Protein AF-A0A812N9J9-F1 (afdb_monomer)

Sequence (731 aa):
MQEKAAAIRKSFQRPKFWVMGFGWCLAACAGAANVIAFKCWSLYASHVTGSTSAIAFRLEGYHQGDYGSETLKEACSLVFSFLVGAYTCGILIDKNQVHFLGKAFYGLALVLNSALLVSAAFVPGRLLAASLVAAACGLQNAMCTSHFGTIIRTTHVTGTMTDIGSTMGRISMIYLRRACRCRQLTDVERAEIGVDARKLGVLSGLWSFYLIGGLVGIYMENIVAGPKALLIPASVTGSMGLTYMACRQLLKDYIKKLEKERFSADLKEAQSALAHMGSRLHDLESGGQSDLVVDLDEEMGNMIEALHEVEADFDNLYQQSSHAAWLEQWNCRPLPRVKIDCAPGPALSGLIKDLASTSQTGIVVESLQEIAKAIFLPNMTQTLPQATVEKVPLSPSRLSRKAAAIRKSFQRPKFWVMGFGWCLAACAGAANVIAFKCWSLYASHVTGSTSAIAFRLEGYHQGDYGSETLKEACSLVFSFLVGAYTCGILIDKNQVHFLGKAFYGLALVLNSALLVSAAFVPGRLLAASLVAAACGLQNAMCTSHFGTIIRTTHVTGTMTDIGSTMGRISMIYLRRACRCRQLTDVERAEIGVDARKLGVLSGLWSFYLIGGLVGIYMENIVAGPKALLIPASVTGSMGLTYMACRQLLKDYIKKLEKERFSADLKEAQSALAHMGSRLHDLESGGQSDLVVDLDEEMGNMIEALHEVEADFDNLYQQSSHASKPAPPNRQ

Foldseek 3Di:
DVVLLVVLLVVDDQPDPVLLVVLLLLLLLLLLLQLQLCVFQVDRLLQLLVLLLQLLVQVVCVVVVNDDPVSNVLSVLSLVLLLQLLLVLLQQAFAPQLDLLGSHQLLVLLLQLLVLLVCLLPDPDSRSSSSSSNSSLSNSQNSSCRHVNVLRGRLLLLVLLLLLQLLLLQLVLQVVCCVVVVDDDDSNNVSSNVRSVSSNVSSVSSLVSSLVSLLQSVVLCVVVVHSCSSNVSSVSSNVVSVVSVVVSVVVLVVVLVVLVVVLVVLLVVLLVLLVVLLVVLVVVVVPDDPVVVVVSLVSLVVSLVSLVVNLVSVVVSVVSVVVVVVVVVVDPDDDDDPDPDDDDNVVSVVLSVVSVVVSVPPDDDPSSVVVNVVSPDPPPPDDDDDDDDDPPDDPPVVLVVLLVVLLVVDDQDDPVLLVVLLLLLLLLLLLQSQLCVFQVDRQSRLSVLSSQLSVQVVCVVVVNDDVVSNLLSVLSSVLLSNLSNVLSNQAHAPQQDQLDPGLLLVLLLQLLVLLVCLLPDDDSRSSSSSSNSSLSNSQSSSCRHVNPLRGRSSLSVLSSLLSSLSSNLVSQVVVCVVVVHDDRSNNVSSNVRSVSSNVSSVSSSVSNSVSSNVSVVLCVVVPHSCSSNVSSVVSNVVSVCSVVVSVVCVVVVVVVLVVVLVVLVVVLVVLVVVLVVVVVVVVVPDDPVSVVVSVVSVVVSVVSVVVNVVSVVVVVVVVVVVPDDDDPDDD

Solvent-accessible surface area (backbone atoms only — not comparable to full-atom values): 36719 Å² total; per-residue (Å²): 103,70,64,58,16,50,49,47,44,64,73,51,72,80,72,57,68,68,59,47,52,51,42,24,52,49,1,15,32,45,20,13,50,27,26,36,33,26,75,66,57,76,39,59,28,60,33,34,37,54,28,48,32,41,33,29,54,34,49,52,30,38,77,73,65,78,36,63,69,63,63,31,48,46,25,50,41,31,47,50,26,17,26,51,17,0,18,54,28,8,52,47,40,59,86,91,43,62,52,86,84,40,90,42,40,62,28,57,54,25,36,50,32,13,50,29,25,45,47,28,34,71,50,85,52,62,64,61,21,38,21,30,40,2,15,24,42,17,22,52,34,26,42,31,37,59,60,59,38,91,78,40,53,38,63,40,42,43,56,44,38,23,53,42,16,22,43,52,16,37,47,51,40,54,53,48,52,32,66,77,63,77,48,84,79,49,64,43,60,51,22,50,44,54,38,46,52,55,50,40,56,54,43,53,44,30,53,51,28,15,40,51,16,7,39,50,20,45,55,41,23,70,73,61,67,41,50,58,38,31,45,55,47,16,48,54,35,26,51,52,8,53,49,47,45,50,53,42,49,53,50,51,54,48,49,54,48,50,54,52,51,46,45,53,47,46,50,49,51,47,52,50,53,50,50,53,50,54,53,54,52,57,50,44,79,74,74,60,66,80,76,57,57,64,58,48,54,56,54,50,52,53,49,53,53,43,51,52,50,43,52,54,48,48,53,52,54,51,59,53,54,65,54,54,59,61,68,55,72,75,53,98,63,91,68,87,77,85,76,84,86,79,87,57,66,74,61,52,56,48,48,54,52,51,51,63,58,42,76,77,64,83,77,86,56,71,71,59,53,55,50,49,54,70,70,67,51,93,58,90,81,68,91,86,81,96,72,89,80,76,81,84,70,80,57,71,69,61,51,50,51,52,18,50,52,48,44,64,73,52,73,80,74,57,70,69,58,49,54,52,45,26,52,49,2,14,33,44,20,14,50,28,29,39,32,26,74,65,53,76,37,67,26,52,36,37,40,48,31,46,33,44,32,29,52,36,49,54,31,38,77,72,65,78,38,65,71,65,63,32,48,48,24,48,42,32,47,49,27,18,26,48,17,0,19,54,29,10,52,52,41,65,88,89,52,60,52,90,80,44,94,50,42,60,28,57,53,27,36,49,32,13,50,28,25,45,47,28,33,70,47,81,60,57,64,62,19,36,22,29,40,2,16,24,42,17,22,50,32,27,43,32,35,59,58,62,37,92,79,42,53,39,58,44,38,46,57,40,41,21,52,43,16,23,42,53,14,33,47,49,39,56,52,49,58,27,63,80,60,80,49,86,83,49,68,44,56,52,24,52,42,55,37,42,51,52,51,39,54,56,43,53,46,32,53,50,28,16,40,50,16,9,39,51,24,49,56,40,27,75,75,36,69,55,49,53,36,33,44,54,44,16,48,54,36,26,51,53,8,51,49,46,46,51,51,42,63,73,40,42,67,58,49,53,49,50,54,52,54,46,39,53,48,36,47,49,50,29,51,50,44,52,52,54,49,55,53,50,52,55,47,46,77,74,72,56,65,76,75,57,57,62,55,47,55,54,51,51,51,53,33,53,53,32,46,50,53,31,52,56,45,46,57,57,51,53,62,53,53,67,68,71,68,67,78,77,79,80,82,83,125

Nearest PDB structures (foldseek):
  7ckr-assembly1_A  TM=4.795E-01  e=2.353E-03  Homo sapiens
  8jtv-assembly1_A  TM=4.325E-01  e=2.498E+00  Homo sapiens
  8ju0-assembly1_A  TM=4.200E-01  e=4.973E+00  Homo sapiens

Organism: NCBI:txid878477

pLDDT: mean 75.24, std 20.48, range [21.98, 98.06]

Mean predicted aligned error: 14.25 Å

Structure (mmCIF, N/CA/C/O backbone):
data_AF-A0A812N9J9-F1
#
_entry.id   AF-A0A812N9J9-F1
#
loop_
_atom_site.group_PDB
_atom_site.id
_atom_site.type_symbol
_atom_site.label_atom_id
_atom_site.label_alt_id
_atom_site.label_comp_id
_atom_site.label_asym_id
_atom_site.label_entity_id
_atom_site.label_seq_id
_atom_site.pdbx_PDB_ins_code
_atom_site.Cartn_x
_atom_site.Cartn_y
_atom_site.Cartn_z
_atom_site.occupancy
_atom_site.B_iso_or_equiv
_atom_site.auth_seq_id
_atom_site.auth_comp_id
_atom_site.auth_asym_id
_atom_site.auth_atom_id
_atom_site.pdbx_PDB_model_num
ATOM 1 N N . MET A 1 1 ? -5.535 22.843 26.533 1.00 63.09 1 MET A N 1
ATOM 2 C CA . MET A 1 1 ? -4.146 22.350 26.218 1.00 63.09 1 MET A CA 1
ATOM 3 C C . MET A 1 1 ? -3.709 20.989 26.803 1.00 63.09 1 MET A C 1
ATOM 5 O O . MET A 1 1 ? -3.341 20.116 26.018 1.00 63.09 1 MET A O 1
ATOM 9 N N . GLN A 1 2 ? -3.659 20.771 28.128 1.00 73.44 2 GLN A N 1
ATOM 10 C CA . GLN A 1 2 ? -3.181 19.487 28.695 1.00 73.44 2 GLN A CA 1
ATOM 11 C C . GLN A 1 2 ? -4.082 18.303 28.326 1.00 73.44 2 GLN A C 1
ATOM 13 O O . GLN A 1 2 ? -3.590 17.233 27.971 1.00 73.44 2 GLN A O 1
ATOM 18 N N . GLU A 1 3 ? -5.393 18.522 28.325 1.00 72.56 3 GLU A N 1
ATOM 19 C CA . GLU A 1 3 ? -6.380 17.540 27.887 1.00 72.56 3 GLU A CA 1
ATOM 20 C C . GLU A 1 3 ? -6.193 17.164 26.409 1.00 72.56 3 GLU A C 1
ATOM 22 O O . GLU A 1 3 ? -6.098 15.988 26.077 1.00 72.56 3 GLU A O 1
ATOM 27 N N . LYS A 1 4 ? -5.973 18.151 25.531 1.00 71.69 4 LYS A N 1
ATOM 28 C CA . LYS A 1 4 ? -5.609 17.935 24.119 1.00 71.69 4 LYS A CA 1
ATOM 29 C C . LYS A 1 4 ? -4.319 17.127 23.973 1.00 71.69 4 LYS A C 1
ATOM 31 O O . LYS A 1 4 ? -4.252 16.196 23.174 1.00 71.69 4 LYS A O 1
ATOM 36 N N . ALA A 1 5 ? -3.296 17.423 24.776 1.00 75.56 5 ALA A N 1
ATOM 37 C CA . ALA A 1 5 ? -2.069 16.631 24.805 1.00 75.56 5 ALA A CA 1
ATOM 38 C C . ALA A 1 5 ? -2.329 15.187 25.281 1.00 75.56 5 ALA A C 1
ATOM 40 O O . ALA A 1 5 ? -1.752 14.244 24.732 1.00 75.56 5 ALA A O 1
ATOM 41 N N . ALA A 1 6 ? -3.219 14.986 26.255 1.00 78.38 6 ALA A N 1
ATOM 42 C CA . ALA A 1 6 ? -3.639 13.665 26.714 1.00 78.38 6 ALA A CA 1
ATOM 43 C C . ALA A 1 6 ? -4.443 12.911 25.640 1.00 78.38 6 ALA A C 1
ATOM 45 O O . ALA A 1 6 ? -4.146 11.746 25.371 1.00 78.38 6 ALA A O 1
ATOM 46 N N . ALA A 1 7 ? -5.380 13.573 24.960 1.00 79.50 7 ALA A N 1
ATOM 47 C CA . ALA A 1 7 ? -6.149 13.029 23.844 1.00 79.50 7 ALA A CA 1
ATOM 48 C C . ALA A 1 7 ? -5.233 12.624 22.678 1.00 79.50 7 ALA A C 1
ATOM 50 O O . ALA A 1 7 ? -5.340 11.516 22.155 1.00 79.50 7 ALA A O 1
ATOM 51 N N . ILE A 1 8 ? -4.240 13.451 22.336 1.00 79.94 8 ILE A N 1
ATOM 52 C CA . ILE A 1 8 ? -3.224 13.119 21.327 1.00 79.94 8 ILE A CA 1
ATOM 53 C C . ILE A 1 8 ? -2.412 11.899 21.762 1.00 79.94 8 ILE A C 1
ATOM 55 O O . ILE A 1 8 ? -2.228 10.980 20.964 1.00 79.94 8 ILE A O 1
ATOM 59 N N . ARG A 1 9 ? -1.968 11.821 23.023 1.00 82.00 9 ARG A N 1
ATOM 60 C CA . ARG A 1 9 ? -1.270 10.625 23.534 1.00 82.00 9 ARG A CA 1
ATOM 61 C C . ARG A 1 9 ? -2.149 9.375 23.446 1.00 82.00 9 ARG A C 1
ATOM 63 O O . ARG A 1 9 ? -1.630 8.321 23.087 1.00 82.00 9 ARG A O 1
ATOM 70 N N . LYS A 1 10 ? -3.455 9.497 23.712 1.00 81.06 10 LYS A N 1
ATOM 71 C CA . LYS A 1 10 ? -4.443 8.414 23.578 1.00 81.06 10 LYS A CA 1
ATOM 72 C C . LYS A 1 10 ? -4.733 8.051 22.113 1.00 81.06 10 LYS A C 1
ATOM 74 O O . LYS A 1 10 ? -4.995 6.885 21.838 1.00 81.06 10 LYS A O 1
ATOM 79 N N . SER A 1 11 ? -4.595 8.991 21.169 1.00 77.25 11 SER A N 1
ATOM 80 C CA . SER A 1 11 ? -4.859 8.777 19.731 1.00 77.25 11 SER A CA 1
ATOM 81 C C . SER A 1 11 ? -3.983 7.699 19.086 1.00 77.25 11 SER A C 1
ATOM 83 O O . SER A 1 11 ? -4.326 7.143 18.041 1.00 77.25 11 SER A O 1
ATOM 85 N N . PHE A 1 12 ? -2.828 7.404 19.687 1.00 79.25 12 PHE A N 1
ATOM 86 C CA . PHE A 1 12 ? -1.961 6.328 19.243 1.00 79.25 12 PHE A CA 1
ATOM 87 C C . PHE A 1 12 ? -1.307 5.629 20.426 1.00 79.25 12 PHE A C 1
ATOM 89 O O . PHE A 1 12 ? -0.337 6.115 21.019 1.00 79.25 12 PHE A O 1
ATOM 96 N N . GLN A 1 13 ? -1.793 4.423 20.687 1.00 76.25 13 GLN A N 1
ATOM 97 C CA . GLN A 1 13 ? -1.128 3.478 21.563 1.00 76.25 13 GLN A CA 1
ATOM 98 C C . GLN A 1 13 ? -0.229 2.576 20.724 1.00 76.25 13 GLN A C 1
ATOM 100 O O . GLN A 1 13 ? -0.658 1.977 19.736 1.00 76.25 13 GLN A O 1
ATOM 105 N N . ARG A 1 14 ? 1.049 2.507 21.106 1.00 77.06 14 ARG A N 1
ATOM 106 C CA . ARG A 1 14 ? 2.000 1.603 20.459 1.00 77.06 14 ARG A CA 1
ATOM 107 C C . ARG A 1 14 ? 1.487 0.166 20.639 1.00 77.06 14 ARG A C 1
ATOM 109 O O . ARG A 1 14 ? 1.158 -0.196 21.770 1.00 77.06 14 ARG A O 1
ATOM 116 N N . PRO A 1 15 ? 1.442 -0.654 19.572 1.00 77.56 15 PRO A N 1
ATOM 117 C CA . PRO A 1 15 ? 1.094 -2.058 19.717 1.00 77.56 15 PRO A CA 1
ATOM 118 C C . PRO A 1 15 ? 2.036 -2.749 20.702 1.00 77.56 15 PRO A C 1
ATOM 120 O O . PRO A 1 15 ? 3.215 -2.398 20.806 1.00 77.56 15 PRO A O 1
ATOM 123 N N . LYS A 1 16 ? 1.517 -3.748 21.416 1.00 79.88 16 LYS A N 1
ATOM 124 C CA . LYS A 1 16 ? 2.315 -4.539 22.356 1.00 79.88 16 LYS A CA 1
ATOM 125 C C . LYS A 1 16 ? 3.495 -5.198 21.619 1.00 79.88 16 LYS A C 1
ATOM 127 O O . LYS A 1 16 ? 3.395 -5.502 20.430 1.00 79.88 16 LYS A O 1
ATOM 132 N N . PHE A 1 17 ? 4.618 -5.416 22.300 1.00 78.62 17 PHE A N 1
ATOM 133 C CA . PHE A 1 17 ? 5.868 -5.825 21.641 1.00 78.62 17 PHE A CA 1
ATOM 134 C C . PHE A 1 17 ? 5.733 -7.112 20.809 1.00 78.62 17 PHE A C 1
ATOM 136 O O . PHE A 1 17 ? 6.206 -7.162 19.679 1.00 78.62 17 PHE A O 1
ATOM 143 N N . TRP A 1 18 ? 5.013 -8.117 21.307 1.00 75.00 18 TRP A N 1
ATOM 144 C CA . TRP A 1 18 ? 4.768 -9.369 20.579 1.00 75.00 18 TRP A CA 1
ATOM 145 C C . TRP A 1 18 ? 3.959 -9.173 19.293 1.00 75.00 18 TRP A C 1
ATOM 147 O O . TRP A 1 18 ? 4.229 -9.834 18.295 1.00 75.00 18 TRP A O 1
ATOM 157 N N . VAL A 1 19 ? 3.013 -8.227 19.278 1.00 78.44 19 VAL A N 1
ATOM 158 C CA . VAL A 1 19 ? 2.267 -7.842 18.069 1.00 78.44 19 VAL A CA 1
ATOM 159 C C . VAL A 1 19 ? 3.213 -7.237 17.030 1.00 78.44 19 VAL A C 1
ATOM 161 O O . VAL A 1 19 ? 3.129 -7.558 15.845 1.00 78.44 19 VAL A O 1
ATOM 164 N N . MET A 1 20 ? 4.147 -6.393 17.474 1.00 82.56 20 MET A N 1
ATOM 165 C CA . MET A 1 20 ? 5.173 -5.834 16.594 1.00 82.56 20 MET A CA 1
ATOM 166 C C . MET A 1 20 ? 6.103 -6.922 16.054 1.00 82.56 20 MET A C 1
ATOM 168 O O . MET A 1 20 ? 6.303 -6.981 14.847 1.00 82.56 20 MET A O 1
ATOM 172 N N . GLY A 1 21 ? 6.612 -7.807 16.919 1.00 82.88 21 GLY A N 1
ATOM 173 C CA . GLY A 1 21 ? 7.477 -8.921 16.525 1.00 82.88 21 GLY A CA 1
ATOM 174 C C . GLY A 1 21 ? 6.809 -9.852 15.512 1.00 82.88 21 GLY A C 1
ATOM 175 O O . GLY A 1 21 ? 7.415 -10.216 14.509 1.00 82.88 21 GLY A O 1
ATOM 176 N N . PHE A 1 22 ? 5.524 -10.152 15.705 1.00 83.81 22 PHE A N 1
ATOM 177 C CA . PHE A 1 22 ? 4.733 -10.911 14.741 1.00 83.81 22 PHE A CA 1
ATOM 178 C C . PHE A 1 22 ? 4.604 -10.174 13.398 1.00 83.81 22 PHE A C 1
ATOM 180 O O . PHE A 1 22 ? 4.813 -10.765 12.338 1.00 83.81 22 PHE A O 1
ATOM 187 N N . GLY A 1 23 ? 4.292 -8.874 13.426 1.00 87.06 23 GLY A N 1
ATOM 188 C CA . GLY A 1 23 ? 4.215 -8.039 12.227 1.00 87.06 23 GLY A CA 1
ATOM 189 C C . GLY A 1 23 ? 5.535 -7.966 11.456 1.00 87.06 23 GLY A C 1
ATOM 190 O O . GLY A 1 23 ? 5.536 -8.060 10.231 1.00 87.06 23 GLY A O 1
ATOM 191 N N . TRP A 1 24 ? 6.655 -7.846 12.168 1.00 90.00 24 TRP A N 1
ATOM 192 C CA . TRP A 1 24 ? 8.008 -7.858 11.611 1.00 90.00 24 TRP A CA 1
ATOM 193 C C . TRP A 1 24 ? 8.369 -9.207 10.989 1.00 90.00 24 TRP A C 1
ATOM 195 O O . TRP A 1 24 ? 8.852 -9.242 9.861 1.00 90.00 24 TRP A O 1
ATOM 205 N N . CYS A 1 25 ? 8.056 -10.314 11.663 1.00 91.31 25 CYS A N 1
ATOM 206 C CA . CYS A 1 25 ? 8.266 -11.659 11.128 1.00 91.31 25 CYS A CA 1
ATOM 207 C C . CYS A 1 25 ? 7.498 -11.873 9.813 1.00 91.31 25 CYS A C 1
ATOM 209 O O . CYS A 1 25 ? 8.063 -12.314 8.810 1.00 91.31 25 CYS A O 1
ATOM 211 N N . LEU A 1 26 ? 6.223 -11.474 9.770 1.00 92.06 26 LEU A N 1
ATOM 212 C CA . LEU A 1 26 ? 5.437 -11.552 8.542 1.00 92.06 26 LEU A CA 1
ATOM 213 C C . LEU A 1 26 ? 5.947 -10.598 7.453 1.00 92.06 26 LEU A C 1
ATOM 215 O O . LEU A 1 26 ? 5.931 -10.962 6.278 1.00 92.06 26 LEU A O 1
ATOM 219 N N . ALA A 1 27 ? 6.422 -9.401 7.809 1.00 93.56 27 ALA A N 1
ATOM 220 C CA . ALA A 1 27 ? 7.055 -8.490 6.855 1.00 93.56 27 ALA A CA 1
ATOM 221 C C . ALA A 1 27 ? 8.305 -9.127 6.231 1.00 93.56 27 ALA A C 1
ATOM 223 O O . ALA A 1 27 ? 8.460 -9.070 5.013 1.00 93.56 27 ALA A O 1
ATOM 224 N N . ALA A 1 28 ? 9.124 -9.819 7.028 1.00 95.31 28 ALA A N 1
ATOM 225 C CA . ALA A 1 28 ? 10.266 -10.575 6.527 1.00 95.31 28 ALA A CA 1
ATOM 226 C C . ALA A 1 28 ? 9.846 -11.732 5.604 1.00 95.31 28 ALA A C 1
ATOM 228 O O . ALA A 1 28 ? 10.390 -11.866 4.510 1.00 95.31 28 ALA A O 1
ATOM 229 N N . CYS A 1 29 ? 8.823 -12.512 5.969 1.00 95.75 29 CYS A N 1
ATOM 230 C CA . CYS A 1 29 ? 8.296 -13.575 5.101 1.00 95.75 29 CYS A CA 1
ATOM 231 C C . CYS A 1 29 ? 7.788 -13.027 3.759 1.00 95.75 29 CYS A C 1
ATOM 233 O O . CYS A 1 29 ? 8.046 -13.608 2.707 1.00 95.75 29 CYS A O 1
ATOM 235 N N . ALA A 1 30 ? 7.099 -11.884 3.791 1.00 94.44 30 ALA A N 1
ATOM 236 C CA . ALA A 1 30 ? 6.626 -11.183 2.604 1.00 94.44 30 ALA A CA 1
ATOM 237 C C . ALA A 1 30 ? 7.781 -10.687 1.717 1.00 94.44 30 ALA A C 1
ATOM 239 O O . ALA A 1 30 ? 7.725 -10.841 0.497 1.00 94.44 30 ALA A O 1
ATOM 240 N N . GLY A 1 31 ? 8.825 -10.112 2.322 1.00 94.94 31 GLY A N 1
ATOM 241 C CA . GLY A 1 31 ? 10.038 -9.698 1.620 1.00 94.94 31 GLY A CA 1
ATOM 242 C C . GLY A 1 31 ? 10.742 -10.874 0.945 1.00 94.94 31 GLY A C 1
ATOM 243 O O . GLY A 1 31 ? 11.044 -10.800 -0.246 1.00 94.94 31 GLY A O 1
ATOM 244 N N . ALA A 1 32 ? 10.915 -11.979 1.679 1.00 95.88 32 ALA A N 1
ATOM 245 C CA . ALA A 1 32 ? 11.524 -13.208 1.180 1.00 95.88 32 ALA A CA 1
ATOM 246 C C . ALA A 1 32 ? 10.741 -13.780 -0.005 1.00 95.88 32 ALA A C 1
ATOM 248 O O . ALA A 1 32 ? 11.301 -13.963 -1.082 1.00 95.88 32 ALA A O 1
ATOM 249 N N . ALA A 1 33 ? 9.432 -13.991 0.163 1.00 95.69 33 ALA A N 1
ATOM 250 C CA . ALA A 1 33 ? 8.573 -14.540 -0.881 1.00 95.69 33 ALA A CA 1
ATOM 251 C C . ALA A 1 33 ? 8.591 -13.683 -2.157 1.00 95.69 33 ALA A C 1
ATOM 253 O O . ALA A 1 33 ? 8.628 -14.223 -3.260 1.00 95.69 33 ALA A O 1
ATOM 254 N N . ASN A 1 34 ? 8.616 -12.351 -2.022 1.00 94.25 34 ASN A N 1
ATOM 255 C CA . ASN A 1 34 ? 8.629 -11.451 -3.172 1.00 94.25 34 ASN A CA 1
ATOM 256 C C . ASN A 1 34 ? 9.964 -11.476 -3.938 1.00 94.25 34 ASN A C 1
ATOM 258 O O . ASN A 1 34 ? 9.953 -11.433 -5.167 1.00 94.25 34 ASN A O 1
ATOM 262 N N . VAL A 1 35 ? 11.102 -11.557 -3.237 1.00 94.62 35 VAL A N 1
ATOM 263 C CA . VAL A 1 35 ? 12.426 -11.669 -3.878 1.00 94.62 35 VAL A CA 1
ATOM 264 C C . VAL A 1 35 ? 12.620 -13.047 -4.510 1.00 94.62 35 VAL A C 1
ATOM 266 O O . VAL A 1 35 ? 13.061 -13.118 -5.655 1.00 94.62 35 VAL A O 1
ATOM 269 N N . ILE A 1 36 ? 12.217 -14.125 -3.826 1.00 95.00 36 ILE A N 1
ATOM 270 C CA . ILE A 1 36 ? 12.262 -15.493 -4.370 1.00 95.00 36 ILE A CA 1
ATOM 271 C C . ILE A 1 36 ? 11.411 -15.584 -5.641 1.00 95.00 36 ILE A C 1
ATOM 273 O O . ILE A 1 36 ? 11.886 -16.079 -6.661 1.00 95.00 36 ILE A O 1
ATOM 277 N N . ALA A 1 37 ? 10.184 -15.048 -5.618 1.00 93.81 37 ALA A N 1
ATOM 278 C CA . ALA A 1 37 ? 9.319 -15.028 -6.795 1.00 93.81 37 ALA A CA 1
ATOM 279 C C . ALA A 1 37 ? 9.953 -14.264 -7.968 1.00 93.81 37 ALA A C 1
ATOM 281 O O . ALA A 1 37 ? 9.908 -14.727 -9.108 1.00 93.81 37 ALA A O 1
ATOM 282 N N . PHE A 1 38 ? 10.604 -13.129 -7.697 1.00 92.44 38 PHE A N 1
ATOM 283 C CA . PHE A 1 38 ? 11.294 -12.381 -8.740 1.00 92.44 38 PHE A CA 1
ATOM 284 C C . PHE A 1 38 ? 12.503 -13.135 -9.306 1.00 92.44 38 PHE A C 1
ATOM 286 O O . PHE A 1 38 ? 12.670 -13.180 -10.519 1.00 92.44 38 PHE A O 1
ATOM 293 N N . LYS A 1 39 ? 13.327 -13.765 -8.468 1.00 91.56 39 LYS A N 1
ATOM 294 C CA . LYS A 1 39 ? 14.498 -14.527 -8.927 1.00 91.56 39 LYS A CA 1
ATOM 295 C C . LYS A 1 39 ? 14.103 -15.783 -9.712 1.00 91.56 39 LYS A C 1
ATOM 297 O O . LYS A 1 39 ? 14.701 -16.047 -10.748 1.00 91.56 39 LYS A O 1
ATOM 302 N N . CYS A 1 40 ? 13.057 -16.496 -9.287 1.00 91.62 40 CYS A N 1
ATOM 303 C CA . CYS A 1 40 ? 12.589 -17.713 -9.961 1.00 91.62 40 CYS A CA 1
ATOM 304 C C . CYS A 1 40 ? 11.808 -17.431 -11.256 1.00 91.62 40 CYS A C 1
ATOM 306 O O . CYS A 1 40 ? 11.862 -18.222 -12.196 1.00 91.62 40 CYS A O 1
ATOM 308 N N . TRP A 1 41 ? 11.041 -16.336 -11.301 1.00 92.12 41 TRP A N 1
ATOM 309 C CA . TRP A 1 41 ? 10.030 -16.117 -12.346 1.00 92.12 41 TRP A CA 1
ATOM 310 C C . TRP A 1 41 ? 10.066 -14.739 -13.007 1.00 92.12 41 TRP A C 1
ATOM 312 O O . TRP A 1 41 ? 9.260 -14.481 -13.898 1.00 92.12 41 TRP A O 1
ATOM 322 N N . SER A 1 42 ? 10.966 -13.848 -12.590 1.00 90.38 42 SER A N 1
ATOM 323 C CA . SER A 1 42 ? 11.039 -12.445 -13.036 1.00 90.38 42 SER A CA 1
ATOM 324 C C . SER A 1 42 ? 9.759 -11.641 -12.770 1.00 90.38 42 SER A C 1
ATOM 326 O O . SER A 1 42 ? 9.497 -10.633 -13.427 1.00 90.38 42 SER A O 1
ATOM 328 N N . LEU A 1 43 ? 8.958 -12.068 -11.788 1.00 88.12 43 LEU A N 1
ATOM 329 C CA . LEU A 1 43 ? 7.691 -11.449 -11.408 1.00 88.12 43 LEU A CA 1
ATOM 330 C C . LEU A 1 43 ? 7.680 -11.142 -9.907 1.00 88.12 43 LEU A C 1
ATOM 332 O O . LEU A 1 43 ? 7.783 -12.038 -9.073 1.00 88.12 43 LEU A O 1
ATOM 336 N N . TYR A 1 44 ? 7.512 -9.867 -9.556 1.00 86.25 44 TYR A N 1
ATOM 337 C CA . TYR A 1 44 ? 7.275 -9.463 -8.170 1.00 86.25 44 TYR A CA 1
ATOM 338 C C . TYR A 1 44 ? 5.806 -9.712 -7.798 1.00 86.25 44 TYR A C 1
ATOM 340 O O . TYR A 1 44 ? 4.908 -9.042 -8.307 1.00 86.25 44 TYR A O 1
ATOM 348 N N . ALA A 1 45 ? 5.563 -10.643 -6.880 1.00 86.81 45 ALA A N 1
ATOM 349 C CA . ALA A 1 45 ? 4.232 -11.096 -6.486 1.00 86.81 45 ALA A CA 1
ATOM 350 C C . ALA A 1 45 ? 3.420 -10.081 -5.650 1.00 86.81 45 ALA A C 1
ATOM 352 O O . ALA A 1 45 ? 2.202 -9.993 -5.790 1.00 86.81 45 ALA A O 1
ATOM 353 N N . SER A 1 46 ? 4.061 -9.288 -4.785 1.00 84.69 46 SER A N 1
ATOM 354 C CA . SER A 1 46 ? 3.378 -8.315 -3.905 1.00 84.69 46 SER A CA 1
ATOM 355 C C . SER A 1 46 ? 3.259 -6.906 -4.512 1.00 84.69 46 SER A C 1
ATOM 357 O O . SER A 1 46 ? 2.728 -5.967 -3.907 1.00 84.69 46 SER A O 1
ATOM 359 N N . HIS A 1 47 ? 3.755 -6.744 -5.738 1.00 83.75 47 HIS A N 1
ATOM 360 C CA . HIS A 1 47 ? 3.953 -5.470 -6.409 1.00 83.75 47 HIS A CA 1
ATOM 361 C C . HIS A 1 47 ? 2.749 -5.073 -7.287 1.00 83.75 47 HIS A C 1
ATOM 363 O O . HIS A 1 47 ? 2.804 -5.015 -8.517 1.00 83.75 47 HIS A O 1
ATOM 369 N N . VAL A 1 48 ? 1.625 -4.768 -6.643 1.00 89.94 48 VAL A N 1
ATOM 370 C CA . VAL A 1 48 ? 0.359 -4.507 -7.348 1.00 89.94 48 VAL A CA 1
ATOM 371 C C . VAL A 1 48 ? 0.343 -3.148 -8.063 1.00 89.94 48 VAL A C 1
ATOM 373 O O . VAL A 1 48 ? -0.221 -3.050 -9.151 1.00 89.94 48 VAL A O 1
ATOM 376 N N . THR A 1 49 ? 0.986 -2.107 -7.513 1.00 90.00 49 THR A N 1
ATOM 377 C CA . THR A 1 49 ? 1.056 -0.770 -8.149 1.00 90.00 49 THR A CA 1
ATOM 378 C C . THR A 1 49 ? 1.685 -0.813 -9.539 1.00 90.00 49 THR A C 1
ATOM 380 O O . THR A 1 49 ? 1.069 -0.358 -10.506 1.00 90.00 49 THR A O 1
ATOM 383 N N . GLY A 1 50 ? 2.876 -1.392 -9.689 1.00 89.50 50 GLY A N 1
ATOM 384 C CA . GLY A 1 50 ? 3.473 -1.490 -11.016 1.00 89.50 50 GLY A CA 1
ATOM 385 C C . GLY A 1 50 ? 2.936 -2.657 -11.839 1.00 89.50 50 GLY A C 1
ATOM 386 O O . GLY A 1 50 ? 2.930 -2.513 -13.049 1.00 89.50 50 GLY A O 1
ATOM 387 N N . SER A 1 51 ? 2.365 -3.723 -11.255 1.00 92.38 51 SER A N 1
ATOM 388 C CA . SER A 1 51 ? 1.577 -4.690 -12.051 1.00 92.38 51 SER A CA 1
ATOM 389 C C . SER A 1 51 ? 0.370 -4.010 -12.708 1.00 92.38 51 SER A C 1
ATOM 391 O O . SER A 1 51 ? 0.118 -4.211 -13.888 1.00 92.38 51 SER A O 1
ATOM 393 N N . THR A 1 52 ? -0.315 -3.110 -11.995 1.00 94.19 52 THR A N 1
ATOM 394 C CA . THR A 1 52 ? -1.413 -2.300 -12.555 1.00 94.19 52 THR A CA 1
ATOM 395 C C . THR A 1 52 ? -0.915 -1.353 -13.649 1.00 94.19 52 THR A C 1
ATOM 397 O O . THR A 1 52 ? -1.551 -1.226 -14.688 1.00 94.19 52 THR A O 1
ATOM 400 N N . SER A 1 53 ? 0.248 -0.723 -13.461 1.00 92.81 53 SER A N 1
ATOM 401 C CA . SER A 1 53 ? 0.865 0.110 -14.508 1.00 92.81 53 SER A CA 1
ATOM 402 C C . SER A 1 53 ? 1.300 -0.719 -15.723 1.00 92.81 53 SER A C 1
ATOM 404 O O . SER A 1 53 ? 1.180 -0.272 -16.860 1.00 92.81 53 SER A O 1
ATOM 406 N N . ALA A 1 54 ? 1.772 -1.946 -15.491 1.00 91.75 54 ALA A N 1
ATOM 407 C CA . ALA A 1 54 ? 2.147 -2.886 -16.535 1.00 91.75 54 ALA A CA 1
ATOM 408 C C . ALA A 1 54 ? 0.937 -3.346 -17.354 1.00 91.75 54 ALA A C 1
ATOM 410 O O . ALA A 1 54 ? 1.106 -3.568 -18.543 1.00 91.75 54 ALA A O 1
ATOM 411 N N . ILE A 1 55 ? -0.269 -3.439 -16.774 1.00 94.12 55 ILE A N 1
ATOM 412 C CA . ILE A 1 55 ? -1.497 -3.698 -17.548 1.00 94.12 55 ILE A CA 1
ATOM 413 C C . ILE A 1 55 ? -1.679 -2.612 -18.611 1.00 94.12 55 ILE A C 1
ATOM 415 O O . ILE A 1 55 ? -1.855 -2.945 -19.776 1.00 94.12 55 ILE A O 1
ATOM 419 N N . ALA A 1 56 ? -1.579 -1.331 -18.236 1.00 91.12 56 ALA A N 1
ATOM 420 C CA . ALA A 1 56 ? -1.739 -0.232 -19.188 1.00 91.12 56 ALA A CA 1
ATOM 421 C C . ALA A 1 56 ? -0.688 -0.273 -20.309 1.00 91.12 56 ALA A C 1
ATOM 423 O O . ALA A 1 56 ? -1.024 -0.202 -21.486 1.00 91.12 56 ALA A O 1
ATOM 424 N N . PHE A 1 57 ? 0.579 -0.454 -19.935 1.00 88.06 57 PHE A N 1
ATOM 425 C CA . PHE A 1 57 ? 1.690 -0.534 -20.881 1.00 88.06 57 PHE A CA 1
ATOM 426 C C . PHE A 1 57 ? 1.601 -1.751 -21.821 1.00 88.06 57 PHE A C 1
ATOM 428 O O . PHE A 1 57 ? 1.792 -1.625 -23.028 1.00 88.06 57 PHE A O 1
ATOM 435 N N . ARG A 1 58 ? 1.299 -2.938 -21.278 1.00 91.00 58 ARG A N 1
ATOM 436 C CA . ARG A 1 58 ? 1.239 -4.196 -22.042 1.00 91.00 58 ARG A CA 1
ATOM 437 C C . ARG A 1 58 ? -0.017 -4.290 -22.907 1.00 91.00 58 ARG A C 1
ATOM 439 O O . ARG A 1 58 ? 0.036 -4.944 -23.939 1.00 91.00 58 ARG A O 1
ATOM 446 N N . LEU A 1 59 ? -1.121 -3.651 -22.511 1.00 89.94 59 LEU A N 1
ATOM 447 C CA . LEU A 1 59 ? -2.333 -3.584 -23.330 1.00 89.94 59 LEU A CA 1
ATOM 448 C C . LEU A 1 59 ? -2.088 -2.785 -24.614 1.00 89.94 59 LEU A C 1
ATOM 450 O O . LEU A 1 59 ? -2.446 -3.246 -25.691 1.00 89.94 59 LEU A O 1
ATOM 454 N N . GLU A 1 60 ? -1.429 -1.632 -24.505 1.00 85.56 60 GLU A N 1
ATOM 455 C CA . GLU A 1 60 ? -1.095 -0.818 -25.676 1.00 85.56 60 GLU A CA 1
ATOM 456 C C . GLU A 1 60 ? -0.123 -1.548 -26.609 1.00 85.56 60 GLU A C 1
ATOM 458 O O . GLU A 1 60 ? -0.388 -1.671 -27.802 1.00 85.56 60 GLU A O 1
ATOM 463 N N . GLY A 1 61 ? 0.959 -2.125 -26.077 1.00 83.88 61 GLY A N 1
ATOM 464 C CA . GLY A 1 61 ? 1.882 -2.886 -26.923 1.00 83.88 61 GLY A CA 1
ATOM 465 C C . GLY A 1 61 ? 1.275 -4.180 -27.488 1.00 83.88 61 GLY A C 1
ATOM 466 O O . GLY A 1 61 ? 1.717 -4.643 -28.531 1.00 83.88 61 GLY A O 1
ATOM 467 N N . TYR A 1 62 ? 0.225 -4.744 -26.875 1.00 85.56 62 TYR A N 1
ATOM 468 C CA . TYR A 1 62 ? -0.562 -5.816 -27.497 1.00 85.56 62 TYR A CA 1
ATOM 469 C C . TYR A 1 62 ? -1.352 -5.310 -28.714 1.00 85.56 62 TYR A C 1
ATOM 471 O O . TYR A 1 62 ? -1.354 -5.975 -29.747 1.00 85.56 62 TYR A O 1
ATOM 479 N N . HIS A 1 63 ? -1.974 -4.128 -28.634 1.00 84.88 63 HIS A N 1
ATOM 480 C CA . HIS A 1 63 ? -2.659 -3.519 -29.782 1.00 84.88 63 HIS A CA 1
ATOM 481 C C . HIS A 1 63 ? -1.700 -3.149 -30.920 1.00 84.88 63 HIS A C 1
ATOM 483 O O . HIS A 1 63 ? -2.071 -3.258 -32.086 1.00 84.88 63 HIS A O 1
ATOM 489 N N . GLN A 1 64 ? -0.474 -2.736 -30.589 1.00 83.31 64 GLN A N 1
ATOM 490 C CA . GLN A 1 64 ? 0.561 -2.391 -31.570 1.00 83.31 64 GLN A CA 1
ATOM 491 C C . GLN A 1 64 ? 1.271 -3.623 -32.163 1.00 83.31 64 GLN A C 1
ATOM 493 O O . GLN A 1 64 ? 1.954 -3.507 -33.175 1.00 83.31 64 GLN A O 1
ATOM 498 N N . GLY A 1 65 ? 1.088 -4.810 -31.573 1.00 81.50 65 GLY A N 1
ATOM 499 C CA . GLY A 1 65 ? 1.748 -6.052 -31.993 1.00 81.50 65 GLY A CA 1
ATOM 500 C C . GLY A 1 65 ? 3.147 -6.273 -31.400 1.00 81.50 65 GLY A C 1
ATOM 501 O O . GLY A 1 65 ? 3.767 -7.295 -31.687 1.00 81.50 65 GLY A O 1
ATOM 502 N N . ASP A 1 66 ? 3.622 -5.372 -30.537 1.00 78.69 66 ASP A N 1
ATOM 503 C CA . ASP A 1 66 ? 4.936 -5.427 -29.878 1.00 78.69 66 ASP A CA 1
ATOM 504 C C . ASP A 1 66 ? 5.018 -6.499 -28.779 1.00 78.69 66 ASP A C 1
ATOM 506 O O . ASP A 1 66 ? 6.087 -7.055 -28.511 1.00 78.69 66 ASP A O 1
ATOM 510 N N . TYR A 1 67 ? 3.895 -6.792 -28.113 1.00 79.25 67 TYR A N 1
ATOM 511 C CA . TYR A 1 67 ? 3.832 -7.768 -27.024 1.00 79.25 67 TYR A CA 1
ATOM 512 C C . TYR A 1 67 ? 2.794 -8.857 -27.275 1.00 79.25 67 TYR A C 1
ATOM 514 O O . TYR A 1 67 ? 1.648 -8.604 -27.636 1.00 79.25 67 TYR A O 1
ATOM 522 N N . GLY A 1 68 ? 3.172 -10.100 -26.973 1.00 79.94 68 GLY A N 1
ATOM 523 C CA . GLY A 1 68 ? 2.232 -11.215 -26.940 1.00 79.94 68 GLY A CA 1
ATOM 524 C C . GLY A 1 68 ? 1.216 -11.085 -25.799 1.00 79.94 68 GLY A C 1
ATOM 525 O O . GLY A 1 68 ? 1.523 -10.549 -24.726 1.00 79.94 68 GLY A O 1
ATOM 526 N N . SER A 1 69 ? 0.026 -11.665 -26.005 1.00 86.25 69 SER A N 1
ATOM 527 C CA . SER A 1 69 ? -1.071 -11.682 -25.018 1.00 86.25 69 SER A CA 1
ATOM 528 C C . SER A 1 69 ? -0.663 -12.254 -23.651 1.00 86.25 69 SER A C 1
ATOM 530 O O . SER A 1 69 ? -1.231 -11.879 -22.627 1.00 86.25 69 SER A O 1
ATOM 532 N N . GLU A 1 70 ? 0.362 -13.110 -23.610 1.00 86.00 70 GLU A N 1
ATOM 533 C CA . GLU A 1 70 ? 0.883 -13.730 -22.388 1.00 86.00 70 GLU A CA 1
ATOM 534 C C . GLU A 1 70 ? 1.398 -12.709 -21.371 1.00 86.00 70 GLU A C 1
ATOM 536 O O . GLU A 1 70 ? 1.090 -12.804 -20.186 1.00 86.00 70 GLU A O 1
ATOM 541 N N . THR A 1 71 ? 2.109 -11.670 -21.810 1.00 86.62 71 THR A N 1
ATOM 542 C CA . THR A 1 71 ? 2.615 -10.653 -20.876 1.00 86.62 71 THR A CA 1
ATOM 543 C C . THR A 1 71 ? 1.462 -9.864 -20.246 1.00 86.62 71 THR A C 1
ATOM 545 O O . THR A 1 71 ? 1.483 -9.573 -19.048 1.00 86.62 71 THR A O 1
ATOM 548 N N . LEU A 1 72 ? 0.417 -9.538 -21.006 1.00 90.31 72 LEU A N 1
ATOM 549 C CA . LEU A 1 72 ? -0.767 -8.877 -20.463 1.00 90.31 72 LEU A CA 1
ATOM 550 C C . LEU A 1 72 ? -1.474 -9.780 -19.440 1.00 90.31 72 LEU A C 1
ATOM 552 O O . LEU A 1 72 ? -1.779 -9.326 -18.333 1.00 90.31 72 LEU A O 1
ATOM 556 N N . LYS A 1 73 ? -1.645 -11.071 -19.766 1.00 91.56 73 LYS A N 1
ATOM 557 C CA . LYS A 1 73 ? -2.212 -12.075 -18.850 1.00 91.56 73 LYS A CA 1
ATOM 558 C C . LYS A 1 73 ? -1.443 -12.144 -17.534 1.00 91.56 73 LYS A C 1
ATOM 560 O O . LYS A 1 73 ? -2.074 -12.198 -16.484 1.00 91.56 73 LYS A O 1
ATOM 565 N N . GLU A 1 74 ? -0.113 -12.080 -17.557 1.00 91.94 74 GLU A N 1
ATOM 566 C CA . GLU A 1 74 ? 0.700 -12.067 -16.334 1.00 91.94 74 GLU A CA 1
ATOM 567 C C . GLU A 1 74 ? 0.367 -10.896 -15.410 1.00 91.94 74 GLU A C 1
ATOM 569 O O . GLU A 1 74 ? 0.118 -11.096 -14.221 1.00 91.94 74 GLU A O 1
ATOM 574 N N . ALA A 1 75 ? 0.329 -9.675 -15.951 1.00 92.25 75 ALA A N 1
ATOM 575 C CA . ALA A 1 75 ? 0.061 -8.481 -15.156 1.00 92.25 75 ALA A CA 1
ATOM 576 C C . ALA A 1 75 ? -1.361 -8.509 -14.568 1.00 92.25 75 ALA A C 1
ATOM 578 O O . ALA A 1 75 ? -1.548 -8.229 -13.381 1.00 92.25 75 ALA A O 1
ATOM 579 N N . CYS A 1 76 ? -2.350 -8.923 -15.367 1.00 94.69 76 CYS A N 1
ATOM 580 C CA . CYS A 1 76 ? -3.727 -9.114 -14.912 1.00 94.69 76 CYS A CA 1
ATOM 581 C C . CYS A 1 76 ? -3.833 -10.210 -13.842 1.00 94.69 76 CYS A C 1
ATOM 583 O O . CYS A 1 76 ? -4.480 -9.998 -12.815 1.00 94.69 76 CYS A O 1
ATOM 585 N N . SER A 1 77 ? -3.171 -11.353 -14.043 1.00 95.19 77 SER A N 1
ATOM 586 C CA . SER A 1 77 ? -3.216 -12.490 -13.120 1.00 95.19 77 SER A CA 1
ATOM 587 C C . SER A 1 77 ? -2.606 -12.154 -11.765 1.00 95.19 77 SER A C 1
ATOM 589 O O . SER A 1 77 ? -3.168 -12.536 -10.744 1.00 95.19 77 SER A O 1
ATOM 591 N N . LEU A 1 78 ? -1.501 -11.401 -11.717 1.00 95.06 78 LEU A N 1
ATOM 592 C CA . LEU A 1 78 ? -0.889 -10.984 -10.450 1.00 95.06 78 LEU A CA 1
ATOM 593 C C . LEU A 1 78 ? -1.818 -10.069 -9.643 1.00 95.06 78 LEU A C 1
ATOM 595 O O . LEU A 1 78 ? -2.020 -10.295 -8.449 1.00 95.06 78 LEU A O 1
ATOM 599 N N . VAL A 1 79 ? -2.423 -9.065 -10.292 1.00 95.88 79 VAL A N 1
ATOM 600 C CA . VAL A 1 79 ? -3.379 -8.153 -9.638 1.00 95.88 79 VAL A CA 1
ATOM 601 C C . VAL A 1 79 ? -4.613 -8.919 -9.156 1.00 95.88 79 VAL A C 1
ATOM 603 O O . VAL A 1 79 ? -5.025 -8.762 -8.006 1.00 95.88 79 VAL A O 1
ATOM 606 N N . PHE A 1 80 ? -5.175 -9.780 -10.008 1.00 96.38 80 PHE A N 1
ATOM 607 C CA . PHE A 1 80 ? -6.354 -10.575 -9.680 1.00 96.38 80 PHE A CA 1
ATOM 608 C C . PHE A 1 80 ? -6.079 -11.590 -8.567 1.00 96.38 80 PHE A C 1
ATOM 610 O O . PHE A 1 80 ? -6.848 -11.684 -7.616 1.00 96.38 80 PHE A O 1
ATOM 617 N N . SER A 1 81 ? -4.958 -12.306 -8.619 1.00 96.88 81 SER A N 1
ATOM 618 C CA . SER A 1 81 ? -4.616 -13.314 -7.610 1.00 96.88 81 SER A CA 1
ATOM 619 C C . SER A 1 81 ? -4.357 -12.681 -6.249 1.00 96.88 81 SER A C 1
ATOM 621 O O . SER A 1 81 ? -4.846 -13.177 -5.234 1.00 96.88 81 SER A O 1
ATOM 623 N N . PHE A 1 82 ? -3.681 -11.530 -6.214 1.00 96.38 82 PHE A N 1
ATOM 624 C CA . PHE A 1 82 ? -3.539 -10.745 -4.989 1.00 96.38 82 PHE A CA 1
ATOM 625 C C . PHE A 1 82 ? -4.905 -10.327 -4.421 1.00 96.38 82 PHE A C 1
ATOM 627 O O . PHE A 1 82 ? -5.146 -10.458 -3.217 1.00 96.38 82 PHE A O 1
ATOM 634 N N . LEU A 1 83 ? -5.822 -9.865 -5.280 1.00 96.69 83 LEU A N 1
ATOM 635 C CA . LEU A 1 83 ? -7.192 -9.524 -4.892 1.00 96.69 83 LEU A CA 1
ATOM 636 C C . LEU A 1 83 ? -7.943 -10.742 -4.327 1.00 96.69 83 LEU A C 1
ATOM 638 O O . LEU A 1 83 ? -8.586 -10.613 -3.286 1.00 96.69 83 LEU A O 1
ATOM 642 N N . VAL A 1 84 ? -7.826 -11.918 -4.952 1.00 97.06 84 VAL A N 1
ATOM 643 C CA . VAL A 1 84 ? -8.424 -13.183 -4.481 1.00 97.06 84 VAL A CA 1
ATOM 644 C C . VAL A 1 84 ? -7.876 -13.585 -3.111 1.00 97.06 84 VAL A C 1
ATOM 646 O O . VAL A 1 84 ? -8.640 -13.991 -2.232 1.00 97.06 84 VAL A O 1
ATOM 649 N N . GLY A 1 85 ? -6.573 -13.417 -2.880 1.00 96.38 85 GLY A N 1
ATOM 650 C CA . GLY A 1 85 ? -5.965 -13.612 -1.565 1.00 96.38 85 GLY A CA 1
ATOM 651 C C . GLY A 1 85 ? -6.586 -12.707 -0.499 1.00 96.38 85 GLY A C 1
ATOM 652 O O . GLY A 1 85 ? -7.056 -13.175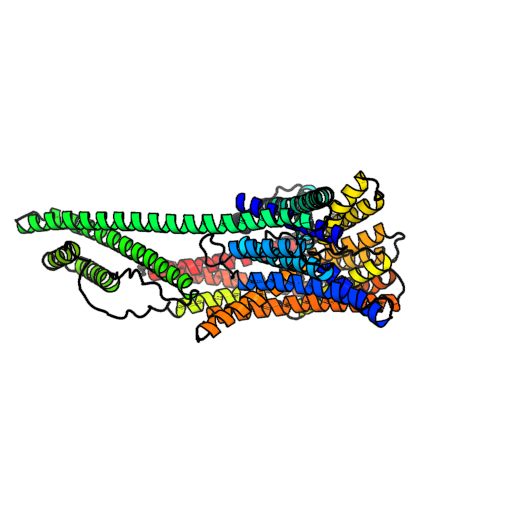 0.540 1.00 96.38 85 GLY A O 1
ATOM 653 N N . ALA A 1 86 ? -6.667 -11.405 -0.780 1.00 95.06 86 ALA A N 1
ATOM 654 C CA . ALA A 1 86 ? -7.280 -10.436 0.128 1.00 95.06 86 ALA A CA 1
ATOM 655 C C . ALA A 1 86 ? -8.784 -10.698 0.351 1.00 95.06 86 ALA A C 1
ATOM 657 O O . ALA A 1 86 ? -9.280 -10.560 1.471 1.00 95.06 86 ALA A O 1
ATOM 658 N N . TYR A 1 87 ? -9.501 -11.126 -0.691 1.00 95.69 87 TYR A N 1
ATOM 659 C CA . TYR A 1 87 ? -10.897 -11.562 -0.635 1.00 95.69 87 TYR A CA 1
ATOM 660 C C . TYR A 1 87 ? -11.093 -12.772 0.276 1.00 95.69 87 TYR A C 1
ATOM 662 O O . TYR A 1 87 ? -11.945 -12.744 1.164 1.00 95.69 87 TYR A O 1
ATOM 670 N N . THR A 1 88 ? -10.238 -13.784 0.136 1.00 94.75 88 THR A N 1
ATOM 671 C CA . THR A 1 88 ? -10.238 -14.973 0.995 1.00 94.75 88 THR A CA 1
ATOM 672 C C . THR A 1 88 ? -10.032 -14.583 2.459 1.00 94.75 88 THR A C 1
ATOM 674 O O . THR A 1 88 ? -10.761 -15.047 3.332 1.00 94.75 88 THR A O 1
ATOM 677 N N . CYS A 1 89 ? -9.123 -13.643 2.744 1.00 92.06 89 CYS A N 1
ATOM 678 C CA . CYS A 1 89 ? -8.959 -13.116 4.100 1.00 92.06 89 CYS A CA 1
ATOM 679 C C . CYS A 1 89 ? -10.242 -12.452 4.618 1.00 92.06 89 CYS A C 1
ATOM 681 O O . CYS A 1 89 ? -10.595 -12.644 5.779 1.00 92.06 89 CYS A O 1
ATOM 683 N N . GLY A 1 90 ? -10.931 -11.668 3.783 1.00 89.94 90 GLY A N 1
ATOM 684 C CA . GLY A 1 90 ? -12.188 -11.015 4.153 1.00 89.94 90 GLY A CA 1
ATOM 685 C C . GLY A 1 90 ? -13.308 -12.002 4.489 1.00 89.94 90 GLY A C 1
ATOM 686 O O . GLY A 1 90 ? -14.128 -11.717 5.356 1.00 89.94 90 GLY A O 1
ATOM 687 N N . ILE A 1 91 ? -13.325 -13.178 3.853 1.00 89.69 91 ILE A N 1
ATOM 688 C CA . ILE A 1 91 ? -14.257 -14.258 4.209 1.00 89.69 91 ILE A CA 1
ATOM 689 C C . ILE A 1 91 ? -13.917 -14.842 5.588 1.00 89.69 91 ILE A C 1
ATOM 691 O O . ILE A 1 91 ? -14.806 -15.095 6.405 1.00 89.69 91 ILE A O 1
ATOM 695 N N . LEU A 1 92 ? -12.627 -15.063 5.851 1.00 86.56 92 LEU A N 1
ATOM 696 C CA . LEU A 1 92 ? -12.140 -15.726 7.065 1.00 86.56 92 LEU A CA 1
ATOM 697 C C . LEU A 1 92 ? -12.158 -14.825 8.308 1.00 86.56 92 LEU A C 1
ATOM 699 O O . LEU A 1 92 ? -12.300 -15.315 9.432 1.00 86.56 92 LEU A O 1
ATOM 703 N N . ILE A 1 93 ? -11.956 -13.520 8.130 1.00 81.25 93 ILE A N 1
ATOM 704 C CA . ILE A 1 93 ? -11.722 -12.571 9.218 1.00 81.25 93 ILE A CA 1
ATOM 705 C C . ILE A 1 93 ? -12.695 -11.397 9.093 1.00 81.25 93 ILE A C 1
ATOM 707 O O . ILE A 1 93 ? -12.604 -10.568 8.188 1.00 81.25 93 ILE A O 1
ATOM 711 N N . ASP A 1 94 ? -13.612 -11.327 10.056 1.00 68.69 94 ASP A N 1
ATOM 712 C CA . ASP A 1 94 ? -14.615 -10.270 10.169 1.00 68.69 94 ASP A CA 1
ATOM 713 C C . ASP A 1 94 ? -14.047 -8.992 10.820 1.00 68.69 94 ASP A C 1
ATOM 715 O O . ASP A 1 94 ? -13.044 -9.040 11.542 1.00 68.69 94 ASP A O 1
ATOM 719 N N . LYS A 1 95 ? -14.699 -7.842 10.605 1.00 60.59 95 LYS A N 1
ATOM 720 C CA . LYS A 1 95 ? -14.287 -6.571 11.231 1.00 60.59 95 LYS A CA 1
ATOM 721 C C . LYS A 1 95 ? -14.488 -6.648 12.754 1.00 60.59 95 LYS A C 1
ATOM 723 O O . LYS A 1 95 ? -15.428 -7.268 13.241 1.00 60.59 95 LYS A O 1
ATOM 728 N N . ASN A 1 96 ? -13.620 -5.975 13.512 1.00 49.94 96 ASN A N 1
ATOM 729 C CA . ASN A 1 96 ? -13.721 -5.778 14.972 1.00 49.94 96 ASN A CA 1
ATOM 730 C C . ASN A 1 96 ? -13.510 -7.017 15.865 1.00 49.94 96 ASN A C 1
ATOM 732 O O . ASN A 1 96 ? -13.812 -6.983 17.055 1.00 49.94 96 ASN A O 1
ATOM 736 N N . GLN A 1 97 ? -12.924 -8.094 15.343 1.00 51.00 97 GLN A N 1
ATOM 737 C CA . GLN A 1 97 ? -12.572 -9.290 16.119 1.00 51.00 97 GLN A CA 1
ATOM 738 C C . GLN A 1 97 ? -11.065 -9.283 16.444 1.00 51.00 97 GLN A C 1
ATOM 740 O O . GLN A 1 97 ? -10.321 -10.160 16.006 1.00 51.00 97 GLN A O 1
ATOM 745 N N . VAL A 1 98 ? -10.586 -8.252 17.154 1.00 40.47 98 VAL A N 1
ATOM 746 C CA . VAL A 1 98 ? -9.155 -8.115 17.529 1.00 40.47 98 VAL A CA 1
ATOM 747 C C . VAL A 1 98 ? -8.821 -8.879 18.822 1.00 40.47 98 VAL A C 1
ATOM 749 O O . VAL A 1 98 ? -7.660 -9.012 19.201 1.00 40.47 98 VAL A O 1
ATOM 752 N N . HIS A 1 99 ? -9.818 -9.461 19.492 1.00 48.31 99 HIS A N 1
ATOM 753 C CA . HIS A 1 99 ? -9.564 -10.330 20.635 1.00 48.31 99 HIS A CA 1
ATOM 754 C C . HIS A 1 99 ? -8.948 -11.656 20.186 1.00 48.31 99 HIS A C 1
ATOM 756 O O . HIS A 1 99 ? -9.465 -12.326 19.295 1.00 48.31 99 HIS A O 1
ATOM 762 N N . PHE A 1 100 ? -7.880 -12.067 20.872 1.00 45.25 100 PHE A N 1
ATOM 763 C CA . PHE A 1 100 ? -7.208 -13.359 20.690 1.00 45.25 100 PHE A CA 1
ATOM 764 C C . PHE A 1 100 ? -8.179 -14.561 20.786 1.00 45.25 100 PHE A C 1
ATOM 766 O O . PHE A 1 100 ? -7.967 -15.597 20.162 1.00 45.25 100 PHE A O 1
ATOM 773 N N . LEU A 1 101 ? -9.298 -14.391 21.501 1.00 44.00 101 LEU A N 1
ATOM 774 C CA . LEU A 1 101 ? -10.378 -15.372 21.668 1.00 44.00 101 LEU A CA 1
ATOM 775 C C . LEU A 1 101 ? -11.569 -15.194 20.702 1.00 44.00 101 LEU A C 1
ATOM 777 O O . LEU A 1 101 ? -12.459 -16.045 20.674 1.00 44.00 101 LEU A O 1
ATOM 781 N N . GLY A 1 102 ? -11.585 -14.134 19.886 1.00 51.84 102 GLY A N 1
ATOM 782 C CA . GLY A 1 102 ? -12.677 -13.805 18.962 1.00 51.84 102 GLY A CA 1
ATOM 783 C C . GLY A 1 102 ? -12.919 -14.869 17.885 1.00 51.84 102 GLY A C 1
ATOM 784 O O . GLY A 1 102 ? -12.133 -15.791 17.712 1.00 51.84 102 GLY A O 1
ATOM 785 N N . LYS A 1 103 ? -14.016 -14.758 17.132 1.00 54.81 103 LYS A N 1
ATOM 786 C CA . LYS A 1 103 ? -14.477 -15.673 16.065 1.00 54.81 103 LYS A CA 1
ATOM 787 C C . LYS A 1 103 ? -13.626 -15.645 14.786 1.00 54.81 103 LYS A C 1
ATOM 789 O O . LYS A 1 103 ? -13.899 -16.416 13.874 1.00 54.81 103 LYS A O 1
ATOM 794 N N . ALA A 1 104 ? -12.614 -14.785 14.702 1.00 62.06 104 ALA A N 1
ATOM 795 C CA . ALA A 1 104 ? -11.757 -14.670 13.526 1.00 62.06 104 ALA A CA 1
ATOM 796 C C . ALA A 1 104 ? -10.807 -15.872 13.368 1.00 62.06 104 ALA A C 1
ATOM 798 O O . ALA A 1 104 ? -10.233 -16.379 14.336 1.00 62.06 104 ALA A O 1
ATOM 799 N N . PHE A 1 105 ? -10.618 -16.318 12.125 1.00 76.25 105 PHE A N 1
ATOM 800 C CA . PHE A 1 105 ? -9.813 -17.490 11.782 1.00 76.25 105 PHE A CA 1
ATOM 801 C C . PHE A 1 105 ? -8.374 -17.130 11.371 1.00 76.25 105 PHE A C 1
ATOM 803 O O . PHE A 1 105 ? -7.890 -17.569 10.330 1.00 76.25 105 PHE A O 1
ATOM 810 N N . TYR A 1 106 ? -7.664 -16.346 12.192 1.00 80.25 106 TYR A N 1
ATOM 811 C CA . TYR A 1 106 ? -6.281 -15.922 11.899 1.00 80.25 106 TYR A CA 1
ATOM 812 C C . TYR A 1 106 ? -5.316 -17.099 11.693 1.00 80.25 106 TYR A C 1
ATOM 814 O O . TYR A 1 106 ? -4.533 -17.098 10.748 1.00 80.25 106 TYR A O 1
ATOM 822 N N . GLY A 1 107 ? -5.418 -18.139 12.527 1.00 84.69 107 GLY A N 1
ATOM 823 C CA . GLY A 1 107 ? -4.608 -19.351 12.379 1.00 84.69 107 GLY A CA 1
ATOM 824 C C . GLY A 1 107 ? -4.845 -20.084 11.055 1.00 84.69 107 GLY A C 1
ATOM 825 O O . GLY A 1 107 ? -3.887 -20.485 10.401 1.00 84.69 107 GLY A O 1
ATOM 826 N N . LEU A 1 108 ? -6.102 -20.173 10.604 1.00 88.81 108 LEU A N 1
ATOM 827 C CA . LEU A 1 108 ? -6.440 -20.763 9.305 1.00 88.81 108 LEU A CA 1
ATOM 828 C C . LEU A 1 108 ? -5.922 -19.904 8.146 1.00 88.81 108 LEU A C 1
ATOM 830 O O . LEU A 1 108 ? -5.396 -20.447 7.184 1.00 88.81 108 LEU A O 1
ATOM 834 N N . ALA A 1 109 ? -6.019 -18.574 8.243 1.00 91.88 109 ALA A N 1
ATOM 835 C CA . ALA A 1 109 ? -5.467 -17.674 7.231 1.00 91.88 109 ALA A CA 1
ATOM 836 C C . ALA A 1 109 ? -3.941 -17.842 7.083 1.00 91.88 109 ALA A C 1
ATOM 838 O O . ALA A 1 109 ? -3.434 -17.861 5.966 1.00 91.88 109 ALA A O 1
ATOM 839 N N . LEU A 1 110 ? -3.208 -18.040 8.183 1.00 91.50 110 LEU A N 1
ATOM 840 C CA . LEU A 1 110 ? -1.769 -18.339 8.163 1.00 91.50 110 LEU A CA 1
ATOM 841 C C . LEU A 1 110 ? -1.446 -19.709 7.553 1.00 91.50 110 LEU A C 1
ATOM 843 O O . LEU A 1 110 ? -0.510 -19.820 6.763 1.00 91.50 110 LEU A O 1
ATOM 847 N N . VAL A 1 111 ? -2.225 -20.742 7.883 1.00 95.00 111 VAL A N 1
ATOM 848 C CA . VAL A 1 111 ? -2.057 -22.078 7.289 1.00 95.00 111 VAL A CA 1
ATOM 849 C C . VAL A 1 111 ? -2.370 -22.055 5.792 1.00 95.00 111 VAL A C 1
ATOM 851 O O . VAL A 1 111 ? -1.627 -22.639 5.011 1.00 95.00 111 VAL A O 1
ATOM 854 N N . LEU A 1 112 ? -3.404 -21.330 5.362 1.00 96.06 112 LEU A N 1
ATOM 855 C CA . LEU A 1 112 ? -3.706 -21.138 3.942 1.00 96.06 112 LEU A CA 1
ATOM 856 C C . LEU A 1 112 ? -2.608 -20.347 3.225 1.00 96.06 112 LEU A C 1
ATOM 858 O O . LEU A 1 112 ? -2.235 -20.705 2.113 1.00 96.06 112 LEU A O 1
ATOM 862 N N . ASN A 1 113 ? -2.044 -19.318 3.866 1.00 96.62 113 ASN A N 1
ATOM 863 C CA . ASN A 1 113 ? -0.884 -18.596 3.342 1.00 96.62 113 ASN A CA 1
ATOM 864 C C . ASN A 1 113 ? 0.295 -19.550 3.098 1.00 96.62 113 ASN A C 1
ATOM 866 O O . ASN A 1 113 ? 0.870 -19.568 2.013 1.00 96.62 113 ASN A O 1
ATOM 870 N N . SER A 1 114 ? 0.602 -20.391 4.089 1.00 97.19 114 SER A N 1
ATOM 871 C CA . SER A 1 114 ? 1.624 -21.434 3.987 1.00 97.19 114 SER A CA 1
ATOM 872 C C . SER A 1 114 ? 1.323 -22.412 2.848 1.00 97.19 114 SER A C 1
ATOM 874 O O . SER A 1 114 ? 2.181 -22.644 2.002 1.00 97.19 114 SER A O 1
ATOM 876 N N . ALA A 1 115 ? 0.087 -22.910 2.749 1.00 97.88 115 ALA A N 1
ATOM 877 C CA . ALA A 1 115 ? -0.329 -23.833 1.697 1.00 97.88 115 ALA A CA 1
ATOM 878 C C . ALA A 1 115 ? -0.184 -23.235 0.287 1.00 97.88 115 ALA A C 1
ATOM 880 O O . ALA A 1 115 ? 0.260 -23.933 -0.625 1.00 97.88 115 ALA A O 1
ATOM 881 N N . LEU A 1 116 ? -0.500 -21.948 0.101 1.00 98.00 116 LEU A N 1
ATOM 882 C CA . LEU A 1 116 ? -0.297 -21.243 -1.170 1.00 98.00 116 LEU A CA 1
ATOM 883 C C . LEU A 1 116 ? 1.192 -21.149 -1.537 1.00 98.00 116 LEU A C 1
ATOM 885 O O . LEU A 1 116 ? 1.548 -21.401 -2.687 1.00 98.00 116 LEU A O 1
ATOM 889 N N . LEU A 1 117 ? 2.064 -20.841 -0.571 1.00 97.69 117 LEU A N 1
ATOM 890 C CA . LEU A 1 117 ? 3.515 -20.775 -0.787 1.00 97.69 117 LEU A CA 1
ATOM 891 C C . LEU A 1 117 ? 4.135 -22.155 -1.056 1.00 97.69 117 LEU A C 1
ATOM 893 O O . LEU A 1 117 ? 4.965 -22.279 -1.953 1.00 97.69 117 LEU A O 1
ATOM 897 N N . VAL A 1 118 ? 3.703 -23.197 -0.335 1.00 97.69 118 VAL A N 1
ATOM 898 C CA . VAL A 1 118 ? 4.091 -24.592 -0.613 1.00 97.69 118 VAL A CA 1
ATOM 899 C C . VAL A 1 118 ? 3.644 -24.985 -2.018 1.00 97.69 118 VAL A C 1
ATOM 901 O O . VAL A 1 118 ? 4.441 -25.503 -2.790 1.00 97.69 118 VAL A O 1
ATOM 904 N N . SER A 1 119 ? 2.398 -24.687 -2.388 1.00 97.25 119 SER A N 1
ATOM 905 C CA . SER A 1 119 ? 1.882 -24.997 -3.726 1.00 97.25 119 SER A CA 1
ATOM 906 C C . SER A 1 119 ? 2.692 -24.285 -4.811 1.00 97.25 119 SER A C 1
ATOM 908 O O . SER A 1 119 ? 3.096 -24.913 -5.785 1.00 97.25 119 SER A O 1
ATOM 910 N N . ALA A 1 120 ? 3.017 -23.003 -4.618 1.00 96.88 120 ALA A N 1
ATOM 911 C CA . ALA A 1 120 ? 3.866 -22.246 -5.537 1.00 96.88 120 ALA A CA 1
ATOM 912 C C . ALA A 1 120 ? 5.276 -22.846 -5.696 1.00 96.88 120 ALA A C 1
ATOM 914 O O . ALA A 1 120 ? 5.872 -22.720 -6.762 1.00 96.88 120 ALA A O 1
ATOM 915 N N . ALA A 1 121 ? 5.801 -23.513 -4.664 1.00 95.94 121 ALA A N 1
ATOM 916 C CA . ALA A 1 121 ? 7.111 -24.156 -4.705 1.00 95.94 121 ALA A CA 1
ATOM 917 C C . ALA A 1 121 ? 7.158 -25.406 -5.605 1.00 95.94 121 ALA A C 1
ATOM 919 O O . ALA A 1 121 ? 8.232 -25.757 -6.096 1.00 95.94 121 ALA A O 1
ATOM 920 N N . PHE A 1 122 ? 6.020 -26.083 -5.802 1.00 96.19 122 PHE A N 1
ATOM 921 C CA . PHE A 1 122 ? 5.941 -27.373 -6.502 1.00 96.19 122 PHE A CA 1
ATOM 922 C C . PHE A 1 122 ? 5.147 -27.338 -7.811 1.00 96.19 122 PHE A C 1
ATOM 924 O O . PHE A 1 122 ? 5.296 -28.237 -8.636 1.00 96.19 122 PHE A O 1
ATOM 931 N N . VAL A 1 123 ? 4.296 -26.333 -8.014 1.00 95.56 123 VAL A N 1
ATOM 932 C CA . VAL A 1 123 ? 3.462 -26.236 -9.213 1.00 95.56 123 VAL A CA 1
ATOM 933 C C . VAL A 1 123 ? 4.313 -25.963 -10.462 1.00 95.56 123 VAL A C 1
ATOM 935 O O . VAL A 1 123 ? 5.128 -25.036 -10.460 1.00 95.56 123 VAL A O 1
ATOM 938 N N . PRO A 1 124 ? 4.096 -26.709 -11.563 1.00 86.81 124 PRO A N 1
ATOM 939 C CA . PRO A 1 124 ? 4.705 -26.387 -12.842 1.00 86.81 124 PRO A CA 1
ATOM 940 C C . PRO A 1 124 ? 4.045 -25.137 -13.440 1.00 86.81 124 PRO A C 1
ATOM 942 O O . PRO A 1 124 ? 2.821 -25.016 -13.484 1.00 86.81 124 PRO A O 1
ATOM 945 N N . GLY A 1 125 ? 4.861 -24.213 -13.944 1.00 88.56 125 GLY A N 1
ATOM 946 C CA . GLY A 1 125 ? 4.393 -23.039 -14.682 1.00 88.56 125 GLY A CA 1
ATOM 947 C C . GLY A 1 125 ? 4.605 -21.714 -13.951 1.00 88.56 125 GLY A C 1
ATOM 948 O O . GLY A 1 125 ? 4.061 -21.459 -12.877 1.00 88.56 125 GLY A O 1
ATOM 949 N N . ARG A 1 126 ? 5.358 -20.828 -14.613 1.00 91.69 126 ARG A N 1
ATOM 950 C CA . ARG A 1 126 ? 5.752 -19.495 -14.130 1.00 91.69 126 ARG A CA 1
ATOM 951 C C . ARG A 1 126 ? 4.574 -18.657 -13.633 1.00 91.69 126 ARG A C 1
ATOM 953 O O . ARG A 1 126 ? 4.613 -18.118 -12.530 1.00 91.69 126 ARG A O 1
ATOM 960 N N . LEU A 1 127 ? 3.527 -18.551 -14.453 1.00 92.31 127 LEU A N 1
ATOM 961 C CA . LEU A 1 127 ? 2.376 -17.691 -14.181 1.00 92.31 127 LEU A CA 1
ATOM 962 C C . LEU A 1 127 ? 1.573 -18.174 -12.972 1.00 92.31 127 LEU A C 1
ATOM 964 O O . LEU A 1 127 ? 1.243 -17.373 -12.097 1.00 92.31 127 LEU A O 1
ATOM 968 N N . LEU A 1 128 ? 1.271 -19.473 -12.908 1.00 94.88 128 LEU A N 1
ATOM 969 C CA . LEU A 1 128 ? 0.478 -20.037 -11.820 1.00 94.88 128 LEU A CA 1
ATOM 970 C C . LEU A 1 128 ? 1.234 -19.951 -10.491 1.00 94.88 128 LEU A C 1
ATOM 972 O O . LEU A 1 128 ? 0.662 -19.507 -9.499 1.00 94.88 128 LEU A O 1
ATOM 976 N N . ALA A 1 129 ? 2.529 -20.273 -10.480 1.00 95.69 129 ALA A N 1
ATOM 977 C CA . ALA A 1 129 ? 3.345 -20.179 -9.275 1.00 95.69 129 ALA A CA 1
ATOM 978 C C . ALA A 1 129 ? 3.451 -18.732 -8.755 1.00 95.69 129 ALA A C 1
ATOM 980 O O . ALA A 1 129 ? 3.165 -18.473 -7.585 1.00 95.69 129 ALA A O 1
ATOM 981 N N . ALA A 1 130 ? 3.740 -17.759 -9.629 1.00 94.75 130 ALA A N 1
ATOM 982 C CA . ALA A 1 130 ? 3.768 -16.344 -9.247 1.00 94.75 130 ALA A CA 1
ATOM 983 C C . ALA A 1 130 ? 2.392 -15.833 -8.770 1.00 94.75 130 ALA A C 1
ATOM 985 O O . ALA A 1 130 ? 2.312 -15.045 -7.826 1.00 94.75 130 ALA A O 1
ATOM 986 N N . SER A 1 131 ? 1.305 -16.322 -9.373 1.00 96.44 131 SER A N 1
ATOM 987 C CA . SER A 1 131 ? -0.075 -16.008 -8.977 1.00 96.44 131 SER A CA 1
ATOM 988 C C . SER A 1 131 ? -0.413 -16.544 -7.582 1.00 96.44 131 SER A C 1
ATOM 990 O O . SER A 1 131 ? -1.020 -15.834 -6.782 1.00 96.44 131 SER A O 1
ATOM 992 N N . LEU A 1 132 ? 0.042 -17.752 -7.240 1.00 97.75 132 LEU A N 1
ATOM 993 C CA . LEU A 1 132 ? -0.113 -18.324 -5.899 1.00 97.75 132 LEU A CA 1
ATOM 994 C C . LEU A 1 132 ? 0.649 -17.514 -4.841 1.00 97.75 132 LEU A C 1
ATOM 996 O O . LEU A 1 132 ? 0.091 -17.225 -3.781 1.00 97.75 132 LEU A O 1
ATOM 1000 N N . VAL A 1 133 ? 1.876 -17.066 -5.136 1.00 97.19 133 VAL A N 1
ATOM 1001 C CA . VAL A 1 133 ? 2.613 -16.159 -4.234 1.00 97.19 133 VAL A CA 1
ATOM 1002 C C . VAL A 1 133 ? 1.902 -14.808 -4.106 1.00 97.19 133 VAL A C 1
ATOM 1004 O O . VAL A 1 133 ? 1.818 -14.258 -3.006 1.00 97.19 133 VAL A O 1
ATOM 1007 N N . ALA A 1 134 ? 1.337 -14.274 -5.193 1.00 96.69 134 ALA A N 1
ATOM 1008 C CA . ALA A 1 134 ? 0.577 -13.025 -5.154 1.00 96.69 134 ALA A CA 1
ATOM 1009 C C . ALA A 1 134 ? -0.677 -13.160 -4.275 1.00 96.69 134 ALA A C 1
ATOM 1011 O O . ALA A 1 134 ? -0.940 -12.286 -3.445 1.00 96.69 134 ALA A O 1
ATOM 1012 N N . ALA A 1 135 ? -1.400 -14.279 -4.385 1.00 97.81 135 ALA A N 1
ATOM 1013 C CA . ALA A 1 135 ? -2.528 -14.606 -3.518 1.00 97.81 135 ALA A CA 1
ATOM 1014 C C . ALA A 1 135 ? -2.109 -14.754 -2.047 1.00 97.81 135 ALA A C 1
ATOM 1016 O O . ALA A 1 135 ? -2.770 -14.199 -1.169 1.00 97.81 135 ALA A O 1
ATOM 1017 N N . ALA A 1 136 ? -0.982 -15.416 -1.771 1.00 97.12 136 ALA A N 1
ATOM 1018 C CA . ALA A 1 136 ? -0.413 -15.529 -0.428 1.00 97.12 136 ALA A CA 1
ATOM 1019 C C . ALA A 1 136 ? -0.122 -14.137 0.171 1.00 97.12 136 ALA A C 1
ATOM 1021 O O . ALA A 1 136 ? -0.622 -13.776 1.239 1.00 97.12 136 ALA A O 1
ATOM 1022 N N . CYS A 1 137 ? 0.578 -13.278 -0.576 1.00 95.19 137 CYS A N 1
ATOM 1023 C CA . CYS A 1 137 ? 0.826 -11.892 -0.178 1.00 95.19 137 CYS A CA 1
ATOM 1024 C C . CYS A 1 137 ? -0.476 -11.106 0.056 1.00 95.19 137 CYS A C 1
ATOM 1026 O O . CYS A 1 137 ? -0.596 -10.418 1.071 1.00 95.19 137 CYS A O 1
ATOM 1028 N N . GLY A 1 138 ? -1.462 -11.213 -0.837 1.00 94.69 138 GLY A N 1
ATOM 1029 C CA . GLY A 1 138 ? -2.766 -10.559 -0.695 1.00 94.69 138 GLY A CA 1
ATOM 1030 C C . GLY A 1 138 ? -3.509 -10.975 0.578 1.00 94.69 138 GLY A C 1
ATOM 1031 O O . GLY A 1 138 ? -3.963 -10.118 1.342 1.00 94.69 138 GLY A O 1
ATOM 1032 N N . LEU A 1 139 ? -3.559 -12.283 0.848 1.00 94.62 139 LEU A N 1
ATOM 1033 C CA . LEU A 1 139 ? -4.139 -12.874 2.056 1.00 94.62 139 LEU A CA 1
ATOM 1034 C C . LEU A 1 139 ? -3.430 -12.358 3.315 1.00 94.62 139 LEU A C 1
ATOM 1036 O O . LEU A 1 139 ? -4.081 -11.877 4.245 1.00 94.62 139 LEU A O 1
ATOM 1040 N N . GLN A 1 140 ? -2.094 -12.393 3.324 1.00 93.06 140 GLN A N 1
ATOM 1041 C CA . GLN A 1 140 ? -1.281 -11.958 4.456 1.00 93.06 140 GLN A CA 1
ATOM 1042 C C . GLN A 1 140 ? -1.454 -10.463 4.758 1.00 93.06 140 GLN A C 1
ATOM 1044 O O . GLN A 1 140 ? -1.586 -10.074 5.919 1.00 93.06 140 GLN A O 1
ATOM 1049 N N . ASN A 1 141 ? -1.485 -9.608 3.732 1.00 89.94 141 ASN A N 1
ATOM 1050 C CA . ASN A 1 141 ? -1.686 -8.171 3.924 1.00 89.94 141 ASN A CA 1
ATOM 1051 C C . ASN A 1 141 ? -3.052 -7.857 4.527 1.00 89.94 141 ASN A C 1
ATOM 1053 O O . ASN A 1 141 ? -3.126 -7.081 5.482 1.00 89.94 141 ASN A O 1
ATOM 1057 N N . ALA A 1 142 ? -4.109 -8.466 3.984 1.00 90.06 142 ALA A N 1
ATOM 1058 C CA . ALA A 1 142 ? -5.468 -8.289 4.478 1.00 90.06 142 ALA A CA 1
ATOM 1059 C C . ALA A 1 142 ? -5.595 -8.782 5.928 1.00 90.06 142 ALA A C 1
ATOM 1061 O O . ALA A 1 142 ? -6.209 -8.125 6.774 1.00 90.06 142 ALA A O 1
ATOM 1062 N N . MET A 1 143 ? -4.934 -9.893 6.250 1.00 88.00 143 MET A N 1
ATOM 1063 C CA . MET A 1 143 ? -4.906 -10.436 7.601 1.00 88.00 143 MET A CA 1
ATOM 1064 C C . MET A 1 143 ? -4.228 -9.469 8.573 1.00 88.00 143 MET A C 1
ATOM 1066 O O . MET A 1 143 ? -4.795 -9.176 9.624 1.00 88.00 143 MET A O 1
ATOM 1070 N N . CYS A 1 144 ? -3.058 -8.924 8.223 1.00 81.94 144 CYS A N 1
ATOM 1071 C CA . CYS A 1 144 ? -2.363 -7.954 9.070 1.00 81.94 144 CYS A CA 1
ATOM 1072 C C . CYS A 1 144 ? -3.198 -6.687 9.299 1.00 81.94 144 CYS A C 1
ATOM 1074 O O . CYS A 1 144 ? -3.255 -6.208 10.432 1.00 81.94 144 CYS A O 1
ATOM 1076 N N . THR A 1 145 ? -3.905 -6.195 8.270 1.00 78.62 145 THR A N 1
ATOM 1077 C CA . THR A 1 145 ? -4.796 -5.033 8.422 1.00 78.62 145 THR A CA 1
ATOM 1078 C C . THR A 1 145 ? -5.968 -5.279 9.362 1.00 78.62 145 THR A C 1
ATOM 1080 O O . THR A 1 145 ? -6.384 -4.354 10.059 1.00 78.62 145 THR A O 1
ATOM 1083 N N . SER A 1 146 ? -6.498 -6.502 9.391 1.00 72.56 146 SER A N 1
ATOM 1084 C CA . SER A 1 146 ? -7.617 -6.860 10.265 1.00 72.56 146 SER A CA 1
ATOM 1085 C C . SER A 1 146 ? -7.154 -7.195 11.685 1.00 72.56 146 SER A C 1
ATOM 1087 O O . SER A 1 146 ? -7.822 -6.813 12.643 1.00 72.56 146 SER A O 1
ATOM 1089 N N . HIS A 1 147 ? -6.003 -7.866 11.834 1.00 63.81 147 HIS A N 1
ATOM 1090 C CA . HIS A 1 147 ? -5.512 -8.352 13.128 1.00 63.81 147 HIS A CA 1
ATOM 1091 C C . HIS A 1 147 ? -4.874 -7.264 13.989 1.00 63.81 147 HIS A C 1
ATOM 1093 O O . HIS A 1 147 ? -5.067 -7.241 15.198 1.00 63.81 147 HIS A O 1
ATOM 1099 N N . PHE A 1 148 ? -4.105 -6.361 13.383 1.00 59.22 148 PHE A N 1
ATOM 1100 C CA . PHE A 1 148 ? -3.281 -5.390 14.113 1.00 59.22 148 PHE A CA 1
ATOM 1101 C C . PHE A 1 148 ? -3.718 -3.944 13.879 1.00 59.22 148 PHE A C 1
ATOM 1103 O O . PHE A 1 148 ? -2.980 -2.993 14.156 1.00 59.22 148 PHE A O 1
ATOM 1110 N N . GLY A 1 149 ? -4.927 -3.783 13.341 1.00 61.03 149 GLY A N 1
ATOM 1111 C CA . GLY A 1 149 ? -5.438 -2.514 12.856 1.00 61.03 149 GLY A CA 1
ATOM 1112 C C . GLY A 1 149 ? -4.656 -1.996 11.649 1.00 61.03 149 GLY A C 1
ATOM 1113 O O . GLY A 1 149 ? -3.777 -2.644 11.084 1.00 61.03 149 GLY A O 1
ATOM 1114 N N . THR A 1 150 ? -4.947 -0.763 11.249 1.00 59.25 150 THR A N 1
ATOM 1115 C CA . THR A 1 150 ? -4.361 -0.147 10.049 1.00 59.25 150 THR A CA 1
ATOM 1116 C C . THR A 1 150 ? -2.862 0.163 10.159 1.00 59.25 150 THR A C 1
ATOM 1118 O O . THR A 1 150 ? -2.307 0.718 9.212 1.00 59.25 150 THR A O 1
ATOM 1121 N N . ILE A 1 151 ? -2.223 -0.119 11.299 1.00 63.78 151 ILE A N 1
ATOM 1122 C CA . ILE A 1 151 ? -0.842 0.286 11.602 1.00 63.78 151 ILE A CA 1
ATOM 1123 C C . ILE A 1 151 ? 0.169 -0.719 11.036 1.00 63.78 151 ILE A C 1
ATOM 1125 O O . ILE A 1 151 ? 1.170 -0.305 10.458 1.00 63.78 151 ILE A O 1
ATOM 1129 N N . ILE A 1 152 ? -0.078 -2.025 11.176 1.00 72.94 152 ILE A N 1
ATOM 1130 C CA . ILE A 1 152 ? 0.859 -3.065 10.730 1.00 72.94 152 ILE A CA 1
ATOM 1131 C C . ILE A 1 152 ? 0.396 -3.630 9.389 1.00 72.94 152 ILE A C 1
ATOM 1133 O O . ILE A 1 152 ? -0.641 -4.284 9.295 1.00 72.94 152 ILE A O 1
ATOM 1137 N N . ARG A 1 153 ? 1.190 -3.398 8.342 1.00 81.12 153 ARG A N 1
ATOM 1138 C CA . ARG A 1 153 ? 0.975 -3.943 6.996 1.00 81.12 153 ARG A CA 1
ATOM 1139 C C . ARG A 1 153 ? 2.307 -4.395 6.404 1.00 81.12 153 ARG A C 1
ATOM 1141 O O . ARG A 1 153 ? 3.272 -3.643 6.444 1.00 81.12 153 ARG A O 1
ATOM 1148 N N . THR A 1 154 ? 2.360 -5.612 5.869 1.00 83.62 154 THR A N 1
ATOM 1149 C CA . THR A 1 154 ? 3.626 -6.331 5.640 1.00 83.62 154 THR A CA 1
ATOM 1150 C C . THR A 1 154 ? 4.271 -6.053 4.282 1.00 83.62 154 THR A C 1
ATOM 1152 O O . THR A 1 154 ? 5.461 -5.783 4.242 1.00 83.62 154 THR A O 1
ATOM 1155 N N . THR A 1 155 ? 3.514 -6.031 3.179 1.00 74.94 155 THR A N 1
ATOM 1156 C CA . THR A 1 155 ? 4.046 -5.682 1.830 1.00 74.94 155 THR A CA 1
ATOM 1157 C C . THR A 1 155 ? 3.734 -4.237 1.401 1.00 74.94 155 THR A C 1
ATOM 1159 O O . THR A 1 155 ? 3.960 -3.825 0.261 1.00 74.94 155 THR A O 1
ATOM 1162 N N . HIS A 1 156 ? 3.179 -3.436 2.309 1.00 80.75 156 HIS A N 1
ATOM 1163 C CA . HIS A 1 156 ? 2.643 -2.095 2.048 1.00 80.75 156 HIS A CA 1
ATOM 1164 C C . HIS A 1 156 ? 3.729 -1.008 2.035 1.00 80.75 156 HIS A C 1
ATOM 1166 O O . HIS A 1 156 ? 3.519 0.108 2.492 1.00 80.75 156 HIS A O 1
ATOM 1172 N N . VAL A 1 157 ? 4.905 -1.308 1.492 1.00 87.50 157 VAL A N 1
ATOM 1173 C CA . VAL A 1 157 ? 6.086 -0.450 1.642 1.00 87.50 157 VAL A CA 1
ATOM 1174 C C . VAL A 1 157 ? 5.878 0.958 1.070 1.00 87.50 157 VAL A C 1
ATOM 1176 O O . VAL A 1 157 ? 6.331 1.924 1.678 1.00 87.50 157 VAL A O 1
ATOM 1179 N N . THR A 1 158 ? 5.131 1.117 -0.031 1.00 90.00 158 THR A N 1
ATOM 1180 C CA . THR A 1 158 ? 4.774 2.450 -0.562 1.00 90.00 158 THR A CA 1
ATOM 1181 C C . THR A 1 158 ? 4.046 3.310 0.471 1.00 90.00 158 THR A C 1
ATOM 1183 O O . THR A 1 158 ? 4.384 4.478 0.638 1.00 90.00 158 THR A O 1
ATOM 1186 N N . GLY A 1 159 ? 3.070 2.747 1.192 1.00 88.56 159 GLY A N 1
ATOM 1187 C CA . GLY A 1 159 ? 2.358 3.488 2.235 1.00 88.56 159 GLY A CA 1
ATOM 1188 C C . GLY A 1 159 ? 3.221 3.696 3.478 1.00 88.56 159 GLY A C 1
ATOM 1189 O O . GLY A 1 159 ? 3.240 4.798 4.015 1.00 88.56 159 GLY A O 1
ATOM 1190 N N . THR A 1 160 ? 4.007 2.688 3.871 1.00 90.31 160 THR A N 1
ATOM 1191 C CA . THR A 1 160 ? 4.990 2.800 4.957 1.00 90.31 160 THR A CA 1
ATOM 1192 C C . THR A 1 160 ? 5.969 3.951 4.714 1.00 90.31 160 THR A C 1
ATOM 1194 O O . THR A 1 160 ? 6.168 4.760 5.613 1.00 90.31 160 THR A O 1
ATOM 1197 N N . MET A 1 161 ? 6.526 4.097 3.506 1.00 92.62 161 MET A N 1
ATOM 1198 C CA . MET A 1 161 ? 7.449 5.195 3.186 1.00 92.62 161 MET A CA 1
ATOM 1199 C C . MET A 1 161 ? 6.772 6.561 3.109 1.00 92.62 161 MET A C 1
ATOM 1201 O O . MET A 1 161 ? 7.356 7.551 3.547 1.00 92.62 161 MET A O 1
ATOM 1205 N N . THR A 1 162 ? 5.530 6.630 2.619 1.00 91.69 162 THR A N 1
ATOM 1206 C CA . THR A 1 162 ? 4.730 7.862 2.694 1.00 91.69 162 THR A CA 1
ATOM 1207 C C . THR A 1 162 ? 4.524 8.299 4.149 1.00 91.69 162 THR A C 1
ATOM 1209 O O . THR A 1 162 ? 4.725 9.469 4.485 1.00 91.69 162 THR A O 1
ATOM 1212 N N . ASP A 1 163 ? 4.159 7.364 5.026 1.00 91.00 163 ASP A N 1
ATOM 1213 C CA . ASP A 1 163 ? 3.888 7.644 6.435 1.00 91.00 163 ASP A CA 1
ATOM 1214 C C . ASP A 1 163 ? 5.182 7.977 7.203 1.00 91.00 163 ASP A C 1
ATOM 1216 O O . ASP A 1 163 ? 5.176 8.902 8.018 1.00 91.00 163 ASP A O 1
ATOM 1220 N N . ILE A 1 164 ? 6.303 7.299 6.915 1.00 93.69 164 ILE A N 1
ATOM 1221 C CA . ILE A 1 164 ? 7.624 7.625 7.479 1.00 93.69 164 ILE A CA 1
ATOM 1222 C C . ILE A 1 164 ? 8.034 9.039 7.066 1.00 93.69 164 ILE A C 1
ATOM 1224 O O . ILE A 1 164 ? 8.281 9.873 7.937 1.00 93.69 164 ILE A O 1
ATOM 1228 N N . GLY A 1 165 ? 8.049 9.336 5.763 1.00 94.38 165 GLY A N 1
ATOM 1229 C CA . GLY A 1 165 ? 8.477 10.637 5.248 1.00 94.38 165 GLY A CA 1
ATOM 1230 C C . GLY A 1 165 ? 7.635 11.772 5.816 1.00 94.38 165 GLY A C 1
ATOM 1231 O O . GLY A 1 165 ? 8.166 12.675 6.460 1.00 94.38 165 GLY A O 1
ATOM 1232 N N . SER A 1 166 ? 6.310 11.691 5.679 1.00 91.81 166 SER A N 1
ATOM 1233 C CA . SER A 1 166 ? 5.405 12.736 6.178 1.00 91.81 166 SER A CA 1
ATOM 1234 C C . SER A 1 166 ? 5.496 12.933 7.694 1.00 91.81 166 SER A C 1
ATOM 1236 O O . SER A 1 166 ? 5.382 14.055 8.185 1.00 91.81 166 SER A O 1
ATOM 1238 N N . THR A 1 167 ? 5.734 11.868 8.461 1.00 91.75 167 THR A N 1
ATOM 1239 C CA . THR A 1 167 ? 5.894 11.954 9.916 1.00 91.75 167 THR A CA 1
ATOM 1240 C C . THR A 1 167 ? 7.237 12.564 10.310 1.00 91.75 167 THR A C 1
ATOM 1242 O O . THR A 1 167 ? 7.266 13.442 11.171 1.00 91.75 167 THR A O 1
ATOM 1245 N N . MET A 1 168 ? 8.328 12.178 9.642 1.00 93.81 168 MET A N 1
ATOM 1246 C CA . MET A 1 168 ? 9.635 12.819 9.811 1.00 93.81 168 MET A CA 1
ATOM 1247 C C . MET A 1 168 ? 9.567 14.312 9.475 1.00 93.81 168 MET A C 1
ATOM 1249 O O . MET A 1 168 ? 10.049 15.127 10.255 1.00 93.81 168 MET A O 1
ATOM 1253 N N . GLY A 1 169 ? 8.912 14.678 8.368 1.00 92.62 169 GLY A N 1
ATOM 1254 C CA . GLY A 1 169 ? 8.760 16.071 7.940 1.00 92.62 169 GLY A CA 1
ATOM 1255 C C . GLY A 1 169 ? 8.027 16.927 8.969 1.00 92.62 169 GLY A C 1
ATOM 1256 O O . GLY A 1 169 ? 8.483 18.022 9.296 1.00 92.62 169 GLY A O 1
ATOM 1257 N N . ARG A 1 170 ? 6.944 16.398 9.555 1.00 88.75 170 ARG A N 1
ATOM 1258 C CA . ARG A 1 170 ? 6.178 17.094 10.601 1.00 88.75 170 ARG A CA 1
ATOM 1259 C C . ARG A 1 170 ? 7.004 17.301 11.870 1.00 88.75 170 ARG A C 1
ATOM 1261 O O . ARG A 1 170 ? 7.056 18.417 12.381 1.00 88.75 170 ARG A O 1
ATOM 1268 N N . ILE A 1 171 ? 7.716 16.270 12.335 1.00 90.88 171 ILE A N 1
ATOM 1269 C CA . ILE A 1 171 ? 8.631 16.394 13.483 1.00 90.88 171 ILE A CA 1
ATOM 1270 C C . ILE A 1 171 ? 9.711 17.446 13.195 1.00 90.88 171 ILE A C 1
ATOM 1272 O O . ILE A 1 171 ? 9.923 18.344 14.012 1.00 90.88 171 ILE A O 1
ATOM 1276 N N . SER A 1 172 ? 10.363 17.379 12.028 1.00 91.50 172 SER A N 1
ATOM 1277 C CA . SER A 1 172 ? 11.371 18.362 11.617 1.00 91.50 172 SER A CA 1
ATOM 1278 C C . SER A 1 172 ? 10.810 19.781 11.601 1.00 91.50 172 SER A C 1
ATOM 1280 O O . SER A 1 172 ? 11.472 20.691 12.092 1.00 91.50 172 SER A O 1
ATOM 1282 N N . MET A 1 173 ? 9.585 19.976 11.108 1.00 88.31 173 MET A N 1
ATOM 1283 C CA . MET A 1 173 ? 8.958 21.295 11.069 1.00 88.31 173 MET A CA 1
ATOM 1284 C C . MET A 1 173 ? 8.679 21.849 12.471 1.00 88.31 173 MET A C 1
ATOM 1286 O O . MET A 1 173 ? 8.891 23.039 12.703 1.00 88.31 173 MET A O 1
ATOM 1290 N N . ILE A 1 174 ? 8.265 21.014 13.430 1.00 85.50 174 ILE A N 1
ATOM 1291 C CA . ILE A 1 174 ? 8.081 21.441 14.827 1.00 85.50 174 ILE A CA 1
ATOM 1292 C C . ILE A 1 174 ? 9.420 21.901 15.429 1.00 85.50 174 ILE A C 1
ATOM 1294 O O . ILE A 1 174 ? 9.498 22.985 16.012 1.00 85.50 174 ILE A O 1
ATOM 1298 N N . TYR A 1 175 ? 10.496 21.129 15.242 1.00 87.00 175 TYR A N 1
ATOM 1299 C CA . TYR A 1 175 ? 11.830 21.523 15.713 1.00 87.00 175 TYR A CA 1
ATOM 1300 C C . TYR A 1 175 ? 12.364 22.775 15.008 1.00 87.00 175 TYR A C 1
ATOM 1302 O O . TYR A 1 175 ? 12.956 23.631 15.664 1.00 87.00 175 TYR A O 1
ATOM 1310 N N . LEU A 1 176 ? 12.109 22.931 13.707 1.00 86.19 176 LEU A N 1
ATOM 1311 C CA . LEU A 1 176 ? 12.494 24.122 12.952 1.00 86.19 176 LEU A CA 1
ATOM 1312 C C . LEU A 1 176 ? 11.762 25.366 13.473 1.00 86.19 176 LEU A C 1
ATOM 1314 O O . LEU A 1 176 ? 12.392 26.387 13.737 1.00 86.19 176 LEU A O 1
ATOM 1318 N N . ARG A 1 177 ? 10.445 25.277 13.715 1.00 82.81 177 ARG A N 1
ATOM 1319 C CA . ARG A 1 177 ? 9.660 26.369 14.321 1.00 82.81 177 ARG A CA 1
ATOM 1320 C C . ARG A 1 177 ? 10.184 26.734 15.708 1.00 82.81 177 ARG A C 1
ATOM 1322 O O . ARG A 1 177 ? 10.276 27.921 16.019 1.00 82.81 177 ARG A O 1
ATOM 1329 N N . ARG A 1 178 ? 10.548 25.734 16.519 1.00 82.44 178 ARG A N 1
ATOM 1330 C CA . ARG A 1 178 ? 11.164 25.932 17.839 1.00 82.44 178 ARG A CA 1
ATOM 1331 C C . ARG A 1 178 ? 12.471 26.717 17.726 1.00 82.44 178 ARG A C 1
ATOM 1333 O O . ARG A 1 178 ? 12.636 27.700 18.443 1.00 82.44 178 ARG A O 1
ATOM 1340 N N . ALA A 1 179 ? 13.361 26.299 16.825 1.00 83.19 179 ALA A N 1
ATOM 1341 C CA . ALA A 1 179 ? 14.654 26.939 16.601 1.00 83.19 179 ALA A CA 1
ATOM 1342 C C . ALA A 1 179 ? 14.497 28.385 16.101 1.00 83.19 179 ALA A C 1
ATOM 1344 O O . ALA A 1 179 ? 15.113 29.289 16.650 1.00 83.19 179 ALA A O 1
ATOM 1345 N N . CYS A 1 180 ? 13.615 28.628 15.125 1.00 80.50 180 CYS A N 1
ATOM 1346 C CA . CYS A 1 180 ? 13.403 29.965 14.564 1.00 80.50 180 CYS A CA 1
ATOM 1347 C C . CYS A 1 180 ? 12.695 30.939 15.518 1.00 80.50 180 CYS A C 1
ATOM 1349 O O . CYS A 1 180 ? 12.875 32.146 15.389 1.00 80.50 180 CYS A O 1
ATOM 1351 N N . ARG A 1 181 ? 11.843 30.451 16.431 1.00 78.69 181 ARG A N 1
ATOM 1352 C CA . ARG A 1 181 ? 11.062 31.305 17.349 1.00 78.69 181 ARG A CA 1
ATOM 1353 C C . ARG A 1 181 ? 11.629 31.379 18.767 1.00 78.69 181 ARG A C 1
ATOM 1355 O O . ARG A 1 181 ? 11.003 32.019 19.605 1.00 78.69 181 ARG A O 1
ATOM 1362 N N . CYS A 1 182 ? 12.742 30.699 19.057 1.00 73.00 182 CYS A N 1
ATOM 1363 C CA . CYS A 1 182 ? 13.334 30.587 20.398 1.00 73.00 182 CYS A CA 1
ATOM 1364 C C . CYS A 1 182 ? 12.306 30.264 21.506 1.00 73.00 182 CYS A C 1
ATOM 1366 O O . CYS A 1 182 ? 12.428 30.733 22.635 1.00 73.00 182 CYS A O 1
ATOM 1368 N N . ARG A 1 183 ? 11.267 29.476 21.189 1.00 80.94 183 ARG A N 1
ATOM 1369 C CA . ARG A 1 183 ? 10.176 29.143 22.122 1.00 80.94 183 ARG A CA 1
ATOM 1370 C C . ARG A 1 183 ? 10.371 27.752 22.711 1.00 80.94 183 ARG A C 1
ATOM 1372 O O . ARG A 1 183 ? 10.927 26.863 22.069 1.00 80.94 183 ARG A O 1
ATOM 1379 N N . GLN A 1 184 ? 9.855 27.534 23.916 1.00 78.88 184 GLN A N 1
ATOM 1380 C CA . GLN A 1 184 ? 9.664 26.184 24.435 1.00 78.88 184 GLN A CA 1
ATOM 1381 C C . GLN A 1 184 ? 8.561 25.434 23.665 1.00 78.88 184 GLN A C 1
ATOM 1383 O O . GLN A 1 184 ? 7.632 26.034 23.116 1.00 78.88 184 GLN A O 1
ATOM 1388 N N . LEU A 1 185 ? 8.695 24.107 23.618 1.00 81.19 185 LEU A N 1
ATOM 1389 C CA . LEU A 1 185 ? 7.685 23.199 23.072 1.00 81.19 185 LEU A CA 1
ATOM 1390 C C . LEU A 1 185 ? 6.474 23.159 24.000 1.00 81.19 185 LEU A C 1
ATOM 1392 O O . LEU A 1 185 ? 6.627 22.909 25.196 1.00 81.19 185 LEU A O 1
ATOM 1396 N N . THR A 1 186 ? 5.286 23.330 23.433 1.00 83.62 186 THR A N 1
ATOM 1397 C CA . THR A 1 186 ? 4.024 23.101 24.147 1.00 83.62 186 THR A CA 1
ATOM 1398 C C . THR A 1 186 ? 3.827 21.623 24.466 1.00 83.62 186 THR A C 1
ATOM 1400 O O . THR A 1 186 ? 4.387 20.740 23.809 1.00 83.62 186 THR A O 1
ATOM 1403 N N . ASP A 1 187 ? 2.977 21.332 25.450 1.00 80.88 187 ASP A N 1
ATOM 1404 C CA . ASP A 1 187 ? 2.618 19.953 25.798 1.00 80.88 187 ASP A CA 1
ATOM 1405 C C . ASP A 1 187 ? 1.957 19.200 24.639 1.00 80.88 187 ASP A C 1
ATOM 1407 O O . ASP A 1 187 ? 2.152 17.990 24.502 1.00 80.88 187 ASP A O 1
ATOM 1411 N N . VAL A 1 188 ? 1.222 19.923 23.788 1.00 82.31 188 VAL A N 1
ATOM 1412 C CA . VAL A 1 188 ? 0.617 19.407 22.554 1.00 82.31 188 VAL A CA 1
ATOM 1413 C C . VAL A 1 188 ? 1.703 19.009 21.558 1.00 82.31 188 VAL A C 1
ATOM 1415 O O . VAL A 1 188 ? 1.750 17.846 21.169 1.00 82.31 188 VAL A O 1
ATOM 1418 N N . GLU A 1 189 ? 2.639 19.906 21.232 1.00 84.00 189 GLU A N 1
ATOM 1419 C CA . GLU A 1 189 ? 3.760 19.599 20.326 1.00 84.00 189 GLU A CA 1
ATOM 1420 C C . GLU A 1 189 ? 4.611 18.433 20.862 1.00 84.00 189 GLU A C 1
ATOM 1422 O O . GLU A 1 189 ? 5.016 17.544 20.114 1.00 84.00 189 GLU A O 1
ATOM 1427 N N . ARG A 1 190 ? 4.844 18.373 22.180 1.00 87.19 190 ARG A N 1
ATOM 1428 C CA . ARG A 1 190 ? 5.562 17.258 22.817 1.00 87.19 190 ARG A CA 1
ATOM 1429 C C . ARG A 1 190 ? 4.788 15.942 22.706 1.00 87.19 190 ARG A C 1
ATOM 1431 O O . ARG A 1 190 ? 5.389 14.894 22.461 1.00 87.19 190 ARG A O 1
ATOM 1438 N N . ALA A 1 191 ? 3.469 15.975 22.889 1.00 85.81 191 ALA A N 1
ATOM 1439 C CA . ALA A 1 191 ? 2.606 14.812 22.712 1.00 85.81 191 ALA A CA 1
ATOM 1440 C C . ALA A 1 191 ? 2.593 14.328 21.254 1.00 85.81 191 ALA A C 1
ATOM 1442 O O . ALA A 1 191 ? 2.706 13.123 21.020 1.00 85.81 191 ALA A O 1
ATOM 1443 N N . GLU A 1 192 ? 2.515 15.247 20.290 1.00 86.25 192 GLU A N 1
ATOM 1444 C CA . GLU A 1 192 ? 2.562 14.953 18.856 1.00 86.25 192 GLU A CA 1
ATOM 1445 C C . GLU A 1 192 ? 3.887 14.312 18.458 1.00 86.25 192 GLU A C 1
ATOM 1447 O O . GLU A 1 192 ? 3.870 13.220 17.890 1.00 86.25 192 GLU A O 1
ATOM 1452 N N . ILE A 1 193 ? 5.020 14.918 18.841 1.00 89.06 193 ILE A N 1
ATOM 1453 C CA . ILE A 1 193 ? 6.358 14.350 18.616 1.00 89.06 193 ILE A CA 1
ATOM 1454 C C . ILE A 1 193 ? 6.443 12.952 19.228 1.00 89.06 193 ILE A C 1
ATOM 1456 O O . ILE A 1 193 ? 6.903 12.023 18.570 1.00 89.06 193 ILE A O 1
ATOM 1460 N N . GLY A 1 194 ? 5.969 12.767 20.464 1.00 90.06 194 GLY A N 1
ATOM 1461 C CA . GLY A 1 194 ? 6.002 11.467 21.131 1.00 90.06 194 GLY A CA 1
ATOM 1462 C C . GLY A 1 194 ? 5.187 10.394 20.401 1.00 90.06 194 GLY A C 1
ATOM 1463 O O . GLY A 1 194 ? 5.636 9.256 20.266 1.00 90.06 194 GLY A O 1
ATOM 1464 N N . VAL A 1 195 ? 3.995 10.736 19.907 1.00 88.31 195 VAL A N 1
ATOM 1465 C CA . VAL A 1 195 ? 3.156 9.827 19.108 1.00 88.31 195 VAL A CA 1
ATOM 1466 C C . VAL A 1 195 ? 3.811 9.502 17.771 1.00 88.31 195 VAL A C 1
ATOM 1468 O O . VAL A 1 195 ? 3.878 8.336 17.382 1.00 88.31 195 VAL A O 1
ATOM 1471 N N . ASP A 1 196 ? 4.293 10.521 17.074 1.00 89.19 196 ASP A N 1
ATOM 1472 C CA . ASP A 1 196 ? 4.881 10.390 15.749 1.00 89.19 196 ASP A CA 1
ATOM 1473 C C . ASP A 1 196 ? 6.216 9.632 15.787 1.00 89.19 196 ASP A C 1
ATOM 1475 O O . ASP A 1 196 ? 6.431 8.746 14.963 1.00 89.19 196 ASP A O 1
ATOM 1479 N N . ALA A 1 197 ? 7.048 9.845 16.808 1.00 90.00 197 ALA A N 1
ATOM 1480 C CA . ALA A 1 197 ? 8.257 9.058 17.045 1.00 90.00 197 ALA A CA 1
ATOM 1481 C C . ALA A 1 197 ? 7.941 7.574 17.303 1.00 90.00 197 ALA A C 1
ATOM 1483 O O . ALA A 1 197 ? 8.601 6.687 16.757 1.00 90.00 197 ALA A O 1
ATOM 1484 N N . ARG A 1 198 ? 6.888 7.272 18.080 1.00 89.88 198 ARG A N 1
ATOM 1485 C CA . ARG A 1 198 ? 6.443 5.881 18.286 1.00 89.88 198 ARG A CA 1
ATOM 1486 C C . ARG A 1 198 ? 5.930 5.244 16.993 1.00 89.88 198 ARG A C 1
ATOM 1488 O O . ARG A 1 198 ? 6.222 4.074 16.753 1.00 89.88 198 ARG A O 1
ATOM 1495 N N . LYS A 1 199 ? 5.194 5.990 16.159 1.00 88.69 199 LYS A N 1
ATOM 1496 C CA . LYS A 1 199 ? 4.756 5.530 14.828 1.00 88.69 199 LYS A CA 1
ATOM 1497 C C . LYS A 1 199 ? 5.949 5.225 13.927 1.00 88.69 199 LYS A C 1
ATOM 1499 O O . LYS A 1 199 ? 5.988 4.144 13.345 1.00 88.69 199 LYS A O 1
ATOM 1504 N N . LEU A 1 200 ? 6.935 6.124 13.874 1.00 91.31 200 LEU A N 1
ATOM 1505 C CA . LEU A 1 200 ? 8.171 5.924 13.116 1.00 91.31 200 LEU A CA 1
ATOM 1506 C C . LEU A 1 200 ? 8.895 4.647 13.539 1.00 91.31 200 LEU A C 1
ATOM 1508 O O . LEU A 1 200 ? 9.248 3.852 12.679 1.00 91.31 200 LEU A O 1
ATOM 1512 N N . GLY A 1 201 ? 9.030 4.384 14.842 1.00 90.00 201 GLY A N 1
ATOM 1513 C CA . GLY A 1 201 ? 9.661 3.150 15.321 1.00 90.00 201 GLY A CA 1
ATOM 1514 C C . GLY A 1 201 ? 8.979 1.872 14.810 1.00 90.00 201 GLY A C 1
ATOM 1515 O O . GLY A 1 201 ? 9.654 0.921 14.421 1.00 90.00 201 GLY A O 1
ATOM 1516 N N . VAL A 1 202 ? 7.641 1.845 14.760 1.00 89.19 202 VAL A N 1
ATOM 1517 C CA . VAL A 1 202 ? 6.890 0.691 14.228 1.00 89.19 202 VAL 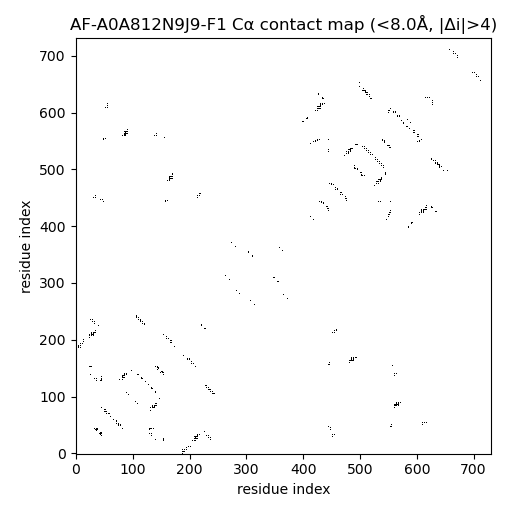A CA 1
ATOM 1518 C C . VAL A 1 202 ? 7.079 0.559 12.713 1.00 89.19 202 VAL A C 1
ATOM 1520 O O . VAL A 1 202 ? 7.374 -0.534 12.227 1.00 89.19 202 VAL A O 1
ATOM 1523 N N . LEU A 1 203 ? 6.928 1.663 11.977 1.00 90.94 203 LEU A N 1
ATOM 1524 C CA . LEU A 1 203 ? 6.983 1.690 10.512 1.00 90.94 203 LEU A CA 1
ATOM 1525 C C . LEU A 1 203 ? 8.388 1.388 9.974 1.00 90.94 203 LEU A C 1
ATOM 1527 O O . LEU A 1 203 ? 8.530 0.564 9.071 1.00 90.94 203 LEU A O 1
ATOM 1531 N N . SER A 1 204 ? 9.426 1.989 10.561 1.00 91.88 204 SER A N 1
ATOM 1532 C CA . SER A 1 204 ? 10.822 1.725 10.197 1.00 91.88 204 SER A CA 1
ATOM 1533 C C . SER A 1 204 ? 11.211 0.278 10.486 1.00 91.88 204 SER A C 1
ATOM 1535 O O . SER A 1 204 ? 11.913 -0.336 9.684 1.00 91.88 204 SER A O 1
ATOM 1537 N N . GLY A 1 205 ? 10.705 -0.304 11.581 1.00 92.69 205 GLY A N 1
ATOM 1538 C CA . GLY A 1 205 ? 10.873 -1.729 11.861 1.00 92.69 205 GLY A CA 1
ATOM 1539 C C . GLY A 1 205 ? 10.241 -2.608 10.778 1.00 92.69 205 GLY A C 1
ATOM 1540 O O . GLY A 1 205 ? 10.900 -3.502 10.260 1.00 92.69 205 GLY A O 1
ATOM 1541 N N . LEU A 1 206 ? 9.002 -2.320 10.359 1.00 92.00 206 LEU A N 1
ATOM 1542 C CA . LEU A 1 206 ? 8.336 -3.084 9.293 1.00 92.00 206 LEU A CA 1
ATOM 1543 C C . LEU A 1 206 ? 9.110 -3.051 7.975 1.00 92.00 206 LEU A C 1
ATOM 1545 O O . LEU A 1 206 ? 9.288 -4.096 7.352 1.00 92.00 206 LEU A O 1
ATOM 1549 N N . TRP A 1 207 ? 9.599 -1.878 7.569 1.00 94.06 207 TRP A N 1
ATOM 1550 C CA . TRP A 1 207 ? 10.413 -1.762 6.361 1.00 94.06 207 TRP A CA 1
ATOM 1551 C C . TRP A 1 207 ? 11.746 -2.508 6.479 1.00 94.06 207 TRP A C 1
ATOM 1553 O O . TRP A 1 207 ? 12.110 -3.250 5.569 1.00 94.06 207 TRP A O 1
ATOM 1563 N N . SER A 1 208 ? 12.438 -2.364 7.613 1.00 94.50 208 SER A N 1
ATOM 1564 C CA . SER A 1 208 ? 13.731 -3.020 7.844 1.00 94.50 208 SER A CA 1
ATOM 1565 C C . SER A 1 208 ? 13.596 -4.539 7.782 1.00 94.50 208 SER A C 1
ATOM 1567 O O . SER A 1 208 ? 14.355 -5.197 7.081 1.00 94.50 208 SER A O 1
ATOM 1569 N N . PHE A 1 209 ? 12.583 -5.104 8.446 1.00 95.19 209 PHE A N 1
ATOM 1570 C CA . PHE A 1 209 ? 12.337 -6.543 8.404 1.00 95.19 209 PHE A CA 1
ATOM 1571 C C . PHE A 1 209 ? 11.883 -7.027 7.027 1.00 95.19 209 PHE A C 1
ATOM 1573 O O . PHE A 1 209 ? 12.291 -8.109 6.621 1.00 95.19 209 PHE A O 1
ATOM 1580 N N . TYR A 1 210 ? 11.109 -6.239 6.276 1.00 95.38 210 TYR A N 1
ATOM 1581 C CA . TYR A 1 210 ? 10.799 -6.564 4.881 1.00 95.38 210 TYR A CA 1
ATOM 1582 C C . TYR A 1 210 ? 12.069 -6.643 4.019 1.00 95.38 210 TYR A C 1
ATOM 1584 O O . TYR A 1 210 ? 12.235 -7.591 3.252 1.00 95.38 210 TYR A O 1
ATOM 1592 N N . LEU A 1 211 ? 12.993 -5.687 4.171 1.00 94.88 211 LEU A N 1
ATOM 1593 C CA . LEU A 1 211 ? 14.272 -5.683 3.456 1.00 94.88 211 LEU A CA 1
ATOM 1594 C C . LEU A 1 211 ? 15.165 -6.865 3.867 1.00 94.88 211 LEU A C 1
ATOM 1596 O O . LEU A 1 211 ? 15.658 -7.579 2.996 1.00 94.88 211 LEU A O 1
ATOM 1600 N N . ILE A 1 212 ? 15.317 -7.111 5.175 1.00 95.12 212 ILE A N 1
ATOM 1601 C CA . ILE A 1 212 ? 16.056 -8.265 5.720 1.00 95.12 212 ILE A CA 1
ATOM 1602 C C . ILE A 1 212 ? 15.462 -9.569 5.190 1.00 95.12 212 ILE A C 1
ATOM 1604 O O . ILE A 1 212 ? 16.193 -10.441 4.741 1.00 95.12 212 ILE A O 1
ATOM 1608 N N . GLY A 1 213 ? 14.136 -9.686 5.181 1.00 94.75 213 GLY A N 1
ATOM 1609 C CA . GLY A 1 213 ? 13.440 -10.823 4.598 1.00 94.75 213 GLY A CA 1
ATOM 1610 C C . GLY A 1 213 ? 13.779 -11.029 3.128 1.00 94.75 213 GLY A C 1
ATOM 1611 O O . GLY A 1 213 ? 14.027 -12.154 2.719 1.00 94.75 213 GLY A O 1
ATOM 1612 N N . GLY A 1 214 ? 13.855 -9.955 2.340 1.00 94.75 214 GLY A N 1
ATOM 1613 C CA . GLY A 1 214 ? 14.312 -10.023 0.951 1.00 94.75 214 GLY A CA 1
ATOM 1614 C C . GLY A 1 214 ? 15.745 -10.548 0.808 1.00 94.75 214 GLY A C 1
ATOM 1615 O O . GLY A 1 214 ? 15.989 -11.391 -0.052 1.00 94.75 214 GLY A O 1
ATOM 1616 N N . LEU A 1 215 ? 16.667 -10.096 1.668 1.00 93.94 215 LEU A N 1
ATOM 1617 C CA . LEU A 1 215 ? 18.061 -10.568 1.700 1.00 93.94 215 LEU A CA 1
ATOM 1618 C C . LEU A 1 215 ? 18.151 -12.047 2.095 1.00 93.94 215 LEU A C 1
ATOM 1620 O O . LEU A 1 215 ? 18.851 -12.827 1.456 1.00 93.94 215 LEU A O 1
ATOM 1624 N N . VAL A 1 216 ? 17.385 -12.460 3.105 1.00 93.56 216 VAL A N 1
ATOM 1625 C CA . VAL A 1 216 ? 17.260 -13.874 3.474 1.00 93.56 216 VAL A CA 1
ATOM 1626 C C . VAL A 1 216 ? 16.663 -14.668 2.313 1.00 93.56 216 VAL A C 1
ATOM 1628 O O . VAL A 1 216 ? 17.153 -15.740 1.994 1.00 93.56 216 VAL A O 1
ATOM 1631 N N . GLY A 1 217 ? 15.642 -14.141 1.638 1.00 93.38 217 GLY A N 1
ATOM 1632 C CA . GLY A 1 217 ? 15.000 -14.799 0.503 1.00 93.38 217 GLY A CA 1
ATOM 1633 C C . GLY A 1 217 ? 15.969 -15.107 -0.635 1.00 93.38 217 GLY A C 1
ATOM 1634 O O . GLY A 1 217 ? 15.979 -16.236 -1.118 1.00 93.38 217 GLY A O 1
ATOM 1635 N N . ILE A 1 218 ? 16.805 -14.141 -1.034 1.00 91.69 218 ILE A N 1
ATOM 1636 C CA . ILE A 1 218 ? 17.806 -14.375 -2.085 1.00 91.69 218 ILE A CA 1
ATOM 1637 C C 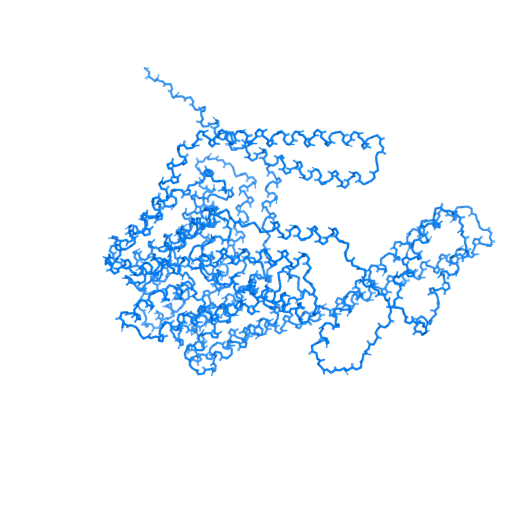. ILE A 1 218 ? 18.914 -15.322 -1.630 1.00 91.69 218 ILE A C 1
ATOM 1639 O O . ILE A 1 218 ? 19.271 -16.232 -2.370 1.00 91.69 218 ILE A O 1
ATOM 1643 N N . TYR A 1 219 ? 19.394 -15.179 -0.394 1.00 90.94 219 TYR A N 1
ATOM 1644 C CA . TYR A 1 219 ? 20.392 -16.085 0.168 1.00 90.94 219 TYR A CA 1
ATOM 1645 C C . TYR A 1 219 ? 19.897 -17.540 0.178 1.00 90.94 219 TYR A C 1
ATOM 1647 O O . TYR A 1 219 ? 20.616 -18.457 -0.209 1.00 90.94 219 TYR A O 1
ATOM 1655 N N . MET A 1 220 ? 18.637 -17.758 0.559 1.00 88.81 220 MET A N 1
ATOM 1656 C CA . MET A 1 220 ? 18.036 -19.091 0.590 1.00 88.81 220 MET A CA 1
ATOM 1657 C C . MET A 1 220 ? 17.775 -19.654 -0.805 1.00 88.81 220 MET A C 1
ATOM 1659 O O . MET A 1 220 ? 17.927 -20.855 -1.015 1.00 88.81 220 MET A O 1
ATOM 1663 N N . GLU A 1 221 ? 17.398 -18.807 -1.763 1.00 90.75 221 GLU A N 1
ATOM 1664 C CA . GLU A 1 221 ? 17.271 -19.216 -3.162 1.00 90.75 221 GLU A CA 1
ATOM 1665 C C . GLU A 1 221 ? 18.620 -19.660 -3.734 1.00 90.75 221 GLU A C 1
ATOM 1667 O O . GLU A 1 221 ? 18.670 -20.718 -4.351 1.00 90.75 221 GLU A O 1
ATOM 1672 N N . ASN A 1 222 ? 19.714 -18.962 -3.417 1.00 88.31 222 ASN A N 1
ATOM 1673 C CA . ASN A 1 222 ? 21.060 -19.360 -3.838 1.00 88.31 222 ASN A CA 1
ATOM 1674 C C . ASN A 1 222 ? 21.480 -20.735 -3.274 1.00 88.31 222 ASN A C 1
ATOM 1676 O O . ASN A 1 222 ? 22.208 -21.468 -3.937 1.00 88.31 222 ASN A O 1
ATOM 1680 N N . ILE A 1 223 ? 21.021 -21.107 -2.071 1.00 88.25 223 ILE A N 1
ATOM 1681 C CA . ILE A 1 223 ? 21.309 -22.421 -1.461 1.00 88.25 223 ILE A CA 1
ATOM 1682 C C . ILE A 1 223 ? 20.436 -23.525 -2.062 1.00 88.25 223 ILE A C 1
ATOM 1684 O O . ILE A 1 223 ? 20.914 -24.617 -2.359 1.00 88.25 223 ILE A O 1
ATOM 1688 N N . VAL A 1 224 ? 19.132 -23.270 -2.175 1.00 87.44 224 VAL A N 1
ATOM 1689 C CA . VAL A 1 224 ? 18.136 -24.286 -2.548 1.00 87.44 224 VAL A CA 1
ATOM 1690 C C . VAL A 1 224 ? 17.993 -24.417 -4.074 1.00 87.44 224 VAL A C 1
ATOM 1692 O O . VAL A 1 224 ? 17.459 -25.421 -4.546 1.0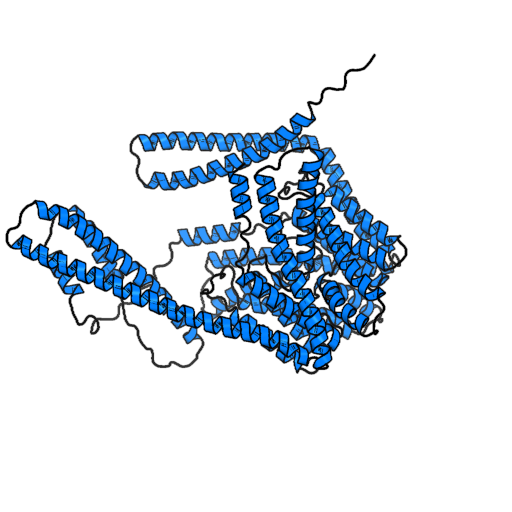0 87.44 224 VAL A O 1
ATOM 1695 N N . ALA A 1 225 ? 18.490 -23.434 -4.831 1.00 82.44 225 ALA A N 1
ATOM 1696 C CA . ALA A 1 225 ? 18.434 -23.308 -6.286 1.00 82.44 225 ALA A CA 1
ATOM 1697 C C . ALA A 1 225 ? 17.009 -23.480 -6.839 1.00 82.44 225 ALA A C 1
ATOM 1699 O O . ALA A 1 225 ? 16.656 -24.500 -7.438 1.00 82.44 225 ALA A O 1
ATOM 1700 N N . GLY A 1 226 ? 16.174 -22.458 -6.628 1.00 89.25 226 GLY A N 1
ATOM 1701 C CA . GLY A 1 226 ? 14.844 -22.363 -7.225 1.00 89.25 226 GLY A CA 1
ATOM 1702 C C . GLY A 1 226 ? 13.672 -22.247 -6.237 1.00 89.25 226 GLY A C 1
ATOM 1703 O O . GLY A 1 226 ? 13.833 -21.880 -5.068 1.00 89.25 226 GLY A O 1
ATOM 1704 N N . PRO A 1 227 ? 12.441 -22.560 -6.691 1.00 92.38 227 PRO A N 1
ATOM 1705 C CA . PRO A 1 227 ? 11.207 -22.137 -6.021 1.00 92.38 227 PRO A CA 1
ATOM 1706 C C . PRO A 1 227 ? 10.960 -22.827 -4.674 1.00 92.38 227 PRO A C 1
ATOM 1708 O O . PRO A 1 227 ? 10.169 -22.341 -3.865 1.00 92.38 227 PRO A O 1
ATOM 1711 N N . LYS A 1 228 ? 11.687 -23.912 -4.376 1.00 94.56 228 LYS A N 1
ATOM 1712 C CA . LYS A 1 228 ? 11.668 -24.590 -3.070 1.00 94.56 228 LYS A CA 1
ATOM 1713 C C . LYS A 1 228 ? 12.151 -23.698 -1.920 1.00 94.56 228 LYS A C 1
ATOM 1715 O O . LYS A 1 228 ? 11.799 -23.968 -0.775 1.00 94.56 228 LYS A O 1
ATOM 1720 N N . ALA A 1 229 ? 12.857 -22.598 -2.193 1.00 95.12 229 ALA A N 1
ATOM 1721 C CA . ALA A 1 229 ? 13.172 -21.593 -1.176 1.00 95.12 229 ALA A CA 1
ATOM 1722 C C . ALA A 1 229 ? 11.911 -20.989 -0.515 1.00 95.12 229 ALA A C 1
ATOM 1724 O O . ALA A 1 229 ? 11.965 -20.557 0.637 1.00 95.12 229 ALA A O 1
ATOM 1725 N N . LEU A 1 230 ? 10.747 -21.027 -1.186 1.00 96.19 230 LEU A N 1
ATOM 1726 C CA . LEU A 1 230 ? 9.460 -20.601 -0.616 1.00 96.19 230 LEU A CA 1
ATOM 1727 C C . LEU A 1 230 ? 9.002 -21.454 0.576 1.00 96.19 230 LEU A C 1
ATOM 1729 O O . LEU A 1 230 ? 8.160 -21.001 1.353 1.00 96.19 230 LEU A O 1
ATOM 1733 N N . LEU A 1 231 ? 9.564 -22.652 0.774 1.00 95.94 231 LEU A N 1
ATOM 1734 C CA . LEU A 1 231 ? 9.230 -23.506 1.916 1.00 95.94 231 LEU A CA 1
ATOM 1735 C C . LEU A 1 231 ? 9.628 -22.881 3.259 1.00 95.94 231 LEU A C 1
ATOM 1737 O O . LEU A 1 231 ? 9.026 -23.209 4.276 1.00 95.94 231 LEU A O 1
ATOM 1741 N N . ILE A 1 232 ? 10.587 -21.952 3.277 1.00 93.88 232 ILE A N 1
ATOM 1742 C CA . ILE A 1 232 ? 11.013 -21.247 4.493 1.00 93.88 232 ILE A CA 1
ATOM 1743 C C . ILE A 1 232 ? 9.954 -20.235 4.956 1.00 93.88 232 ILE A C 1
ATOM 1745 O O . ILE A 1 232 ? 9.441 -20.384 6.065 1.00 93.88 232 ILE A O 1
ATOM 1749 N N . PRO A 1 233 ? 9.539 -19.231 4.152 1.00 95.56 233 PRO A N 1
ATOM 1750 C CA . PRO A 1 233 ? 8.429 -18.370 4.555 1.00 95.56 233 PRO A CA 1
ATOM 1751 C C . PRO A 1 233 ? 7.125 -19.167 4.743 1.00 95.56 233 PRO A C 1
ATOM 1753 O O . PRO A 1 233 ? 6.307 -18.811 5.597 1.00 95.56 233 PRO A O 1
ATOM 1756 N N . ALA A 1 234 ? 6.936 -20.280 4.022 1.00 96.69 234 ALA A N 1
ATOM 1757 C CA . ALA A 1 234 ? 5.807 -21.175 4.250 1.00 96.69 234 ALA A CA 1
ATOM 1758 C C . ALA A 1 234 ? 5.860 -21.871 5.621 1.00 96.69 234 ALA A C 1
ATOM 1760 O O . ALA A 1 234 ? 4.840 -21.924 6.306 1.00 96.69 234 ALA A O 1
ATOM 1761 N N . SER A 1 235 ? 7.015 -22.378 6.060 1.00 95.19 235 SER A N 1
ATOM 1762 C CA . SER A 1 235 ? 7.147 -23.059 7.354 1.00 95.19 235 SER A CA 1
ATOM 1763 C C . SER A 1 235 ? 6.974 -22.088 8.520 1.00 95.19 235 SER A C 1
ATOM 1765 O O . SER A 1 235 ? 6.284 -22.406 9.490 1.00 95.19 235 SER A O 1
ATOM 1767 N N . VAL A 1 236 ? 7.506 -20.868 8.403 1.00 93.69 236 VAL A N 1
ATOM 1768 C CA . VAL A 1 236 ? 7.323 -19.806 9.401 1.00 93.69 236 VAL A CA 1
ATOM 1769 C C . VAL A 1 236 ? 5.846 -19.436 9.521 1.00 93.69 236 VAL A C 1
ATOM 1771 O O . VAL A 1 236 ? 5.278 -19.482 10.609 1.00 93.69 236 VAL A O 1
ATOM 1774 N N . THR A 1 237 ? 5.175 -19.139 8.408 1.00 93.00 237 THR A N 1
ATOM 1775 C CA . THR A 1 237 ? 3.752 -18.765 8.442 1.00 93.00 237 THR A CA 1
ATOM 1776 C C . THR A 1 237 ? 2.858 -19.923 8.891 1.00 93.00 237 THR A C 1
ATOM 1778 O O . THR A 1 237 ? 1.959 -19.717 9.706 1.00 93.00 237 THR A O 1
ATOM 1781 N N . GLY A 1 238 ? 3.140 -21.150 8.446 1.00 93.19 238 GLY A N 1
ATOM 1782 C CA . GLY A 1 238 ? 2.406 -22.356 8.834 1.00 93.19 238 GLY A CA 1
ATOM 1783 C C . GLY A 1 238 ? 2.557 -22.690 10.318 1.00 93.19 238 GLY A C 1
ATOM 1784 O O . GLY A 1 238 ? 1.555 -22.895 11.002 1.00 93.19 238 GLY A O 1
ATOM 1785 N N . SER A 1 239 ? 3.786 -22.667 10.846 1.00 91.12 239 SER A N 1
ATOM 1786 C CA . SER A 1 239 ? 4.057 -22.891 12.274 1.00 91.12 239 SER A CA 1
ATOM 1787 C C . SER A 1 239 ? 3.428 -21.809 13.149 1.00 91.12 239 SER A C 1
ATOM 1789 O O . SER A 1 239 ? 2.809 -22.138 14.160 1.00 91.12 239 SER A O 1
ATOM 1791 N N . MET A 1 240 ? 3.476 -20.537 12.738 1.00 87.56 240 MET A N 1
ATOM 1792 C CA . MET A 1 240 ? 2.765 -19.449 13.420 1.00 87.56 240 MET A CA 1
ATOM 1793 C C . MET A 1 240 ? 1.248 -19.675 13.415 1.00 87.56 240 MET A C 1
ATOM 1795 O O . MET A 1 240 ? 0.595 -19.451 14.433 1.00 87.56 240 MET A O 1
ATOM 1799 N N . GLY A 1 241 ? 0.683 -20.153 12.302 1.00 86.06 241 GLY A N 1
ATOM 1800 C CA . GLY A 1 241 ? -0.738 -20.484 12.188 1.00 86.06 241 GLY A CA 1
ATOM 1801 C C . GLY A 1 241 ? -1.167 -21.623 13.107 1.00 86.06 241 GLY A C 1
ATOM 1802 O O . GLY A 1 241 ? -2.129 -21.473 13.862 1.00 86.06 241 GLY A O 1
ATOM 1803 N N . LEU A 1 242 ? -0.429 -22.734 13.088 1.00 86.88 242 LEU A N 1
ATOM 1804 C CA . LEU A 1 242 ? -0.676 -23.896 13.946 1.00 86.88 242 LEU A CA 1
ATOM 1805 C C . LEU A 1 242 ? -0.506 -23.544 15.426 1.00 86.88 242 LEU A C 1
ATOM 1807 O O . LEU A 1 242 ? -1.385 -23.851 16.229 1.00 86.88 242 LEU A O 1
ATOM 1811 N N . THR A 1 243 ? 0.564 -22.824 15.772 1.00 82.31 243 THR A N 1
ATOM 1812 C CA . THR A 1 243 ? 0.817 -22.356 17.142 1.00 82.31 243 THR A CA 1
ATOM 1813 C C . THR A 1 243 ? -0.302 -21.438 17.614 1.00 82.31 243 THR A C 1
ATOM 1815 O O . THR A 1 243 ? -0.819 -21.617 18.710 1.00 82.31 243 THR A O 1
ATOM 1818 N N . TYR A 1 244 ? -0.749 -20.497 16.776 1.00 79.75 244 TYR A N 1
ATOM 1819 C CA . TYR A 1 244 ? -1.874 -19.628 17.112 1.00 79.75 244 TYR A CA 1
ATOM 1820 C C . TYR A 1 244 ? -3.151 -20.431 17.394 1.00 79.75 244 TYR A C 1
ATOM 1822 O O . TYR A 1 244 ? -3.851 -20.141 18.363 1.00 79.75 244 TYR A O 1
ATOM 1830 N N . MET A 1 245 ? -3.461 -21.448 16.582 1.00 80.50 245 MET A N 1
ATOM 1831 C CA . MET A 1 245 ? -4.632 -22.306 16.810 1.00 80.50 245 MET A CA 1
ATOM 1832 C C . MET A 1 245 ? -4.503 -23.128 18.093 1.00 80.50 245 MET A C 1
ATOM 1834 O O . MET A 1 245 ? -5.453 -23.157 18.873 1.00 80.50 245 MET A O 1
ATOM 1838 N N . ALA A 1 246 ? -3.336 -23.726 18.340 1.00 75.56 246 ALA A N 1
ATOM 1839 C CA . ALA A 1 246 ? -3.061 -24.495 19.549 1.00 75.56 246 ALA A CA 1
ATOM 1840 C C . ALA A 1 246 ? -3.148 -23.617 20.806 1.00 75.56 246 ALA A C 1
ATOM 1842 O O . ALA A 1 246 ? -3.915 -23.922 21.713 1.00 75.56 246 ALA A O 1
ATOM 1843 N N . CYS A 1 247 ? -2.454 -22.474 20.834 1.00 71.38 247 CYS A N 1
ATOM 1844 C CA . CYS A 1 247 ? -2.508 -21.527 21.949 1.00 71.38 247 CYS A CA 1
ATOM 1845 C C . CYS A 1 247 ? -3.921 -20.985 22.173 1.00 71.38 247 CYS A C 1
ATOM 1847 O O . CYS A 1 247 ? -4.347 -20.840 23.313 1.00 71.38 247 CYS A O 1
ATOM 1849 N N . ARG A 1 248 ? -4.670 -20.696 21.103 1.00 72.06 248 ARG A N 1
ATOM 1850 C CA . ARG A 1 248 ? -6.063 -20.254 21.220 1.00 72.06 248 ARG A CA 1
ATOM 1851 C C . ARG A 1 248 ? -6.949 -21.344 21.814 1.00 72.06 248 ARG A C 1
ATOM 1853 O O . ARG A 1 248 ? -7.828 -21.013 22.603 1.00 72.06 248 ARG A O 1
ATOM 1860 N N . GLN A 1 249 ? -6.745 -22.603 21.437 1.00 73.19 249 GLN A N 1
ATOM 1861 C CA . GLN A 1 249 ? -7.505 -23.721 21.985 1.00 73.19 249 GLN A CA 1
ATOM 1862 C C . GLN A 1 249 ? -7.166 -23.942 23.464 1.00 73.19 249 GLN A C 1
ATOM 1864 O O . GLN A 1 249 ? -8.067 -23.919 24.293 1.00 73.19 249 GLN A O 1
ATOM 1869 N N . LEU A 1 250 ? -5.876 -24.001 23.806 1.00 69.94 250 LEU A N 1
ATOM 1870 C CA . LEU A 1 250 ? -5.409 -24.126 25.189 1.00 69.94 250 LEU A CA 1
ATOM 1871 C C . LEU A 1 250 ? -5.905 -22.980 26.075 1.00 69.94 250 LEU A C 1
ATOM 1873 O O . LEU A 1 250 ? -6.352 -23.218 27.190 1.00 69.94 250 LEU A O 1
ATOM 1877 N N . LEU A 1 251 ? -5.874 -21.739 25.578 1.00 67.38 251 LEU A N 1
ATOM 1878 C CA . LEU A 1 251 ? -6.366 -20.589 26.334 1.00 67.38 251 LEU A CA 1
ATOM 1879 C C . LEU A 1 251 ? -7.886 -20.637 26.519 1.00 67.38 251 LEU A C 1
ATOM 1881 O O . LEU A 1 251 ? -8.368 -20.280 27.586 1.00 67.38 251 LEU A O 1
ATOM 1885 N N . LYS A 1 252 ? -8.647 -21.087 25.511 1.00 66.62 252 LYS A N 1
ATOM 1886 C CA . LYS A 1 252 ? -10.094 -21.305 25.662 1.00 66.62 252 LYS A CA 1
ATOM 1887 C C . LYS A 1 252 ? -10.384 -22.348 26.731 1.00 66.62 252 LYS A C 1
ATOM 1889 O O . LYS A 1 252 ? -11.269 -22.131 27.547 1.00 66.62 252 LYS A O 1
ATOM 1894 N N . ASP A 1 253 ? -9.653 -23.454 26.719 1.00 69.81 253 ASP A N 1
ATOM 1895 C CA . ASP A 1 253 ? -9.855 -24.540 27.673 1.00 69.81 253 ASP A CA 1
ATOM 1896 C C . ASP A 1 253 ? -9.432 -24.113 29.088 1.00 69.81 253 ASP A C 1
ATOM 1898 O O . ASP A 1 253 ? -10.128 -24.412 30.056 1.00 69.81 253 ASP A O 1
ATOM 1902 N N . TYR A 1 254 ? -8.362 -23.320 29.206 1.00 63.81 254 TYR A N 1
ATOM 1903 C CA . TYR A 1 254 ? -7.920 -22.722 30.466 1.00 63.81 254 TYR A CA 1
ATOM 1904 C C . TYR A 1 254 ? -8.915 -21.696 31.024 1.00 63.81 254 TYR A C 1
ATOM 1906 O O . TYR A 1 254 ? -9.242 -21.757 32.202 1.00 63.81 254 TYR A O 1
ATOM 1914 N N . ILE A 1 255 ? -9.441 -20.788 30.193 1.00 62.12 255 ILE A N 1
ATOM 1915 C CA . ILE A 1 255 ? -10.455 -19.808 30.620 1.00 62.12 255 ILE A CA 1
ATOM 1916 C C . ILE A 1 255 ? -11.730 -20.521 31.059 1.00 62.12 255 ILE A C 1
ATOM 1918 O O . ILE A 1 255 ? -12.224 -20.238 32.140 1.00 62.12 255 ILE A O 1
ATOM 1922 N N . LYS A 1 256 ? -12.203 -21.510 30.293 1.00 64.62 256 LYS A N 1
ATOM 1923 C CA . LYS A 1 256 ? -13.343 -22.341 30.705 1.00 64.62 256 LYS A CA 1
ATOM 1924 C C . LYS A 1 256 ? -13.101 -23.036 32.040 1.00 64.62 256 LYS A C 1
ATOM 1926 O O . LYS A 1 256 ? -14.030 -23.192 32.823 1.00 64.62 256 LYS A O 1
ATOM 1931 N N . LYS A 1 257 ? -11.868 -23.492 32.288 1.00 67.94 257 LYS A N 1
ATOM 1932 C CA . LYS A 1 257 ? -11.494 -24.110 33.561 1.00 67.94 257 LYS A CA 1
ATOM 1933 C C . LYS A 1 257 ? -11.546 -23.094 34.702 1.00 67.94 257 LYS A C 1
ATOM 1935 O O . LYS A 1 257 ? -12.165 -23.398 35.711 1.00 67.94 257 LYS A O 1
ATOM 1940 N N . LEU A 1 258 ? -10.966 -21.906 34.519 1.00 61.44 258 LEU A N 1
ATOM 1941 C CA . LEU A 1 258 ? -11.002 -20.829 35.512 1.00 61.44 258 LEU A CA 1
ATOM 1942 C C . LEU A 1 258 ? -12.425 -20.342 35.795 1.00 61.44 258 LEU A C 1
ATOM 1944 O O . LEU A 1 258 ? -12.780 -20.194 36.953 1.00 61.44 258 LEU A O 1
ATOM 1948 N N . GLU A 1 259 ? -13.247 -20.135 34.765 1.00 64.44 259 GLU A N 1
ATOM 1949 C CA . GLU A 1 259 ? -14.655 -19.749 34.929 1.00 64.44 259 GLU A CA 1
ATOM 1950 C C . GLU A 1 259 ? -15.441 -20.838 35.666 1.00 64.44 259 GLU A C 1
ATOM 1952 O O . GLU A 1 259 ? -16.249 -20.537 36.534 1.00 64.44 259 GLU A O 1
ATOM 1957 N N . LYS A 1 260 ? -15.166 -22.120 35.388 1.00 63.28 260 LYS A N 1
ATOM 1958 C CA . LYS A 1 260 ? -15.784 -23.237 36.113 1.00 63.28 260 LYS A CA 1
ATOM 1959 C C . LYS A 1 260 ? -15.318 -23.325 37.571 1.00 63.28 260 LYS A C 1
ATOM 1961 O O . LYS A 1 260 ? -16.119 -23.663 38.438 1.00 63.28 260 LYS A O 1
ATOM 1966 N N . GLU A 1 261 ? -14.036 -23.081 37.838 1.00 69.50 261 GLU A N 1
ATOM 1967 C CA . GLU A 1 261 ? -13.477 -23.050 39.197 1.00 69.50 261 GLU A CA 1
ATOM 1968 C C . GLU A 1 261 ? -14.031 -21.868 39.997 1.00 69.50 261 GLU A C 1
ATOM 1970 O O . GLU A 1 261 ? -14.428 -22.070 41.141 1.00 69.50 261 GLU A O 1
ATOM 1975 N N . ARG A 1 262 ? -14.131 -20.683 39.379 1.00 62.00 262 ARG A N 1
ATOM 1976 C CA . ARG A 1 262 ? -14.727 -19.480 39.970 1.00 62.00 262 ARG A CA 1
ATOM 1977 C C . ARG A 1 262 ? -16.204 -19.685 40.283 1.00 62.00 262 ARG A C 1
ATOM 1979 O O . ARG A 1 262 ? -16.574 -19.635 41.444 1.00 62.00 262 ARG A O 1
ATOM 1986 N N . PHE A 1 263 ? -16.991 -20.122 39.301 1.00 57.75 263 PHE A N 1
ATOM 1987 C CA . PHE A 1 263 ? -18.395 -20.475 39.510 1.00 57.75 263 PHE A CA 1
ATOM 1988 C C . PHE A 1 263 ? -18.578 -21.514 40.631 1.00 57.75 263 PHE A C 1
ATOM 1990 O O . PHE A 1 263 ? -19.508 -21.430 41.424 1.00 57.75 263 PHE A O 1
ATOM 1997 N N . SER A 1 264 ? -17.680 -22.503 40.736 1.00 61.44 264 SER A N 1
ATOM 1998 C CA . SER A 1 264 ? -17.722 -23.480 41.832 1.00 61.44 264 SER A CA 1
ATOM 1999 C C . SER A 1 264 ? -17.341 -22.897 43.196 1.00 61.44 264 SER A C 1
ATOM 2001 O O . SER A 1 264 ? -17.750 -23.480 44.202 1.00 61.44 264 SER A O 1
ATOM 2003 N N . ALA A 1 265 ? -16.507 -21.860 43.250 1.00 64.88 265 ALA A N 1
ATOM 2004 C CA . ALA A 1 265 ? -16.140 -21.173 44.482 1.00 64.88 265 ALA A CA 1
ATOM 2005 C C . ALA A 1 265 ? -17.298 -20.285 44.949 1.00 64.88 265 ALA A C 1
ATOM 2007 O O . ALA A 1 265 ? -17.760 -20.466 46.073 1.00 64.88 265 ALA A O 1
ATOM 2008 N N . ASP A 1 266 ? -17.844 -19.469 44.048 1.00 59.25 266 ASP A N 1
ATOM 2009 C CA . ASP A 1 266 ? -18.963 -18.561 44.317 1.00 59.25 266 ASP A CA 1
ATOM 2010 C C . ASP A 1 266 ? -20.214 -19.352 44.750 1.00 59.25 266 ASP A C 1
ATOM 2012 O O . ASP A 1 266 ? -20.896 -19.000 45.711 1.00 59.25 266 ASP A O 1
ATOM 2016 N N . LEU A 1 267 ? -20.467 -20.517 44.132 1.00 57.50 267 LEU A N 1
ATOM 2017 C CA . LEU A 1 267 ? -21.546 -21.421 44.549 1.00 57.50 267 LEU A CA 1
ATOM 2018 C C . LEU A 1 267 ? -21.341 -21.970 45.973 1.00 57.50 267 LEU A C 1
ATOM 2020 O O . LEU A 1 267 ? -22.307 -22.114 46.721 1.00 57.50 267 LEU A O 1
ATOM 2024 N N . LYS A 1 268 ? -20.101 -22.299 46.360 1.00 63.28 268 LYS A N 1
ATOM 2025 C CA . LYS A 1 268 ? -19.791 -22.785 47.717 1.00 63.28 268 LYS A CA 1
ATOM 2026 C C . LYS A 1 268 ? -19.917 -21.674 48.751 1.00 63.28 268 LYS A C 1
ATOM 2028 O O . LYS A 1 268 ? -20.400 -21.938 49.848 1.00 63.28 268 LYS A O 1
ATOM 2033 N N . GLU A 1 269 ? -19.490 -20.464 48.406 1.00 65.25 269 GLU A N 1
ATOM 2034 C CA . GLU A 1 269 ? -19.620 -19.284 49.256 1.00 65.25 269 GLU A CA 1
ATOM 2035 C C . GLU A 1 269 ? -21.096 -18.973 49.514 1.00 65.25 269 GLU A C 1
ATOM 2037 O O . GLU A 1 269 ? -21.515 -18.944 50.672 1.00 65.25 269 GLU A O 1
ATOM 2042 N N . ALA A 1 270 ? -21.912 -18.928 48.456 1.00 55.31 270 ALA A N 1
ATOM 2043 C CA . ALA A 1 270 ? -23.360 -18.775 48.565 1.00 55.31 270 ALA A CA 1
ATOM 2044 C C . ALA A 1 270 ? -23.999 -19.882 49.428 1.00 55.31 270 ALA A C 1
ATOM 2046 O O . ALA A 1 270 ? -24.782 -19.589 50.331 1.00 55.31 270 ALA A O 1
ATOM 2047 N N . GLN A 1 271 ? -23.628 -21.153 49.218 1.00 57.47 271 GLN A N 1
ATOM 2048 C CA . GLN A 1 271 ? -24.105 -22.273 50.043 1.00 57.47 271 GLN A CA 1
ATOM 2049 C C . GLN A 1 271 ? -23.710 -22.134 51.521 1.00 57.47 271 GLN A C 1
ATOM 2051 O O . GLN A 1 271 ? -24.511 -22.453 52.399 1.00 57.47 271 GLN A O 1
ATOM 2056 N N . SER A 1 272 ? -22.495 -21.661 51.810 1.00 63.50 272 SER A N 1
ATOM 2057 C CA . SER A 1 272 ? -22.016 -21.466 53.183 1.00 63.50 272 SER A CA 1
ATOM 2058 C C . SER A 1 272 ? -22.714 -20.303 53.893 1.00 63.50 272 SER A C 1
ATOM 2060 O O . SER A 1 272 ? -23.100 -20.452 55.053 1.00 63.50 272 SER A O 1
ATOM 2062 N N . ALA A 1 273 ? -22.965 -19.197 53.184 1.00 59.72 273 ALA A N 1
ATOM 2063 C CA . ALA A 1 273 ? -23.726 -18.060 53.692 1.00 59.72 273 ALA A CA 1
ATOM 2064 C C . ALA A 1 273 ? -25.178 -18.461 54.006 1.00 59.72 273 ALA A C 1
ATOM 2066 O O . ALA A 1 273 ? -25.686 -18.166 55.087 1.00 59.72 273 ALA A O 1
ATOM 2067 N N . LEU A 1 274 ? -25.812 -19.234 53.115 1.00 56.34 274 LEU A N 1
ATOM 2068 C CA . LEU A 1 274 ? -27.142 -19.820 53.328 1.00 56.34 274 LEU A CA 1
ATOM 2069 C C . LEU A 1 274 ? -27.192 -20.750 54.547 1.00 56.34 274 LEU A C 1
ATOM 2071 O O . LEU A 1 274 ? -28.145 -20.693 55.324 1.00 56.34 274 LEU A O 1
ATOM 2075 N N . ALA A 1 275 ? -26.173 -21.592 54.736 1.00 61.38 275 ALA A N 1
ATOM 2076 C CA . ALA A 1 275 ? -26.084 -22.490 55.886 1.00 61.38 275 ALA A CA 1
ATOM 2077 C C . ALA A 1 275 ? -25.972 -21.720 57.214 1.00 61.38 275 ALA A C 1
ATOM 2079 O O . ALA A 1 275 ? -26.663 -22.046 58.181 1.00 61.38 275 ALA A O 1
ATOM 2080 N N . HIS A 1 276 ? -25.120 -20.690 57.249 1.00 62.44 276 HIS A N 1
ATOM 2081 C CA . HIS A 1 276 ? -24.902 -19.846 58.423 1.00 62.44 276 HIS A CA 1
ATOM 2082 C C . HIS A 1 276 ? -26.172 -19.074 58.802 1.00 62.44 276 HIS A C 1
ATOM 2084 O O . HIS A 1 276 ? -26.629 -19.144 59.945 1.00 62.44 276 HIS A O 1
ATOM 2090 N N . MET A 1 277 ? -26.806 -18.432 57.820 1.00 59.34 277 MET A N 1
ATOM 2091 C CA . MET A 1 277 ? -28.054 -17.695 58.009 1.00 59.34 277 MET A CA 1
ATOM 2092 C C . MET A 1 277 ? -29.186 -18.621 58.484 1.00 59.34 277 MET A C 1
ATOM 2094 O O . MET A 1 277 ? -29.880 -18.300 59.445 1.00 59.34 277 MET A O 1
ATOM 2098 N N . GLY A 1 278 ? -29.315 -19.819 57.898 1.00 56.03 278 GLY A N 1
ATOM 2099 C CA . GLY A 1 278 ? -30.286 -20.829 58.333 1.00 56.03 278 GLY A CA 1
ATOM 2100 C C . GLY A 1 278 ? -30.118 -21.258 59.796 1.00 56.03 278 GLY A C 1
ATOM 2101 O O . GLY A 1 278 ? -31.115 -21.412 60.500 1.00 56.03 278 GLY A O 1
ATOM 2102 N N . SER A 1 279 ? -28.877 -21.396 60.283 1.00 61.25 279 SER A N 1
ATOM 2103 C CA . SER A 1 279 ? -28.619 -21.704 61.699 1.00 61.25 279 SER A CA 1
ATOM 2104 C C . SER A 1 279 ? -28.992 -20.556 62.645 1.00 61.25 279 SER A C 1
ATOM 2106 O O . SER A 1 279 ? -29.649 -20.798 63.653 1.00 61.25 279 SER A O 1
ATOM 2108 N N . ARG A 1 280 ? -28.688 -19.300 62.285 1.00 60.50 280 ARG A N 1
ATOM 2109 C CA . ARG A 1 280 ? -29.030 -18.123 63.109 1.00 60.50 280 ARG A CA 1
ATOM 2110 C C . ARG A 1 280 ? -30.531 -17.829 63.129 1.00 60.50 280 ARG A C 1
ATOM 2112 O O . ARG A 1 280 ? -31.051 -17.385 64.148 1.00 60.50 280 ARG A O 1
ATOM 2119 N N . LEU A 1 281 ? -31.239 -18.098 62.029 1.00 57.53 281 LEU A N 1
ATOM 2120 C CA . LEU A 1 281 ? -32.703 -18.033 61.992 1.00 57.53 281 LEU A CA 1
ATOM 2121 C C . LEU A 1 281 ? -33.339 -19.057 62.939 1.00 57.53 281 LEU A C 1
ATOM 2123 O O . LEU A 1 281 ? -34.291 -18.723 63.641 1.00 57.53 281 LEU A O 1
ATOM 2127 N N . HIS A 1 282 ? -32.786 -20.271 63.001 1.00 57.34 282 HIS A N 1
ATOM 2128 C CA . HIS A 1 282 ? -33.244 -21.285 63.947 1.00 57.34 282 HIS A CA 1
ATOM 2129 C C . HIS A 1 282 ? -33.007 -20.851 65.408 1.00 57.34 282 HIS A C 1
ATOM 2131 O O . HIS A 1 282 ? -33.871 -21.075 66.262 1.00 57.34 282 HIS A O 1
ATOM 2137 N N . ASP A 1 283 ? -31.887 -20.178 65.689 1.00 58.19 283 ASP A N 1
ATOM 2138 C CA . ASP A 1 283 ? -31.592 -19.615 67.012 1.00 58.19 283 ASP A CA 1
ATOM 2139 C C . ASP A 1 283 ? -32.537 -18.450 67.373 1.00 58.19 283 ASP A C 1
ATOM 2141 O O . ASP A 1 283 ? -32.960 -18.324 68.525 1.00 58.19 283 ASP A O 1
ATOM 2145 N N . LEU A 1 284 ? -32.950 -17.631 66.400 1.00 57.16 284 LEU A N 1
ATOM 2146 C CA . LEU A 1 284 ? -33.924 -16.548 66.593 1.00 57.16 284 LEU A CA 1
ATOM 2147 C C . LEU A 1 284 ? -35.328 -17.048 66.935 1.00 57.16 284 LEU A C 1
ATOM 2149 O O . LEU A 1 284 ? -35.956 -16.500 67.842 1.00 57.16 284 LEU A O 1
ATOM 2153 N N . GLU A 1 285 ? -35.792 -18.117 66.281 1.00 54.25 285 GLU A N 1
ATOM 2154 C CA . GLU A 1 285 ? -37.055 -18.786 66.632 1.00 54.25 285 GLU A CA 1
ATOM 2155 C C . GLU A 1 285 ? -37.047 -19.340 68.068 1.00 54.25 285 GLU A C 1
ATOM 2157 O O . GLU A 1 285 ? -38.106 -19.526 68.670 1.00 54.25 285 GLU A O 1
ATOM 2162 N N . SER A 1 286 ? -35.860 -19.557 68.648 1.00 52.22 286 SER A N 1
ATOM 2163 C CA . SER A 1 286 ? -35.682 -20.058 70.015 1.00 52.22 286 SER A CA 1
ATOM 2164 C C . SER A 1 286 ? -35.569 -18.971 71.104 1.00 52.22 286 SER A C 1
ATOM 2166 O O . SER A 1 286 ? -35.467 -19.314 72.283 1.00 52.22 286 SER A O 1
ATOM 2168 N N . GLY A 1 287 ? -35.681 -17.678 70.752 1.00 53.56 287 GLY A N 1
ATOM 2169 C CA . GLY A 1 287 ? -35.903 -16.578 71.712 1.00 53.56 287 GLY A CA 1
ATOM 2170 C C . GLY A 1 287 ? -34.808 -15.501 71.832 1.00 53.56 287 GLY A C 1
ATOM 2171 O O . GLY A 1 287 ? -34.542 -15.035 72.940 1.00 53.56 287 GLY A O 1
ATOM 2172 N N . GLY A 1 288 ? -34.173 -15.083 70.729 1.00 50.81 288 GLY A N 1
ATOM 2173 C CA . GLY A 1 288 ? -33.059 -14.111 70.716 1.00 50.81 288 GLY A CA 1
ATOM 2174 C C . GLY A 1 288 ? -33.426 -12.621 70.527 1.00 50.81 288 GLY A C 1
ATOM 2175 O O . GLY A 1 288 ? -34.433 -12.288 69.914 1.00 50.81 288 GLY A O 1
ATOM 2176 N N . GLN A 1 289 ? -32.572 -11.733 71.063 1.00 51.22 289 GLN A N 1
ATOM 2177 C CA . GLN A 1 289 ? -32.682 -10.260 71.185 1.00 51.22 289 GLN A CA 1
ATOM 2178 C C . GLN A 1 289 ? -32.707 -9.448 69.866 1.00 51.22 289 GLN A C 1
ATOM 2180 O O . GLN A 1 289 ? -32.203 -9.881 68.836 1.00 51.22 289 GLN A O 1
ATOM 2185 N N . SER A 1 290 ? -33.208 -8.203 69.944 1.00 47.78 290 SER A N 1
ATOM 2186 C CA . SER A 1 290 ? -33.418 -7.251 68.832 1.00 47.78 290 SER A CA 1
ATOM 2187 C C . SER A 1 290 ? -32.167 -6.794 68.070 1.00 47.78 290 SER A C 1
ATOM 2189 O O . SER A 1 290 ? -32.298 -6.397 66.915 1.00 47.78 290 SER A O 1
ATOM 2191 N N . ASP A 1 291 ? -30.974 -6.858 68.670 1.00 49.81 291 ASP A N 1
ATOM 2192 C CA . ASP A 1 291 ? -29.716 -6.477 68.000 1.00 49.81 291 ASP A CA 1
ATOM 2193 C C . ASP A 1 291 ? -29.322 -7.463 66.881 1.00 49.81 291 ASP A C 1
ATOM 2195 O O . ASP A 1 291 ? -28.571 -7.104 65.980 1.00 49.81 291 ASP A O 1
ATOM 2199 N N . LEU A 1 292 ? -29.882 -8.682 66.875 1.00 51.12 292 LEU A N 1
ATOM 2200 C CA . LEU A 1 292 ? -29.614 -9.688 65.841 1.00 51.12 292 LEU A CA 1
ATOM 2201 C C . LEU A 1 292 ? -30.258 -9.358 64.483 1.00 51.12 292 LEU A C 1
ATOM 2203 O O . LEU A 1 292 ? -29.818 -9.873 63.461 1.00 51.12 292 LEU A O 1
ATOM 2207 N N . VAL A 1 293 ? -31.316 -8.540 64.463 1.00 48.78 293 VAL A N 1
ATOM 2208 C CA . VAL A 1 293 ? -32.113 -8.270 63.251 1.00 48.78 293 VAL A CA 1
ATOM 2209 C C . VAL A 1 293 ? -31.376 -7.334 62.288 1.00 48.78 293 VAL A C 1
ATOM 2211 O O . VAL A 1 293 ? -31.488 -7.498 61.078 1.00 48.78 293 VAL A O 1
ATOM 2214 N N . VAL A 1 294 ? -30.583 -6.394 62.815 1.00 49.06 294 VAL A N 1
ATOM 2215 C CA . VAL A 1 294 ? -29.785 -5.452 62.009 1.00 49.06 294 VAL A CA 1
ATOM 2216 C C . VAL A 1 294 ? -28.610 -6.165 61.329 1.00 49.06 294 VAL A C 1
ATOM 2218 O O . VAL A 1 294 ? -28.367 -5.934 60.148 1.00 49.06 294 VAL A O 1
ATOM 2221 N N . ASP A 1 295 ? -27.952 -7.096 62.030 1.00 54.34 295 ASP A N 1
ATOM 2222 C CA . ASP A 1 295 ? -26.908 -7.966 61.458 1.00 54.34 295 ASP A CA 1
ATOM 2223 C C . ASP A 1 295 ? -27.445 -8.848 60.313 1.00 54.34 295 ASP A C 1
ATOM 2225 O O . ASP A 1 295 ? -26.728 -9.158 59.362 1.00 54.34 295 ASP A O 1
ATOM 2229 N N . LEU A 1 296 ? -28.714 -9.261 60.393 1.00 53.84 296 LEU A N 1
ATOM 2230 C CA . LEU A 1 296 ? -29.357 -10.132 59.406 1.00 53.84 296 LEU A CA 1
ATOM 2231 C C . LEU A 1 296 ? -29.678 -9.426 58.086 1.00 53.84 296 LEU A C 1
ATOM 2233 O O . LEU A 1 296 ? -29.601 -10.061 57.036 1.00 53.84 296 LEU A O 1
ATOM 2237 N N . ASP A 1 297 ? -30.008 -8.134 58.120 1.00 51.22 297 ASP A N 1
ATOM 2238 C CA . ASP A 1 297 ? -30.234 -7.338 56.906 1.00 51.22 297 ASP A CA 1
ATOM 2239 C C . ASP A 1 297 ? -28.925 -7.111 56.129 1.00 51.22 297 ASP A C 1
ATOM 2241 O O . ASP A 1 297 ? -28.902 -7.221 54.901 1.00 51.22 297 ASP A O 1
ATOM 2245 N N . GLU A 1 298 ? -27.815 -6.860 56.834 1.00 55.94 298 GLU A N 1
ATOM 2246 C CA . GLU A 1 298 ? -26.488 -6.711 56.221 1.00 55.94 298 GLU A CA 1
ATOM 2247 C C . GLU A 1 298 ? -25.982 -8.046 55.635 1.00 55.94 298 GLU A C 1
ATOM 2249 O O . GLU A 1 298 ? -25.512 -8.093 54.495 1.00 55.94 298 GLU A O 1
ATOM 2254 N N . GLU A 1 299 ? -26.164 -9.163 56.352 1.00 55.19 299 GLU A N 1
ATOM 2255 C CA . GLU A 1 299 ? -25.856 -10.509 55.842 1.00 55.19 299 GLU A CA 1
ATOM 2256 C C . GLU A 1 299 ? -26.727 -10.897 54.629 1.00 55.19 299 GLU A C 1
ATOM 2258 O O . GLU A 1 299 ? -26.224 -11.494 53.670 1.00 55.19 299 GLU A O 1
ATOM 2263 N N . MET A 1 300 ? -28.014 -10.530 54.623 1.00 52.06 300 MET A N 1
ATOM 2264 C CA . MET A 1 300 ? -28.922 -10.781 53.497 1.00 52.06 300 MET A CA 1
ATOM 2265 C C . MET A 1 300 ? -28.545 -9.950 52.260 1.00 52.06 300 MET A C 1
ATOM 2267 O O . MET A 1 300 ? -28.610 -10.462 51.140 1.00 52.06 300 MET A O 1
ATOM 2271 N N . GLY A 1 301 ? -28.087 -8.707 52.446 1.00 53.50 301 GLY A N 1
ATOM 2272 C CA . GLY A 1 301 ? -27.530 -7.877 51.373 1.00 53.50 301 GLY A CA 1
ATOM 2273 C C . GLY A 1 301 ? -26.311 -8.522 50.705 1.00 53.50 301 GLY A C 1
ATOM 2274 O O . GLY A 1 301 ? -26.281 -8.664 49.480 1.00 53.50 301 GLY A O 1
ATOM 2275 N N . ASN A 1 302 ? -25.365 -9.016 51.509 1.00 56.66 302 ASN A N 1
ATOM 2276 C CA . ASN A 1 302 ? -24.171 -9.715 51.019 1.00 56.66 302 ASN A CA 1
ATOM 2277 C C . ASN A 1 302 ? -24.520 -11.019 50.269 1.00 56.66 302 ASN A C 1
ATOM 2279 O O . ASN A 1 302 ? -23.885 -11.361 49.271 1.00 56.66 302 ASN A O 1
ATOM 2283 N N . MET A 1 303 ? -25.564 -11.741 50.698 1.00 56.06 303 MET A N 1
ATOM 2284 C CA . MET A 1 303 ? -26.047 -12.942 50.002 1.00 56.06 303 MET A CA 1
ATOM 2285 C C . MET A 1 303 ? -26.630 -12.623 48.619 1.00 56.06 303 MET A C 1
ATOM 2287 O O . MET A 1 303 ? -26.374 -13.354 47.659 1.00 56.06 303 MET A O 1
ATOM 2291 N N . ILE A 1 304 ? -27.428 -11.558 48.505 1.00 53.81 304 ILE A N 1
ATOM 2292 C CA . ILE A 1 304 ? -28.016 -11.140 47.225 1.00 53.81 304 ILE A CA 1
ATOM 2293 C C . ILE A 1 304 ? -26.907 -10.785 46.229 1.00 53.81 304 ILE A C 1
ATOM 2295 O O . ILE A 1 304 ? -26.987 -11.174 45.062 1.00 53.81 304 ILE A O 1
ATOM 2299 N N . GLU A 1 305 ? -25.852 -10.111 46.688 1.00 57.56 305 GLU A N 1
ATOM 2300 C CA . GLU A 1 305 ? -24.693 -9.774 45.861 1.00 57.56 305 GLU A CA 1
ATOM 2301 C C . GLU A 1 305 ? -23.952 -11.034 45.374 1.00 57.56 305 GLU A C 1
ATOM 2303 O O . GLU A 1 305 ? -23.729 -11.185 44.171 1.00 57.56 305 GLU A O 1
ATOM 2308 N N . ALA A 1 306 ? -23.704 -12.007 46.259 1.00 56.44 306 ALA A N 1
ATOM 2309 C CA . ALA A 1 306 ? -23.107 -13.294 45.886 1.00 56.44 306 ALA A CA 1
ATOM 2310 C C . ALA A 1 306 ? -23.972 -14.091 44.882 1.00 56.44 306 ALA A C 1
ATOM 2312 O O . ALA A 1 306 ? -23.457 -14.698 43.942 1.00 56.44 306 ALA A O 1
ATOM 2313 N N . LEU A 1 307 ? -25.303 -14.075 45.027 1.00 48.91 307 LEU A N 1
ATOM 2314 C CA . LEU A 1 307 ? -26.228 -14.732 44.090 1.00 48.91 307 LEU A CA 1
ATOM 2315 C C . LEU A 1 307 ? -26.249 -14.058 42.710 1.00 48.91 307 LEU A C 1
ATOM 2317 O O . LEU A 1 307 ? -26.325 -14.750 41.691 1.00 48.91 307 LEU A O 1
ATOM 2321 N N . HIS A 1 308 ? -26.144 -12.728 42.665 1.00 54.09 308 HIS A N 1
ATOM 2322 C CA . HIS A 1 308 ? -25.988 -11.967 41.424 1.00 54.09 308 HIS A CA 1
ATOM 2323 C C . HIS A 1 308 ? -24.676 -12.308 40.698 1.00 54.09 308 HIS A C 1
ATOM 2325 O O . HIS A 1 308 ? -24.667 -12.422 39.468 1.00 54.09 308 HIS A O 1
ATOM 2331 N N . GLU A 1 309 ? -23.574 -12.499 41.430 1.00 58.47 309 GLU A N 1
ATOM 2332 C CA . GLU A 1 309 ? -22.299 -12.932 40.844 1.00 58.47 309 GLU A CA 1
ATOM 2333 C C . GLU A 1 309 ? -22.395 -14.345 40.247 1.00 58.47 309 GLU A C 1
ATOM 2335 O O . GLU A 1 309 ? -21.985 -14.560 39.102 1.00 58.47 309 GLU A O 1
ATOM 2340 N N . VAL A 1 310 ? -23.041 -15.283 40.951 1.00 52.53 310 VAL A N 1
ATOM 2341 C CA . VAL A 1 310 ? -23.301 -16.647 40.454 1.00 52.53 310 VAL A CA 1
ATOM 2342 C C . VAL A 1 310 ? -24.164 -16.637 39.182 1.00 52.53 310 VAL A C 1
ATOM 2344 O O . VAL A 1 310 ? -23.894 -17.401 38.250 1.00 52.53 310 VAL A O 1
ATOM 2347 N N . GLU A 1 311 ? -25.184 -15.773 39.102 1.00 48.38 311 GLU A N 1
ATOM 2348 C CA . GLU A 1 311 ? -26.022 -15.615 37.902 1.00 48.38 311 GLU A CA 1
ATOM 2349 C C . GLU A 1 311 ? -25.204 -15.095 36.706 1.00 48.38 311 GLU A C 1
ATOM 2351 O O . GLU A 1 311 ? -25.282 -15.646 35.601 1.00 48.38 311 GLU A O 1
ATOM 2356 N N . ALA A 1 312 ? -24.357 -14.086 36.929 1.00 53.22 312 ALA A N 1
ATOM 2357 C CA . ALA A 1 312 ? -23.490 -13.521 35.899 1.00 53.22 312 ALA A CA 1
ATOM 2358 C C . ALA A 1 312 ? -22.452 -14.534 35.376 1.00 53.22 312 ALA A C 1
ATOM 2360 O O . ALA A 1 312 ? -22.216 -14.623 34.162 1.00 53.22 312 ALA A O 1
ATOM 2361 N N . ASP A 1 313 ? -21.852 -15.326 36.266 1.00 51.03 313 ASP A N 1
ATOM 2362 C CA . ASP A 1 313 ? -20.884 -16.363 35.901 1.00 51.03 313 ASP A CA 1
ATOM 2363 C C . ASP A 1 313 ? -21.554 -17.552 35.187 1.00 51.03 313 ASP A C 1
ATOM 2365 O O . ASP A 1 313 ? -21.002 -18.083 34.212 1.00 51.03 313 ASP A O 1
ATOM 2369 N N . PHE A 1 314 ? -22.787 -17.910 35.566 1.00 45.66 314 PHE A N 1
ATOM 2370 C CA . PHE A 1 314 ? -23.594 -18.899 34.845 1.00 45.66 314 PHE A CA 1
ATOM 2371 C C . PHE A 1 314 ? -23.899 -18.456 33.406 1.00 45.66 314 PHE A C 1
ATOM 2373 O O . PHE A 1 314 ? -23.696 -19.225 32.459 1.00 45.66 314 PHE A O 1
ATOM 2380 N N . ASP A 1 315 ? -24.341 -17.212 33.214 1.00 46.41 315 ASP A N 1
ATOM 2381 C CA . ASP A 1 315 ? -24.659 -16.662 31.892 1.00 46.41 315 ASP A CA 1
ATOM 2382 C C . ASP A 1 315 ? -23.429 -16.602 30.973 1.00 46.41 315 ASP A C 1
ATOM 2384 O O . ASP A 1 315 ? -23.517 -16.906 29.771 1.00 46.41 315 ASP A O 1
ATOM 2388 N N . ASN A 1 316 ? -22.258 -16.285 31.534 1.00 48.50 316 ASN A N 1
ATOM 2389 C CA . ASN A 1 316 ? -20.982 -16.323 30.821 1.00 48.50 316 ASN A CA 1
ATOM 2390 C C . ASN A 1 316 ? -20.623 -17.750 30.368 1.00 48.50 316 ASN A C 1
ATOM 2392 O O . ASN A 1 316 ? -20.353 -17.971 29.179 1.00 48.50 316 ASN A O 1
ATOM 2396 N N . LEU A 1 317 ? -20.691 -18.738 31.267 1.00 46.88 317 LEU A N 1
ATOM 2397 C CA . LEU A 1 317 ? -20.437 -20.150 30.949 1.00 46.88 317 LEU A CA 1
ATOM 2398 C C . LEU A 1 317 ? -21.434 -20.696 29.908 1.00 46.88 317 LEU A C 1
ATOM 2400 O O . LEU A 1 317 ? -21.057 -21.419 28.972 1.00 46.88 317 LEU A O 1
ATOM 2404 N N . TYR A 1 318 ? -22.708 -20.308 30.006 1.00 41.00 318 TYR A N 1
ATOM 2405 C CA . TYR A 1 318 ? -23.763 -20.725 29.085 1.00 41.00 318 TYR A CA 1
ATOM 2406 C C . TYR A 1 318 ? -23.580 -20.134 27.674 1.00 41.00 318 TYR A C 1
ATOM 2408 O O . TYR A 1 318 ? -23.639 -20.866 26.673 1.00 41.00 318 TYR A O 1
ATOM 2416 N N . GLN A 1 319 ? -23.259 -18.837 27.554 1.00 43.59 319 GLN A N 1
ATOM 2417 C CA . GLN A 1 319 ? -22.910 -18.225 26.263 1.00 43.59 319 GLN A CA 1
ATOM 2418 C C . GLN A 1 319 ? -21.702 -18.904 25.603 1.00 43.59 319 GLN A C 1
ATOM 2420 O O . GLN A 1 319 ? -21.663 -19.052 24.376 1.00 43.59 319 GLN A O 1
ATOM 2425 N N . GLN A 1 320 ? -20.731 -19.368 26.389 1.00 43.53 320 GLN A N 1
ATOM 2426 C CA . GLN A 1 320 ? -19.556 -20.059 25.864 1.00 43.53 320 GLN A CA 1
ATOM 2427 C C . GLN A 1 320 ? -19.830 -21.509 25.434 1.00 43.53 320 GLN A C 1
ATOM 2429 O O . GLN A 1 320 ? -19.247 -21.969 24.444 1.00 43.53 320 GLN A O 1
ATOM 2434 N N . SER A 1 321 ? -20.736 -22.225 26.105 1.00 35.44 321 SER A N 1
ATOM 2435 C CA . SER A 1 321 ? -21.132 -23.592 25.723 1.00 35.44 321 SER A CA 1
ATOM 2436 C C . SER A 1 321 ? -21.905 -23.624 24.394 1.00 35.44 321 SER A C 1
ATOM 2438 O O . SER A 1 321 ? -21.592 -24.412 23.498 1.00 35.44 321 SER A O 1
ATOM 2440 N N . SER A 1 322 ? -22.819 -22.672 24.183 1.00 33.66 322 SER A N 1
ATOM 2441 C CA . SER A 1 322 ? -23.581 -22.524 22.933 1.00 33.66 322 SER A CA 1
ATOM 2442 C C . SER A 1 322 ? -22.711 -22.123 21.726 1.00 33.66 322 SER A C 1
ATOM 2444 O O . SER A 1 322 ? -23.101 -22.313 20.570 1.00 33.66 322 SER A O 1
ATOM 2446 N N . HIS A 1 323 ? -21.496 -21.622 21.970 1.00 33.00 323 HIS A N 1
ATOM 2447 C CA . HIS A 1 323 ? -20.476 -21.369 20.951 1.00 33.00 323 HIS A CA 1
ATOM 2448 C C . HIS A 1 323 ? -19.711 -22.635 20.512 1.00 33.00 323 HIS A C 1
ATOM 2450 O O . HIS A 1 323 ? -19.222 -22.664 19.381 1.00 33.00 323 HIS A O 1
ATOM 2456 N N . ALA A 1 324 ? -19.618 -23.680 21.345 1.00 30.02 324 ALA A N 1
ATOM 2457 C CA . ALA A 1 324 ? -19.005 -24.961 20.968 1.00 30.02 324 ALA A CA 1
ATOM 2458 C C . ALA A 1 324 ? -19.869 -25.735 19.952 1.00 30.02 324 ALA A C 1
ATOM 2460 O O . ALA A 1 324 ? -19.337 -26.290 18.990 1.00 30.02 324 ALA A O 1
ATOM 2461 N N . ALA A 1 325 ? -21.199 -25.623 20.063 1.00 30.02 325 ALA A N 1
ATOM 2462 C CA . ALA A 1 325 ? -22.172 -26.176 19.112 1.00 30.02 325 ALA A CA 1
ATOM 2463 C C . ALA A 1 325 ? -22.005 -25.654 17.666 1.00 30.02 325 ALA A C 1
ATOM 2465 O O . ALA A 1 325 ? -22.503 -26.246 16.710 1.00 30.02 325 ALA A O 1
ATOM 2466 N N . TRP A 1 326 ? -21.290 -24.538 17.474 1.00 32.91 326 TRP A N 1
ATOM 2467 C CA . TRP A 1 326 ? -21.023 -23.966 16.154 1.00 32.91 326 TRP A CA 1
ATOM 2468 C C . TRP A 1 326 ? -19.916 -24.704 15.374 1.00 32.91 326 TRP A C 1
ATOM 2470 O O . TRP A 1 326 ? -19.953 -24.700 14.145 1.00 32.91 326 TRP A O 1
ATOM 2480 N N . LEU A 1 327 ? -18.959 -25.354 16.058 1.00 33.28 327 LEU A N 1
ATOM 2481 C CA . LEU A 1 327 ? -17.934 -26.198 15.416 1.00 33.28 327 LEU A CA 1
ATOM 2482 C C . LEU A 1 327 ? -18.487 -27.582 15.038 1.00 33.28 327 LEU A C 1
ATOM 2484 O O . LEU A 1 327 ? -18.104 -28.131 14.009 1.00 33.28 327 LEU A O 1
ATOM 2488 N N . GLU A 1 328 ? -19.437 -28.111 15.813 1.00 31.98 328 GLU A N 1
ATOM 2489 C CA . GLU A 1 328 ? -20.111 -29.387 15.525 1.00 31.98 328 GLU A CA 1
ATOM 2490 C C . GLU A 1 328 ? -21.034 -29.310 14.297 1.00 31.98 328 GLU A C 1
ATOM 2492 O O . GLU A 1 328 ? -21.220 -30.298 13.593 1.00 31.98 328 GLU A O 1
ATOM 2497 N N . GLN A 1 329 ? -21.548 -28.118 13.972 1.00 34.59 329 GLN A N 1
ATOM 2498 C CA . GLN A 1 329 ? -22.486 -27.895 12.863 1.00 34.59 329 GLN A CA 1
ATOM 2499 C C . GLN A 1 329 ? -21.871 -28.022 11.454 1.00 34.59 329 GLN A C 1
ATOM 2501 O O . GLN A 1 329 ? -22.604 -27.964 10.470 1.00 34.59 329 GLN A O 1
ATOM 2506 N N . TRP A 1 330 ? -20.545 -28.183 11.346 1.00 32.88 330 TRP A N 1
ATOM 2507 C CA . TRP A 1 330 ? -19.838 -28.430 10.080 1.00 32.88 330 TRP A CA 1
ATOM 2508 C C . TRP A 1 330 ? -19.608 -29.922 9.782 1.00 32.88 330 TRP A C 1
ATOM 2510 O O . TRP A 1 330 ? -19.243 -30.254 8.656 1.00 32.88 330 TRP A O 1
ATOM 2520 N N . ASN A 1 331 ? -19.833 -30.829 10.743 1.00 27.30 331 ASN A N 1
ATOM 2521 C CA . ASN A 1 331 ? -19.618 -32.263 10.548 1.00 27.30 331 ASN A CA 1
ATOM 2522 C C . ASN A 1 331 ? -20.968 -32.968 10.329 1.00 27.30 331 ASN A C 1
ATOM 2524 O O . ASN A 1 331 ? -21.794 -33.060 11.232 1.00 27.30 331 ASN A O 1
ATOM 2528 N N . CYS A 1 332 ? -21.213 -33.466 9.115 1.00 27.39 332 CYS A N 1
ATOM 2529 C CA . CYS A 1 332 ? -22.465 -34.125 8.713 1.00 27.39 332 CYS A CA 1
ATOM 2530 C C . CYS A 1 332 ? -22.628 -35.551 9.288 1.00 27.39 332 CYS A C 1
ATOM 2532 O O . CYS A 1 332 ? -23.030 -36.466 8.571 1.00 27.39 332 CYS A O 1
ATOM 2534 N N . ARG A 1 333 ? -22.307 -35.776 10.568 1.00 25.11 333 ARG A N 1
ATOM 2535 C CA . ARG A 1 333 ? -22.656 -37.006 11.296 1.00 25.11 333 ARG A CA 1
ATOM 2536 C C . ARG A 1 333 ? -23.021 -36.680 12.746 1.00 25.11 333 ARG A C 1
ATOM 2538 O O . ARG A 1 333 ? -22.215 -36.052 13.429 1.00 25.11 333 ARG A O 1
ATOM 2545 N N . PRO A 1 334 ? -24.189 -37.127 13.241 1.00 27.08 334 PRO A N 1
ATOM 2546 C CA . PRO A 1 334 ? -24.524 -37.002 14.648 1.00 27.08 334 PRO A CA 1
ATOM 2547 C C . PRO A 1 334 ? -23.696 -38.029 15.431 1.00 27.08 334 PRO A C 1
ATOM 2549 O O . PRO A 1 334 ? -23.997 -39.219 15.412 1.00 27.08 334 PRO A O 1
ATOM 2552 N N . LEU A 1 335 ? -22.628 -37.588 16.093 1.00 25.58 335 LEU A N 1
ATOM 2553 C CA . LEU A 1 335 ? -22.065 -38.338 17.218 1.00 25.58 335 LEU A CA 1
ATOM 2554 C C . LEU A 1 335 ? -22.878 -37.998 18.481 1.00 25.58 335 LEU A C 1
ATOM 2556 O O . LEU A 1 335 ? -23.448 -36.906 18.561 1.00 25.58 335 LEU A O 1
ATOM 2560 N N . PRO A 1 336 ? -23.021 -38.945 19.425 1.00 26.06 336 PRO A N 1
ATOM 2561 C CA . PRO A 1 336 ? -23.985 -38.844 20.513 1.00 26.06 336 PRO A CA 1
ATOM 2562 C C . PRO A 1 336 ? -23.689 -37.617 21.377 1.00 26.06 336 PRO A C 1
ATOM 2564 O O . PRO A 1 336 ? -22.584 -37.443 21.886 1.00 26.06 336 PRO A O 1
ATOM 2567 N N . ARG A 1 337 ? -24.698 -36.751 21.510 1.00 25.77 337 ARG A N 1
ATOM 2568 C CA . ARG A 1 337 ? -24.660 -35.541 22.333 1.00 25.77 337 ARG A CA 1
ATOM 2569 C C . ARG A 1 337 ? -24.262 -35.902 23.763 1.00 25.77 337 ARG A C 1
ATOM 2571 O O . ARG A 1 337 ? -25.009 -36.611 24.433 1.00 25.77 337 ARG A O 1
ATOM 2578 N N . VAL A 1 338 ? -23.182 -35.318 24.274 1.00 27.14 338 VAL A N 1
ATOM 2579 C CA . VAL A 1 338 ? -23.067 -35.095 25.719 1.00 27.14 338 VAL A CA 1
ATOM 2580 C C . VAL A 1 338 ? -23.957 -33.893 26.025 1.00 27.14 338 VAL A C 1
ATOM 2582 O O . VAL A 1 338 ? -23.562 -32.741 25.865 1.00 27.14 338 VAL A O 1
ATOM 2585 N N . LYS A 1 339 ? -25.221 -34.173 26.353 1.00 21.98 339 LYS A N 1
ATOM 2586 C CA . LYS A 1 339 ? -26.168 -33.179 26.865 1.00 21.98 339 LYS A CA 1
ATOM 2587 C C . LYS A 1 339 ? -25.646 -32.666 28.204 1.00 21.98 339 LYS A C 1
ATOM 2589 O O . LYS A 1 339 ? -25.636 -33.405 29.181 1.00 21.98 339 LYS A O 1
ATOM 2594 N N . ILE A 1 340 ? -25.228 -31.408 28.243 1.00 27.33 340 ILE A N 1
ATOM 2595 C CA . ILE A 1 340 ? -25.151 -30.655 29.493 1.00 27.33 340 ILE A CA 1
ATOM 2596 C C . ILE A 1 340 ? -26.536 -30.022 29.658 1.00 27.33 340 ILE A C 1
ATOM 2598 O O . ILE A 1 340 ? -26.814 -28.967 29.093 1.00 27.33 340 ILE A O 1
ATOM 2602 N N . ASP A 1 341 ? -27.437 -30.745 30.323 1.00 28.12 341 ASP A N 1
ATOM 2603 C CA . ASP A 1 341 ? -28.779 -30.277 30.677 1.00 28.12 341 ASP A CA 1
ATOM 2604 C C . ASP A 1 341 ? -28.667 -29.484 32.000 1.00 28.12 341 ASP A C 1
ATOM 2606 O O . ASP A 1 341 ? -28.581 -30.083 33.069 1.00 28.12 341 ASP A O 1
ATOM 2610 N N . CYS A 1 342 ? -28.616 -28.146 31.949 1.00 34.22 342 CYS A N 1
ATOM 2611 C CA . CYS A 1 342 ? -28.657 -27.279 33.140 1.00 34.22 342 CYS A CA 1
ATOM 2612 C C . CYS A 1 342 ? -29.458 -25.993 32.855 1.00 34.22 342 CYS A C 1
ATOM 2614 O O . CYS A 1 342 ? -29.184 -25.315 31.863 1.00 34.22 342 CYS A O 1
ATOM 2616 N N . ALA A 1 343 ? -30.399 -25.629 33.734 1.00 36.59 343 ALA A N 1
ATOM 2617 C CA . ALA A 1 343 ? -31.020 -24.301 33.785 1.00 36.59 343 ALA A CA 1
ATOM 2618 C C . ALA A 1 343 ? -31.374 -23.908 35.239 1.00 36.59 343 ALA A C 1
ATOM 2620 O O . ALA A 1 343 ? -32.175 -24.611 35.850 1.00 36.59 343 ALA A O 1
ATOM 2621 N N . PRO A 1 344 ? -30.839 -22.783 35.762 1.00 41.00 344 PRO A N 1
ATOM 2622 C CA . PRO A 1 344 ? -31.358 -22.086 36.943 1.00 41.00 344 PRO A CA 1
ATOM 2623 C C . PRO A 1 344 ? -31.880 -20.654 36.662 1.00 41.00 344 PRO A C 1
ATOM 2625 O O . PRO A 1 344 ? -32.585 -20.102 37.497 1.00 41.00 344 PRO A O 1
ATOM 2628 N N . GLY A 1 345 ? -31.607 -20.054 35.494 1.00 37.66 345 GLY A N 1
ATOM 2629 C CA . GLY A 1 345 ? -31.787 -18.608 35.236 1.00 37.66 345 GLY A CA 1
ATOM 2630 C C . GLY A 1 345 ? -33.154 -17.984 35.594 1.00 37.66 345 GLY A C 1
ATOM 2631 O O . GLY A 1 345 ? -33.182 -17.003 36.328 1.00 37.66 345 GLY A O 1
ATOM 2632 N N . PRO A 1 346 ? -34.311 -18.521 35.153 1.00 35.25 346 PRO A N 1
ATOM 2633 C CA . PRO A 1 346 ? -35.610 -17.911 35.467 1.00 35.25 346 PRO A CA 1
ATOM 2634 C C . PRO A 1 346 ? -36.030 -18.075 36.934 1.00 35.25 346 PRO A C 1
ATOM 2636 O O . PRO A 1 346 ? -36.722 -17.214 37.469 1.00 35.25 346 PRO A O 1
ATOM 2639 N N . ALA A 1 347 ? -35.620 -19.176 37.573 1.00 38.81 347 ALA A N 1
ATOM 2640 C CA . ALA A 1 347 ? -35.950 -19.473 38.964 1.00 38.81 347 ALA A CA 1
ATOM 2641 C C . ALA A 1 347 ? -35.072 -18.662 39.923 1.00 38.81 347 ALA A C 1
ATOM 2643 O O . ALA A 1 347 ? -35.598 -18.110 40.876 1.00 38.81 347 ALA A O 1
ATOM 2644 N N . LEU A 1 348 ? -33.775 -18.521 39.626 1.00 38.66 348 LEU A N 1
ATOM 2645 C CA . LEU A 1 348 ? -32.830 -17.717 40.405 1.00 38.66 348 LEU A CA 1
ATOM 2646 C C . LEU A 1 348 ? -33.132 -16.212 40.282 1.00 38.66 348 LEU A C 1
ATOM 2648 O O . LEU A 1 348 ? -33.183 -15.524 41.291 1.00 38.66 348 LEU A O 1
ATOM 2652 N N . SER A 1 349 ? -33.440 -15.722 39.074 1.00 37.38 349 SER A N 1
ATOM 2653 C CA . SER A 1 349 ? -33.841 -14.324 38.834 1.00 37.38 349 SER A CA 1
ATOM 2654 C C . SER A 1 349 ? -35.187 -13.967 39.486 1.00 37.38 349 SER A C 1
ATOM 2656 O O . SER A 1 349 ? -35.377 -12.847 39.965 1.00 37.38 349 SER A O 1
ATOM 2658 N N . GLY A 1 350 ? -36.126 -14.923 39.530 1.00 42.44 350 GLY A N 1
ATOM 2659 C CA . GLY A 1 350 ? -37.365 -14.809 40.307 1.00 42.44 350 GLY A CA 1
ATOM 2660 C C . GLY A 1 350 ? -37.091 -14.770 41.811 1.00 42.44 350 GLY A C 1
ATOM 2661 O O . GLY A 1 350 ? -37.560 -13.863 42.484 1.00 42.44 350 GLY A O 1
ATOM 2662 N N . LEU A 1 351 ? -36.237 -15.673 42.305 1.00 44.28 351 LEU A N 1
ATOM 2663 C CA . LEU A 1 351 ? -35.824 -15.747 43.710 1.00 44.28 351 LEU A CA 1
ATOM 2664 C C . LEU A 1 351 ? -35.144 -14.462 44.197 1.00 44.28 351 LEU A C 1
ATOM 2666 O O . LEU A 1 351 ? -35.445 -13.979 45.279 1.00 44.28 351 LEU A O 1
ATOM 2670 N N . ILE A 1 352 ? -34.235 -13.909 43.390 1.00 43.53 352 ILE A N 1
ATOM 2671 C CA . ILE A 1 352 ? -33.508 -12.664 43.661 1.00 43.53 352 ILE A CA 1
ATOM 2672 C C . ILE A 1 352 ? -34.482 -11.483 43.737 1.00 43.53 352 ILE A C 1
ATOM 2674 O O . ILE A 1 352 ? -34.372 -10.646 44.630 1.00 43.53 352 ILE A O 1
ATOM 2678 N N . LYS A 1 353 ? -35.465 -11.421 42.829 1.00 45.16 353 LYS A N 1
ATOM 2679 C CA . LYS A 1 353 ? -36.521 -10.399 42.866 1.00 45.16 353 LYS A CA 1
ATOM 2680 C C . LYS A 1 353 ? -37.426 -10.543 44.083 1.00 45.16 353 LYS A C 1
ATOM 2682 O O . LYS A 1 353 ? -37.755 -9.531 44.699 1.00 45.16 353 LYS A O 1
ATOM 2687 N N . ASP A 1 354 ? -37.793 -11.769 44.437 1.00 44.31 354 ASP A N 1
ATOM 2688 C CA . ASP A 1 354 ? -38.627 -12.042 45.602 1.00 44.31 354 ASP A CA 1
ATOM 2689 C C . ASP A 1 354 ? -37.867 -11.688 46.895 1.00 44.31 354 ASP A C 1
ATOM 2691 O O . ASP A 1 354 ? -38.389 -10.928 47.708 1.00 44.31 354 ASP A O 1
ATOM 2695 N N . LEU A 1 355 ? -36.593 -12.078 47.036 1.00 45.66 355 LEU A N 1
ATOM 2696 C CA . LEU A 1 355 ? -35.703 -11.690 48.147 1.00 45.66 355 LEU A CA 1
ATOM 2697 C C . LEU A 1 355 ? -35.521 -10.166 48.257 1.00 45.66 355 LEU A C 1
ATOM 2699 O O . LEU A 1 355 ? -35.703 -9.602 49.337 1.00 45.66 355 LEU A O 1
ATOM 2703 N N . ALA A 1 356 ? -35.247 -9.481 47.142 1.00 42.91 356 ALA A N 1
ATOM 2704 C CA . ALA A 1 356 ? -35.095 -8.024 47.110 1.00 42.91 356 ALA A CA 1
ATOM 2705 C C . ALA A 1 356 ? -36.395 -7.277 47.469 1.00 42.91 356 ALA A C 1
ATOM 2707 O O . ALA A 1 356 ? -36.347 -6.200 48.059 1.00 42.91 356 ALA A O 1
ATOM 2708 N N . SER A 1 357 ? -37.563 -7.848 47.152 1.00 42.72 357 SER A N 1
ATOM 2709 C CA . SER A 1 357 ? -38.863 -7.294 47.558 1.00 42.72 357 SER A CA 1
ATOM 2710 C C . SER A 1 357 ? -39.215 -7.581 49.028 1.00 42.72 357 SER A C 1
ATOM 2712 O O . SER A 1 357 ? -39.904 -6.789 49.673 1.00 42.72 357 SER A O 1
ATOM 2714 N N . THR A 1 358 ? -38.693 -8.679 49.587 1.00 42.09 358 THR A N 1
ATOM 2715 C CA . THR A 1 358 ? -38.955 -9.114 50.971 1.00 42.09 358 THR A CA 1
ATOM 2716 C C . THR A 1 358 ? -38.089 -8.354 51.986 1.00 42.09 358 THR A C 1
ATOM 2718 O O . THR A 1 358 ? -38.563 -8.048 53.079 1.00 42.09 358 THR A O 1
ATOM 2721 N N . SER A 1 359 ? -36.882 -7.924 51.586 1.00 39.06 359 SER A N 1
ATOM 2722 C CA . SER A 1 359 ? -36.018 -6.977 52.323 1.00 39.06 359 SER A CA 1
ATOM 2723 C C . SER A 1 359 ? -36.736 -5.681 52.738 1.00 39.06 359 SER A C 1
ATOM 2725 O O . SER A 1 359 ? -36.376 -5.064 53.733 1.00 39.06 359 SER A O 1
ATOM 2727 N N . GLN A 1 360 ? -37.794 -5.277 52.026 1.00 38.03 360 GLN A N 1
ATOM 2728 C CA . GLN A 1 360 ? -38.546 -4.058 52.336 1.00 38.03 360 GLN A CA 1
ATOM 2729 C C . GLN A 1 360 ? -39.760 -4.269 53.260 1.00 38.03 360 GLN A C 1
ATOM 2731 O O . GLN A 1 360 ? -40.377 -3.281 53.656 1.00 38.03 360 GLN A O 1
ATOM 2736 N N . THR A 1 361 ? -40.154 -5.511 53.587 1.00 35.94 361 THR A N 1
ATOM 2737 C CA . THR A 1 361 ? -41.483 -5.788 54.185 1.00 35.94 361 THR A CA 1
ATOM 2738 C C . THR A 1 361 ? -41.508 -6.635 55.463 1.00 35.94 361 THR A C 1
ATOM 2740 O O . THR A 1 361 ? -42.583 -6.798 56.036 1.00 35.94 361 THR A O 1
ATOM 2743 N N . GLY A 1 362 ? -40.368 -7.094 55.993 1.00 39.22 362 GLY A N 1
ATOM 2744 C CA . GLY A 1 362 ? -40.288 -7.600 57.374 1.00 39.22 362 GLY A CA 1
ATOM 2745 C C . GLY A 1 362 ? -41.103 -8.869 57.677 1.00 39.22 362 GLY A C 1
ATOM 2746 O O . GLY A 1 362 ? -41.667 -8.987 58.764 1.00 39.22 362 GLY A O 1
ATOM 2747 N N . ILE A 1 363 ? -41.173 -9.825 56.745 1.00 38.31 363 ILE A N 1
ATOM 2748 C CA . ILE A 1 363 ? -41.793 -11.145 56.966 1.00 38.31 363 ILE A CA 1
ATOM 2749 C C . ILE A 1 363 ? -40.725 -12.214 56.725 1.00 38.31 363 ILE A C 1
ATOM 2751 O O . ILE A 1 363 ? -40.349 -12.496 55.590 1.00 38.31 363 ILE A O 1
ATOM 2755 N N . VAL A 1 364 ? -40.198 -12.777 57.809 1.00 47.19 364 VAL A N 1
ATOM 2756 C CA . VAL A 1 364 ? -38.984 -13.600 57.814 1.00 47.19 364 VAL A CA 1
ATOM 2757 C C . VAL A 1 364 ? -39.311 -14.892 58.557 1.00 47.19 364 VAL A C 1
ATOM 2759 O O . VAL A 1 364 ? -39.617 -14.811 59.735 1.00 47.19 364 VAL A O 1
ATOM 2762 N N . VAL A 1 365 ? -39.344 -16.034 57.851 1.00 40.28 365 VAL A N 1
ATOM 2763 C CA . VAL A 1 365 ? -38.866 -17.381 58.265 1.00 40.28 365 VAL A CA 1
ATOM 2764 C C . VAL A 1 365 ? -39.288 -18.438 57.220 1.00 40.28 365 VAL A C 1
ATOM 2766 O O . VAL A 1 365 ? -38.426 -19.140 56.692 1.00 40.28 365 VAL A O 1
ATOM 2769 N N . GLU A 1 366 ? -40.576 -18.538 56.854 1.00 36.72 366 GLU A N 1
ATOM 2770 C CA . GLU A 1 366 ? -41.077 -19.632 55.986 1.00 36.72 366 GLU A CA 1
ATOM 2771 C C . GLU A 1 366 ? -40.490 -19.600 54.561 1.00 36.72 366 GLU A C 1
ATOM 2773 O O . GLU A 1 366 ? -40.111 -20.639 54.017 1.00 36.72 366 GLU A O 1
ATOM 2778 N N . SER A 1 367 ? -40.324 -18.408 53.976 1.00 43.16 367 SER A N 1
ATOM 2779 C CA . SER A 1 367 ? -39.748 -18.236 52.633 1.00 43.16 367 SER A CA 1
ATOM 2780 C C . SER A 1 367 ? -38.275 -18.658 52.569 1.00 43.16 367 SER A C 1
ATOM 2782 O O . SER A 1 367 ? -37.842 -19.262 51.592 1.00 43.16 367 SER A O 1
ATOM 2784 N N . LEU A 1 368 ? -37.504 -18.396 53.630 1.00 40.84 368 LEU A N 1
ATOM 2785 C CA . LEU A 1 368 ? -36.083 -18.752 53.720 1.00 40.84 368 LEU A CA 1
ATOM 2786 C C . LEU A 1 368 ? -35.877 -20.257 53.940 1.00 40.84 368 LEU A C 1
ATOM 2788 O O . LEU A 1 368 ? -34.929 -20.823 53.400 1.00 40.84 368 LEU A O 1
ATOM 2792 N N . GLN A 1 369 ? -36.779 -20.928 54.666 1.00 38.03 369 GLN A N 1
ATOM 2793 C CA . GLN A 1 369 ? -36.742 -22.386 54.839 1.00 38.03 369 GLN A CA 1
ATOM 2794 C C . GLN A 1 369 ? -37.053 -23.144 53.538 1.00 38.03 369 GLN A C 1
ATOM 2796 O O . GLN A 1 369 ? -36.412 -24.159 53.260 1.00 38.03 369 GLN A O 1
ATOM 2801 N N . GLU A 1 370 ? -37.985 -22.662 52.712 1.00 42.84 370 GLU A N 1
ATOM 2802 C CA . GLU A 1 370 ? -38.252 -23.253 51.390 1.00 42.84 370 GLU A CA 1
ATOM 2803 C C . GLU A 1 370 ? -37.107 -22.993 50.394 1.00 42.84 370 GLU A C 1
ATOM 2805 O O . GLU A 1 370 ? -36.720 -23.892 49.642 1.00 42.84 370 GLU A O 1
ATOM 2810 N N . ILE A 1 371 ? -36.473 -21.816 50.460 1.00 46.38 371 ILE A N 1
ATOM 2811 C CA . ILE A 1 371 ? -35.260 -21.489 49.690 1.00 46.38 371 ILE A CA 1
ATOM 2812 C C . ILE A 1 371 ? -34.082 -22.387 50.101 1.00 46.38 371 ILE A C 1
ATOM 2814 O O . ILE A 1 371 ? -33.403 -22.957 49.243 1.00 46.38 371 ILE A O 1
ATOM 2818 N N . ALA A 1 372 ? -33.867 -22.582 51.405 1.00 38.00 372 ALA A N 1
ATOM 2819 C CA . ALA A 1 372 ? -32.838 -23.477 51.920 1.00 38.00 372 ALA A CA 1
ATOM 2820 C C . ALA A 1 372 ? -33.081 -24.926 51.464 1.00 38.00 372 ALA A C 1
ATOM 2822 O O . ALA A 1 372 ? -32.156 -25.569 50.976 1.00 38.00 372 ALA A O 1
ATOM 2823 N N . LYS A 1 373 ? -34.322 -25.432 51.511 1.00 39.25 373 LYS A N 1
ATOM 2824 C CA . LYS A 1 373 ? -34.658 -26.779 51.006 1.00 39.25 373 LYS A CA 1
ATOM 2825 C C . LYS A 1 373 ? -34.420 -26.938 49.500 1.00 39.25 373 LYS A C 1
ATOM 2827 O O . LYS A 1 373 ? -33.962 -28.000 49.081 1.00 39.25 373 LYS A O 1
ATOM 2832 N N . ALA A 1 374 ? -34.691 -25.910 48.694 1.00 43.47 374 ALA A N 1
ATOM 2833 C CA . ALA A 1 374 ? -34.461 -25.942 47.247 1.00 43.47 374 ALA A CA 1
ATOM 2834 C C . ALA A 1 374 ? -32.964 -25.970 46.876 1.00 43.47 374 ALA A C 1
ATOM 2836 O O . ALA A 1 374 ? -32.588 -26.591 45.880 1.00 43.47 374 ALA A O 1
ATOM 2837 N N . ILE A 1 375 ? -32.104 -25.343 47.688 1.00 43.91 375 ILE A N 1
ATOM 2838 C CA . ILE A 1 375 ? -30.650 -25.269 47.463 1.00 43.91 375 ILE A CA 1
ATOM 2839 C C . ILE A 1 375 ? -29.902 -26.463 48.093 1.00 43.91 375 ILE A C 1
ATOM 2841 O O . ILE A 1 375 ? -28.895 -26.910 47.542 1.00 43.91 375 ILE A O 1
ATOM 2845 N N . PHE A 1 376 ? -30.403 -27.030 49.199 1.00 37.31 376 PHE A N 1
ATOM 2846 C CA . PHE A 1 376 ? -29.774 -28.138 49.941 1.00 37.31 376 PHE A CA 1
ATOM 2847 C C . PHE A 1 376 ? -30.100 -29.553 49.435 1.00 37.31 376 PHE A C 1
ATOM 2849 O O . PHE A 1 376 ? -29.604 -30.531 49.999 1.00 37.31 376 PHE A O 1
ATOM 2856 N N . LEU A 1 377 ? -30.905 -29.714 48.383 1.00 34.12 377 LEU A N 1
ATOM 2857 C CA . LEU A 1 377 ? -31.204 -31.041 47.840 1.00 34.12 377 LEU A CA 1
ATOM 2858 C C . LEU A 1 377 ? -29.954 -31.652 47.162 1.00 34.12 377 LEU A C 1
ATOM 2860 O O . LEU A 1 377 ? -29.504 -31.137 46.135 1.00 34.12 377 LEU A O 1
ATOM 2864 N N . PRO A 1 378 ? -29.421 -32.802 47.641 1.00 33.25 378 PRO A N 1
ATOM 2865 C CA . PRO A 1 378 ? -28.208 -33.426 47.088 1.00 33.25 378 PRO A CA 1
ATOM 2866 C C . PRO A 1 378 ? -28.381 -33.968 45.659 1.00 33.25 378 PRO A C 1
ATOM 2868 O O . PRO A 1 378 ? -27.416 -34.387 45.025 1.00 33.25 378 PRO A O 1
ATOM 2871 N N . ASN A 1 379 ? -29.617 -33.975 45.153 1.00 32.53 379 ASN A N 1
ATOM 2872 C CA . ASN A 1 379 ? -30.031 -34.632 43.918 1.00 32.53 379 ASN A CA 1
ATOM 2873 C C . ASN A 1 379 ? -30.553 -33.651 42.858 1.00 32.53 379 ASN A C 1
ATOM 2875 O O . ASN A 1 379 ? -31.423 -34.005 42.065 1.00 32.53 379 ASN A O 1
ATOM 2879 N N . MET A 1 380 ? -29.977 -32.450 42.751 1.00 32.69 380 MET A N 1
ATOM 2880 C CA . MET A 1 380 ? -30.233 -31.540 41.619 1.00 32.69 380 MET A CA 1
ATOM 2881 C C . MET A 1 380 ? -29.590 -32.034 40.294 1.00 32.69 380 MET A C 1
ATOM 2883 O O . MET A 1 380 ? -29.111 -31.259 39.473 1.00 32.69 380 MET A O 1
ATOM 2887 N N . THR A 1 381 ? -29.523 -33.354 40.092 1.00 28.78 381 THR A N 1
ATOM 2888 C CA . THR A 1 381 ? -29.013 -34.020 38.881 1.00 28.78 381 THR A CA 1
ATOM 2889 C C . THR A 1 381 ? -30.024 -34.964 38.235 1.00 28.78 381 THR A C 1
ATOM 2891 O O . THR A 1 381 ? -29.777 -35.421 37.120 1.00 28.78 381 THR A O 1
ATOM 2894 N N . GLN A 1 382 ? -31.170 -35.261 38.860 1.00 28.81 382 GLN A N 1
ATOM 2895 C CA . GLN A 1 382 ? -32.128 -36.210 38.290 1.00 28.81 382 GLN A CA 1
ATOM 2896 C C . GLN A 1 382 ? -33.575 -35.743 38.462 1.00 28.81 382 GLN A C 1
ATOM 2898 O O . GLN A 1 382 ? -34.051 -35.556 39.572 1.00 28.81 382 GLN A O 1
ATOM 2903 N N . THR A 1 383 ? -34.273 -35.669 37.326 1.00 30.09 383 THR A N 1
ATOM 2904 C CA . THR A 1 383 ? -35.715 -35.423 37.119 1.00 30.09 383 THR A CA 1
ATOM 2905 C C . THR A 1 383 ? -36.168 -33.960 37.124 1.00 30.09 383 THR A C 1
ATOM 2907 O O . THR A 1 383 ? -36.134 -33.319 38.161 1.00 30.09 383 THR A O 1
ATOM 2910 N N . LEU A 1 384 ? -36.609 -33.461 35.949 1.00 26.00 384 LEU A N 1
ATOM 2911 C CA . LEU A 1 384 ? -37.798 -32.603 35.685 1.00 26.00 384 LEU A CA 1
ATOM 2912 C C . LEU A 1 384 ? -37.695 -31.882 34.310 1.00 26.00 384 LEU A C 1
ATOM 2914 O O . LEU A 1 384 ? -36.621 -31.874 33.708 1.00 26.00 384 LEU A O 1
ATOM 2918 N N . PRO A 1 385 ? -38.824 -31.451 33.700 1.00 29.97 385 PRO A N 1
ATOM 2919 C CA . PRO A 1 385 ? -39.146 -31.700 32.299 1.00 29.97 385 PRO A CA 1
ATOM 2920 C C . PRO A 1 385 ? -38.857 -30.526 31.354 1.00 29.97 385 PRO A C 1
ATOM 2922 O O . PRO A 1 385 ? -38.626 -29.388 31.744 1.00 29.97 385 PRO A O 1
ATOM 2925 N N . GLN A 1 386 ? -38.898 -30.855 30.063 1.00 24.84 386 GLN A N 1
ATOM 2926 C CA . GLN A 1 386 ? -38.655 -29.987 28.916 1.00 24.84 386 GLN A CA 1
ATOM 2927 C C . GLN A 1 386 ? -39.563 -28.744 28.911 1.00 24.84 386 GLN A C 1
ATOM 2929 O O . GLN A 1 386 ? -40.748 -28.848 28.610 1.00 24.84 386 GLN A O 1
ATOM 2934 N N . ALA A 1 387 ? -38.990 -27.561 29.135 1.00 27.17 387 ALA A N 1
ATOM 2935 C CA . ALA A 1 387 ? -39.606 -26.289 28.767 1.00 27.17 387 ALA A CA 1
ATOM 2936 C C . ALA A 1 387 ? -38.648 -25.505 27.861 1.00 27.17 387 ALA A C 1
ATOM 2938 O O . ALA A 1 387 ? -37.500 -25.222 28.201 1.00 27.17 387 ALA A O 1
ATOM 2939 N N . THR A 1 388 ? -39.115 -25.213 26.652 1.00 24.94 388 THR A N 1
ATOM 2940 C CA . THR A 1 388 ? -38.420 -24.445 25.619 1.00 24.94 388 THR A CA 1
ATOM 2941 C C . THR A 1 388 ? -38.226 -22.994 26.057 1.00 24.94 388 THR A C 1
ATOM 2943 O O . THR A 1 388 ? -39.191 -22.238 26.100 1.00 24.94 388 THR A O 1
ATOM 2946 N N . VAL A 1 389 ? -36.982 -22.590 26.335 1.00 27.25 389 VAL A N 1
ATOM 2947 C CA . VAL A 1 389 ? -36.623 -21.185 26.582 1.00 27.25 389 VAL A CA 1
ATOM 2948 C C . VAL A 1 389 ? -36.279 -20.506 25.257 1.00 27.25 389 VAL A C 1
ATOM 2950 O O . VAL A 1 389 ? -35.322 -20.858 24.561 1.00 27.25 389 VAL A O 1
ATOM 2953 N N . GLU A 1 390 ? -37.099 -19.526 24.903 1.00 24.41 390 GLU A N 1
ATOM 2954 C CA . GLU A 1 390 ? -36.904 -18.614 23.787 1.00 24.41 390 GLU A CA 1
ATOM 2955 C C . GLU A 1 390 ? -35.737 -17.657 24.095 1.00 24.41 390 GLU A C 1
ATOM 2957 O O . GLU A 1 390 ? -35.616 -17.131 25.200 1.00 24.41 390 GLU A O 1
ATOM 2962 N N . LYS A 1 391 ? -34.841 -17.427 23.125 1.00 24.91 391 LYS A N 1
ATOM 2963 C CA . LYS A 1 391 ? -33.734 -16.467 23.275 1.00 24.91 391 LYS A CA 1
ATOM 2964 C C . LYS A 1 391 ? -34.306 -15.080 23.554 1.00 24.91 391 LYS A C 1
ATOM 2966 O O . LYS A 1 391 ? -34.896 -14.513 22.638 1.00 24.91 391 LYS A O 1
ATOM 2971 N N . VAL A 1 392 ? -34.047 -14.503 24.730 1.00 27.27 392 VAL A N 1
ATOM 2972 C CA . VAL A 1 392 ? -34.334 -13.083 24.982 1.00 27.27 392 VAL A CA 1
ATOM 2973 C C . VAL A 1 392 ? -33.558 -12.257 23.942 1.00 27.27 392 VAL A C 1
ATOM 2975 O O . VAL A 1 392 ? -32.321 -12.284 23.928 1.00 27.27 392 VAL A O 1
ATOM 2978 N N . PRO A 1 393 ? -34.234 -11.584 22.995 1.00 30.70 393 PRO A N 1
ATOM 2979 C CA . PRO A 1 393 ? -33.558 -10.787 21.984 1.00 30.70 393 PRO A CA 1
ATOM 2980 C C . PRO A 1 393 ? -32.903 -9.573 22.651 1.00 30.70 393 PRO A C 1
ATOM 2982 O O . PRO A 1 393 ? -33.481 -8.973 23.555 1.00 30.70 393 PRO A O 1
ATOM 2985 N N . LEU A 1 394 ? -31.718 -9.162 22.178 1.00 43.81 394 LEU A N 1
ATOM 2986 C CA . LEU A 1 394 ? -31.165 -7.846 22.527 1.00 43.81 394 LEU A CA 1
ATOM 2987 C C . LEU A 1 394 ? -32.236 -6.773 22.294 1.00 43.81 394 LEU A C 1
ATOM 2989 O O . LEU A 1 394 ? -32.839 -6.752 21.218 1.00 43.81 394 LEU A O 1
ATOM 2993 N N . SER A 1 395 ? -32.432 -5.869 23.262 1.00 43.16 395 SER A N 1
ATOM 2994 C CA . SER A 1 395 ? -33.444 -4.822 23.130 1.00 43.16 395 SER A CA 1
ATOM 2995 C C . SER A 1 395 ? -33.243 -4.035 21.816 1.00 43.16 395 SER A C 1
ATOM 2997 O O . SER A 1 395 ? -32.103 -3.678 21.471 1.00 43.16 395 SER A O 1
ATOM 2999 N N . PRO A 1 396 ? -34.320 -3.746 21.058 1.00 51.56 396 PRO A N 1
ATOM 3000 C CA . PRO A 1 396 ? -34.237 -3.055 19.767 1.00 51.56 396 PRO A CA 1
ATOM 3001 C C . PRO A 1 396 ? -33.456 -1.728 19.817 1.00 51.56 396 PRO A C 1
ATOM 3003 O O . PRO A 1 396 ? -32.808 -1.343 18.839 1.00 51.56 396 PRO A O 1
ATOM 3006 N N . SER A 1 397 ? -33.439 -1.052 20.973 1.00 59.94 397 SER A N 1
ATOM 3007 C CA . SER A 1 397 ? -32.753 0.228 21.184 1.00 59.94 397 SER A CA 1
ATOM 3008 C C . SER A 1 397 ? -31.219 0.121 21.196 1.00 59.94 397 SER A C 1
ATOM 3010 O O . SER A 1 397 ? -30.544 1.009 20.668 1.00 59.94 397 SER A O 1
ATOM 3012 N N . ARG A 1 398 ? -30.629 -0.968 21.721 1.00 59.34 398 ARG A N 1
ATOM 3013 C CA . ARG A 1 398 ? -29.160 -1.165 21.727 1.00 59.34 398 ARG A CA 1
ATOM 3014 C C . ARG A 1 398 ? -28.618 -1.554 20.348 1.00 59.34 398 ARG A C 1
ATOM 3016 O O . ARG A 1 398 ? -27.579 -1.041 19.928 1.00 59.34 398 ARG A O 1
ATOM 3023 N N . LEU A 1 399 ? -29.327 -2.419 19.616 1.00 64.50 399 LEU A N 1
ATOM 3024 C CA . LEU A 1 399 ? -28.970 -2.793 18.237 1.00 64.50 399 LEU A CA 1
ATOM 3025 C C . LEU A 1 399 ? -29.031 -1.586 17.294 1.00 64.50 399 LEU A C 1
ATOM 3027 O O . LEU A 1 399 ? -28.117 -1.388 16.491 1.00 64.50 399 LEU A O 1
ATOM 3031 N N . SER A 1 400 ? -30.054 -0.745 17.455 1.00 70.06 400 SER A N 1
ATOM 3032 C CA . SER A 1 400 ? -30.213 0.497 16.696 1.00 70.06 400 SER A CA 1
ATOM 3033 C C . SER A 1 400 ? -29.089 1.496 16.984 1.00 70.06 400 SER A C 1
ATOM 3035 O O . SER A 1 400 ? -28.495 2.028 16.044 1.00 70.06 400 SER A O 1
ATOM 3037 N N . ARG A 1 401 ? -28.706 1.683 18.260 1.00 71.50 401 ARG A N 1
ATOM 3038 C CA . ARG A 1 401 ? -27.544 2.510 18.643 1.00 71.50 401 ARG A CA 1
ATOM 3039 C C . ARG A 1 401 ? -26.241 1.995 18.032 1.00 71.50 401 ARG A C 1
ATOM 3041 O O . ARG A 1 401 ? -25.494 2.766 17.431 1.00 71.50 401 ARG A O 1
ATOM 3048 N N . LYS A 1 402 ? -25.987 0.684 18.098 1.00 71.44 402 LYS A N 1
ATOM 3049 C CA . LYS A 1 402 ? -24.793 0.070 17.493 1.00 71.44 402 LYS A CA 1
ATOM 3050 C C . LYS A 1 402 ? -24.774 0.229 15.968 1.00 71.44 402 LYS A C 1
ATOM 3052 O O . LYS A 1 402 ? -23.739 0.576 15.402 1.00 71.44 402 LYS A O 1
ATOM 3057 N N . ALA A 1 403 ? -25.910 0.025 15.301 1.00 72.25 403 ALA A N 1
ATOM 3058 C CA . ALA A 1 403 ? -26.040 0.237 13.862 1.00 72.25 403 ALA A CA 1
ATOM 3059 C C . ALA A 1 403 ? -25.803 1.709 13.476 1.00 72.25 403 ALA A C 1
ATOM 3061 O O . ALA A 1 403 ? -25.121 1.983 12.488 1.00 72.25 403 ALA A O 1
ATOM 3062 N N . ALA A 1 404 ? -26.303 2.662 14.269 1.00 74.31 404 ALA A N 1
ATOM 3063 C CA . ALA A 1 404 ? -26.053 4.087 14.072 1.00 74.31 404 ALA A CA 1
ATOM 3064 C C . ALA A 1 404 ? -24.565 4.442 14.237 1.00 74.31 404 ALA A C 1
ATOM 3066 O O . ALA A 1 404 ? -24.004 5.121 13.374 1.00 74.31 404 ALA A O 1
ATOM 3067 N N . ALA A 1 405 ? -23.898 3.920 15.271 1.00 76.38 405 ALA A N 1
ATOM 3068 C CA . ALA A 1 405 ? -22.461 4.105 15.480 1.00 76.38 405 ALA A CA 1
ATOM 3069 C C . ALA A 1 405 ? -21.630 3.547 14.309 1.00 76.38 405 ALA A C 1
ATOM 3071 O O . ALA A 1 405 ? -20.725 4.212 13.805 1.00 76.38 405 ALA A O 1
ATOM 3072 N N . ILE A 1 406 ? -21.985 2.364 13.793 1.00 75.81 406 ILE A N 1
ATOM 3073 C CA . ILE A 1 406 ? -21.337 1.783 12.608 1.00 75.81 406 ILE A CA 1
ATOM 3074 C C . ILE A 1 406 ? -21.557 2.668 11.381 1.00 75.81 406 ILE A C 1
ATOM 3076 O O . ILE A 1 406 ? -20.601 2.952 10.663 1.00 75.81 406 ILE A O 1
ATOM 3080 N N . ARG A 1 407 ? -22.776 3.168 11.144 1.00 78.62 407 ARG A N 1
ATOM 3081 C CA . ARG A 1 407 ? -23.041 4.093 10.026 1.00 78.62 407 ARG A CA 1
ATOM 3082 C C . ARG A 1 407 ? -22.223 5.380 10.139 1.00 78.62 407 ARG A C 1
ATOM 3084 O O . ARG A 1 407 ? -21.766 5.867 9.109 1.00 78.62 407 ARG A O 1
ATOM 3091 N N . LYS A 1 408 ? -22.012 5.894 11.357 1.00 77.69 408 LYS A N 1
ATOM 3092 C CA . LYS A 1 408 ? -21.158 7.062 11.627 1.00 77.69 408 LYS A CA 1
ATOM 3093 C C . LYS A 1 408 ? -19.661 6.761 11.461 1.00 77.69 408 LYS A C 1
ATOM 3095 O O . LYS A 1 408 ? -18.919 7.665 11.099 1.00 77.69 408 LYS A O 1
ATOM 3100 N N . SER A 1 409 ? -19.224 5.506 11.628 1.00 73.75 409 SER A N 1
ATOM 3101 C CA . SER A 1 409 ? -17.805 5.109 11.518 1.00 73.75 409 SER A CA 1
ATOM 3102 C C . SER A 1 409 ? -17.171 5.373 10.147 1.00 73.75 409 SER A C 1
ATOM 3104 O O . SER A 1 409 ? -15.948 5.450 10.031 1.00 73.75 409 SER A O 1
ATOM 3106 N N . PHE A 1 410 ? -17.986 5.509 9.098 1.00 76.94 410 PHE A N 1
ATOM 3107 C CA . PHE A 1 410 ? -17.518 5.879 7.771 1.00 76.94 410 PHE A CA 1
ATOM 3108 C C . PHE A 1 410 ? -18.526 6.785 7.075 1.00 76.94 410 PHE A C 1
ATOM 3110 O O . PHE A 1 410 ? -19.606 6.349 6.666 1.00 76.94 410 PHE A O 1
ATOM 3117 N N . GLN A 1 411 ? -18.118 8.029 6.856 1.00 73.56 411 GLN A N 1
ATOM 3118 C CA . GLN A 1 411 ? -18.814 8.942 5.966 1.00 73.56 411 GLN A CA 1
ATOM 3119 C C . GLN A 1 411 ? -18.072 9.018 4.636 1.00 73.56 411 GLN A C 1
ATOM 3121 O O . GLN A 1 411 ? -16.856 9.205 4.583 1.00 73.56 411 GLN A O 1
ATOM 3126 N N . ARG A 1 412 ? -18.817 8.842 3.542 1.00 75.69 412 ARG A N 1
ATOM 3127 C CA . ARG A 1 412 ? -18.262 8.972 2.195 1.00 75.69 412 ARG A CA 1
ATOM 3128 C C . ARG A 1 412 ? -17.767 10.416 2.014 1.00 75.69 412 ARG A C 1
ATOM 3130 O O . ARG A 1 412 ? -18.537 11.333 2.302 1.00 75.69 412 ARG A O 1
ATOM 3137 N N . PRO A 1 413 ? -16.541 10.635 1.504 1.00 78.50 413 PRO A N 1
ATOM 3138 C CA . PRO A 1 413 ? -16.087 11.977 1.162 1.00 78.50 413 PRO A CA 1
ATOM 3139 C C . PRO A 1 413 ? -17.042 12.655 0.173 1.00 78.50 413 PRO A C 1
ATOM 3141 O O . PRO A 1 413 ? -17.679 11.986 -0.648 1.00 78.50 413 PRO A O 1
ATOM 3144 N N . LYS A 1 414 ? -17.123 13.990 0.228 1.00 82.81 414 LYS A N 1
ATOM 3145 C CA . LYS A 1 414 ? -17.939 14.778 -0.710 1.00 82.81 414 LYS A CA 1
ATOM 3146 C C . LYS A 1 414 ? -17.529 14.489 -2.164 1.00 82.81 414 LYS A C 1
ATOM 3148 O O . LYS A 1 414 ? -16.379 14.148 -2.438 1.00 82.81 414 LYS A O 1
ATOM 3153 N N . PHE A 1 415 ? -18.455 14.650 -3.111 1.00 82.19 415 PHE A N 1
ATOM 3154 C CA . PHE A 1 415 ? -18.228 14.271 -4.512 1.00 82.19 415 PHE A CA 1
ATOM 3155 C C . PHE A 1 415 ? -17.009 14.945 -5.150 1.00 82.19 415 PHE A C 1
ATOM 3157 O O . PHE A 1 415 ? -16.166 14.271 -5.734 1.00 82.19 415 PHE A O 1
ATOM 3164 N N . TRP A 1 416 ? -16.853 16.249 -4.945 1.00 79.31 416 TRP A N 1
ATOM 3165 C CA . TRP A 1 416 ? -15.696 17.024 -5.405 1.00 79.31 416 TRP A CA 1
ATOM 3166 C C . TRP A 1 416 ? -14.361 16.532 -4.829 1.00 79.31 416 TRP A C 1
ATOM 3168 O O . TRP A 1 416 ? -13.364 16.512 -5.545 1.00 79.31 416 TRP A O 1
ATOM 3178 N N . VAL A 1 417 ? -14.337 16.064 -3.575 1.00 82.88 417 VAL A N 1
ATOM 3179 C CA . VAL A 1 417 ? -13.138 15.459 -2.965 1.00 82.88 417 VAL A CA 1
ATOM 3180 C C . VAL A 1 417 ? -12.764 14.156 -3.675 1.00 82.88 417 VAL A C 1
ATOM 3182 O O . VAL A 1 417 ? -11.591 13.916 -3.957 1.00 82.88 417 VAL A O 1
ATOM 3185 N N . MET A 1 418 ? -13.757 13.328 -4.014 1.00 84.56 418 MET A N 1
ATOM 3186 C CA . MET A 1 418 ? -13.515 12.115 -4.800 1.00 84.56 418 MET A CA 1
ATOM 3187 C C . MET A 1 418 ? -13.026 12.449 -6.210 1.00 84.56 418 MET A C 1
ATOM 3189 O O . MET A 1 418 ? -12.037 11.866 -6.636 1.00 84.56 418 MET A O 1
ATOM 3193 N N . GLY A 1 419 ? -13.654 13.408 -6.898 1.00 87.19 419 GLY A N 1
ATOM 3194 C CA . GLY A 1 419 ? -13.234 13.846 -8.233 1.00 87.19 419 GLY A CA 1
ATOM 3195 C C . GLY A 1 419 ? -11.787 14.344 -8.260 1.00 87.19 419 GLY A C 1
ATOM 3196 O O . GLY A 1 419 ? -11.012 13.960 -9.133 1.00 87.19 419 GLY A O 1
ATOM 3197 N N . PHE A 1 420 ? -11.384 15.112 -7.246 1.00 87.12 420 PHE A N 1
ATOM 3198 C CA . PHE A 1 420 ? -9.998 15.539 -7.079 1.00 87.12 420 PHE A CA 1
ATOM 3199 C C . PHE A 1 420 ? -9.051 14.351 -6.846 1.00 87.12 420 PHE A C 1
ATOM 3201 O O . PHE A 1 420 ? -8.008 14.248 -7.490 1.00 87.12 420 PHE A O 1
ATOM 3208 N N . GLY A 1 421 ? -9.420 13.425 -5.954 1.00 89.25 421 GLY A N 1
ATOM 3209 C CA . GLY A 1 421 ? -8.646 12.211 -5.692 1.00 89.25 421 GLY A CA 1
ATOM 3210 C C . GLY A 1 421 ? -8.489 11.319 -6.928 1.00 89.25 421 GLY A C 1
ATOM 3211 O O . GLY A 1 421 ? -7.404 10.798 -7.170 1.00 89.25 421 GLY A O 1
ATOM 3212 N N . TRP A 1 422 ? -9.542 11.180 -7.734 1.00 91.81 422 TRP A N 1
ATOM 3213 C CA . TRP A 1 422 ? -9.541 10.449 -9.003 1.00 91.81 422 TRP A CA 1
ATOM 3214 C C . TRP A 1 422 ? -8.647 11.109 -10.050 1.00 91.81 422 TRP A C 1
ATOM 3216 O O . TRP A 1 422 ? -7.838 10.428 -10.674 1.00 91.81 422 TRP A O 1
ATOM 3226 N N . CYS A 1 423 ? -8.724 12.433 -10.193 1.00 93.44 423 CYS A N 1
ATOM 3227 C CA . CYS A 1 423 ? -7.854 13.188 -11.090 1.00 93.44 423 CYS A CA 1
ATOM 3228 C C . CYS A 1 423 ? -6.375 12.993 -10.723 1.00 93.44 423 CYS A C 1
ATOM 3230 O O . CYS A 1 423 ? -5.561 12.610 -11.562 1.00 93.44 423 CYS A O 1
ATOM 3232 N N . LEU A 1 424 ? -6.038 13.130 -9.438 1.00 93.38 424 LEU A N 1
ATOM 3233 C CA . LEU A 1 424 ? -4.682 12.882 -8.966 1.00 93.38 424 LEU A CA 1
ATOM 3234 C C . LEU A 1 424 ? -4.255 11.413 -9.122 1.00 93.38 424 LEU A C 1
ATOM 3236 O O . LEU A 1 424 ? -3.095 11.156 -9.445 1.00 93.38 424 LEU A O 1
ATOM 3240 N N . ALA A 1 425 ? -5.153 10.446 -8.915 1.00 94.19 425 ALA A N 1
ATOM 3241 C CA . ALA A 1 425 ? -4.872 9.033 -9.174 1.00 94.19 425 ALA A CA 1
ATOM 3242 C C . ALA A 1 425 ? -4.529 8.795 -10.650 1.00 94.19 425 ALA A C 1
ATOM 3244 O O . ALA A 1 425 ? -3.553 8.102 -10.934 1.00 94.19 425 ALA A O 1
ATOM 3245 N N . ALA A 1 426 ? -5.245 9.443 -11.572 1.00 95.81 426 ALA A N 1
ATOM 3246 C CA . ALA A 1 426 ? -4.938 9.385 -12.995 1.00 95.81 426 ALA A CA 1
ATOM 3247 C C . ALA A 1 426 ? -3.573 10.011 -13.326 1.00 95.81 426 ALA A C 1
ATOM 3249 O O . ALA A 1 426 ? -2.766 9.378 -14.003 1.00 95.81 426 ALA A O 1
ATOM 3250 N N . CYS A 1 427 ? -3.246 11.192 -12.786 1.00 95.75 427 CYS A N 1
ATOM 3251 C CA . CYS A 1 427 ? -1.918 11.799 -12.965 1.00 95.75 427 CYS A CA 1
ATOM 3252 C C . CYS A 1 427 ? -0.791 10.897 -12.441 1.00 95.75 427 CYS A C 1
ATOM 3254 O O . CYS A 1 427 ? 0.252 10.767 -13.077 1.00 95.75 427 CYS A O 1
ATOM 3256 N N . ALA A 1 428 ? -1.018 10.248 -11.299 1.00 94.31 428 ALA A N 1
ATOM 3257 C CA . ALA A 1 428 ? -0.097 9.289 -10.701 1.00 94.31 428 ALA A CA 1
ATOM 3258 C C . ALA A 1 428 ? 0.118 8.050 -11.588 1.00 94.31 428 ALA A C 1
ATOM 3260 O O . ALA A 1 428 ? 1.257 7.613 -11.762 1.00 94.31 428 ALA A O 1
ATOM 3261 N N . GLY A 1 429 ? -0.957 7.495 -12.154 1.00 94.75 429 GLY A N 1
ATOM 3262 C CA . GLY A 1 429 ? -0.887 6.390 -13.111 1.00 94.75 429 GLY A CA 1
ATOM 3263 C C . GLY A 1 429 ? -0.126 6.775 -14.377 1.00 94.75 429 GLY A C 1
ATOM 3264 O O . GLY A 1 429 ? 0.803 6.070 -14.770 1.00 94.75 429 GLY A O 1
ATOM 3265 N N . ALA A 1 430 ? -0.452 7.937 -14.953 1.00 95.44 430 ALA A N 1
ATOM 3266 C CA . ALA A 1 430 ? 0.204 8.471 -16.143 1.00 95.44 430 ALA A CA 1
ATOM 3267 C C . ALA A 1 430 ? 1.707 8.665 -15.916 1.00 95.44 430 ALA A C 1
ATOM 3269 O O . ALA A 1 430 ? 2.520 8.109 -16.650 1.00 95.44 430 ALA A O 1
ATOM 3270 N N . ALA A 1 431 ? 2.087 9.386 -14.856 1.00 95.12 431 ALA A N 1
ATOM 3271 C CA . ALA A 1 431 ? 3.486 9.651 -14.534 1.00 95.12 431 ALA A CA 1
ATOM 3272 C C . ALA A 1 431 ? 4.288 8.357 -14.323 1.00 95.12 431 ALA A C 1
ATOM 3274 O O . ALA A 1 431 ? 5.435 8.265 -14.754 1.00 95.12 431 ALA A O 1
ATOM 3275 N N . ASN A 1 432 ? 3.685 7.339 -13.698 1.00 93.88 432 ASN A N 1
ATOM 3276 C CA . ASN A 1 432 ? 4.356 6.067 -13.451 1.00 93.88 432 ASN A CA 1
ATOM 3277 C C . ASN A 1 432 ? 4.573 5.245 -14.732 1.00 93.88 432 ASN A C 1
ATOM 3279 O O . ASN A 1 432 ? 5.630 4.633 -14.882 1.00 93.88 432 ASN A O 1
ATOM 3283 N N . VAL A 1 433 ? 3.595 5.229 -15.644 1.00 94.25 433 VAL A N 1
ATOM 3284 C CA . VAL A 1 433 ? 3.707 4.539 -16.940 1.00 94.25 433 VAL A CA 1
ATOM 3285 C C . VAL A 1 433 ? 4.678 5.263 -17.870 1.00 94.25 433 VAL A C 1
ATOM 3287 O O . VAL A 1 433 ? 5.539 4.609 -18.454 1.00 94.25 433 VAL A O 1
ATOM 3290 N N . ILE A 1 434 ? 4.619 6.598 -17.940 1.00 93.94 434 ILE A N 1
ATOM 3291 C CA . ILE A 1 434 ? 5.566 7.412 -18.720 1.00 93.94 434 ILE A CA 1
ATOM 3292 C C . ILE A 1 434 ? 6.996 7.198 -18.210 1.00 93.94 434 ILE A C 1
ATOM 3294 O O . ILE A 1 434 ? 7.902 6.949 -19.000 1.00 93.94 434 ILE A O 1
ATOM 3298 N N . ALA A 1 435 ? 7.209 7.220 -16.889 1.00 93.25 435 ALA A N 1
ATOM 3299 C CA . ALA A 1 435 ? 8.527 6.955 -16.314 1.00 93.25 435 ALA A CA 1
ATOM 3300 C C . ALA A 1 435 ? 9.055 5.560 -16.689 1.00 93.25 435 ALA A C 1
ATOM 3302 O O . ALA A 1 435 ? 10.230 5.406 -17.028 1.00 93.25 435 ALA A O 1
ATOM 3303 N N . PHE A 1 436 ? 8.182 4.549 -16.689 1.00 91.75 436 PHE A N 1
ATOM 3304 C CA . PHE A 1 436 ? 8.563 3.206 -17.104 1.00 91.75 436 PHE A CA 1
ATOM 3305 C C . PHE A 1 436 ? 8.895 3.125 -18.598 1.00 91.75 436 PHE A C 1
ATOM 3307 O O . PHE A 1 436 ? 9.925 2.557 -18.944 1.00 91.75 436 PHE A O 1
ATOM 3314 N N . LYS A 1 437 ? 8.088 3.724 -19.480 1.00 90.81 437 LYS A N 1
ATOM 3315 C CA . LYS A 1 437 ? 8.359 3.754 -20.927 1.00 90.81 437 LYS A CA 1
ATOM 3316 C C . LYS A 1 437 ? 9.690 4.449 -21.240 1.00 90.81 437 LYS A C 1
ATOM 3318 O O . LYS A 1 437 ? 10.488 3.913 -22.000 1.00 90.81 437 LYS A O 1
ATOM 3323 N N . CYS A 1 438 ? 9.949 5.601 -20.621 1.00 91.12 438 CYS A N 1
ATOM 3324 C CA . CYS A 1 438 ? 11.134 6.415 -20.900 1.00 91.12 438 CYS A CA 1
ATOM 3325 C C . CYS A 1 438 ? 12.423 5.857 -20.284 1.00 91.12 438 CYS A C 1
ATOM 3327 O O . CYS A 1 438 ? 13.500 6.021 -20.855 1.00 91.12 438 CYS A O 1
ATOM 3329 N N . TRP A 1 439 ? 12.340 5.236 -19.102 1.00 91.94 439 TRP A N 1
ATOM 3330 C CA . TRP A 1 439 ? 13.527 4.901 -18.304 1.00 91.94 439 TRP A CA 1
ATOM 3331 C C . TRP A 1 439 ? 13.590 3.453 -17.822 1.00 91.94 439 TRP A C 1
ATOM 3333 O O . TRP A 1 439 ? 14.565 3.085 -17.171 1.00 91.94 439 TRP A O 1
ATOM 3343 N N . SER A 1 440 ? 12.585 2.625 -18.124 1.00 90.12 440 SER A N 1
ATOM 3344 C CA . SER A 1 440 ? 12.434 1.258 -17.590 1.00 90.12 440 SER A CA 1
ATOM 3345 C C . SER A 1 440 ? 12.398 1.198 -16.056 1.00 90.12 440 SER A C 1
ATOM 3347 O O . SER A 1 440 ? 12.729 0.181 -15.447 1.00 90.12 440 SER A O 1
ATOM 3349 N N . LEU A 1 441 ? 11.982 2.296 -15.414 1.00 88.56 441 LEU A N 1
ATOM 3350 C CA . LEU A 1 441 ? 11.884 2.434 -13.965 1.00 88.56 441 LEU A CA 1
ATOM 3351 C C . LEU A 1 441 ? 10.483 2.924 -13.600 1.00 88.56 441 LEU A C 1
ATOM 3353 O O . LEU A 1 441 ? 10.089 4.036 -13.943 1.00 88.56 441 LEU A O 1
ATOM 3357 N N . TYR A 1 442 ? 9.728 2.114 -12.861 1.00 86.69 442 TYR A N 1
ATOM 3358 C CA . TYR A 1 442 ? 8.495 2.598 -12.246 1.00 86.69 442 TYR A CA 1
ATOM 3359 C C . TYR A 1 442 ? 8.863 3.536 -11.076 1.00 86.69 442 TYR A C 1
ATOM 3361 O O . TYR A 1 442 ? 9.673 3.199 -10.216 1.00 86.69 442 TYR A O 1
ATOM 3369 N N . ALA A 1 443 ? 8.263 4.718 -10.994 1.00 86.94 443 ALA A N 1
ATOM 3370 C CA . ALA A 1 443 ? 8.635 5.733 -10.003 1.00 86.94 443 ALA A CA 1
ATOM 3371 C C . ALA A 1 443 ? 7.868 5.624 -8.666 1.00 86.94 443 ALA A C 1
ATOM 3373 O O . ALA A 1 443 ? 8.370 6.006 -7.614 1.00 86.94 443 ALA A O 1
ATOM 3374 N N . SER A 1 444 ? 6.646 5.086 -8.681 1.00 84.69 444 SER A N 1
ATOM 3375 C CA . SER A 1 444 ? 5.722 5.118 -7.529 1.00 84.69 444 SER A CA 1
ATOM 3376 C C . SER A 1 444 ? 5.670 3.830 -6.688 1.00 84.69 444 SER A C 1
ATOM 3378 O O . SER A 1 444 ? 4.929 3.722 -5.707 1.00 84.69 444 SER A O 1
ATOM 3380 N N . HIS A 1 445 ? 6.463 2.826 -7.060 1.00 84.44 445 HIS A N 1
ATOM 3381 C CA . HIS A 1 445 ? 6.318 1.445 -6.596 1.00 84.44 445 HIS A CA 1
ATOM 3382 C C . HIS A 1 445 ? 7.354 0.976 -5.560 1.00 84.44 445 HIS A C 1
ATOM 3384 O O . HIS A 1 445 ? 8.049 -0.027 -5.715 1.00 84.44 445 HIS A O 1
ATOM 3390 N N . VAL A 1 446 ? 7.412 1.662 -4.432 1.00 90.12 446 VAL A N 1
ATOM 3391 C CA . VAL A 1 446 ? 8.440 1.448 -3.405 1.00 90.12 446 VAL A CA 1
ATOM 3392 C C . VAL A 1 446 ? 8.564 -0.008 -2.907 1.00 90.12 446 VAL A C 1
ATOM 3394 O O . VAL A 1 446 ? 9.668 -0.440 -2.580 1.00 90.12 446 VAL A O 1
ATOM 3397 N N . THR A 1 447 ? 7.479 -0.798 -2.887 1.00 90.44 447 THR A N 1
ATOM 3398 C CA . THR A 1 447 ? 7.536 -2.242 -2.555 1.00 90.44 447 THR A CA 1
ATOM 3399 C C . THR A 1 447 ? 8.441 -3.029 -3.507 1.00 90.44 447 THR A C 1
ATOM 3401 O O . THR A 1 447 ? 9.257 -3.826 -3.047 1.00 90.44 447 THR A O 1
ATOM 3404 N N . GLY A 1 448 ? 8.334 -2.785 -4.818 1.00 89.38 448 GLY A N 1
ATOM 3405 C CA . GLY A 1 448 ? 9.183 -3.434 -5.819 1.00 89.38 448 GLY A CA 1
ATOM 3406 C C . GLY A 1 448 ? 10.620 -2.926 -5.749 1.00 89.38 448 GLY A C 1
ATOM 3407 O O . GLY A 1 448 ? 11.537 -3.737 -5.672 1.00 89.38 448 GLY A O 1
ATOM 3408 N N . SER A 1 449 ? 10.819 -1.605 -5.647 1.00 92.00 449 SER A N 1
ATOM 3409 C CA . SER A 1 449 ? 12.155 -1.015 -5.473 1.00 92.00 449 SER A CA 1
ATOM 3410 C C . SER A 1 449 ? 12.868 -1.550 -4.227 1.00 92.00 449 SER A C 1
ATOM 3412 O O . SER A 1 449 ? 14.048 -1.864 -4.294 1.00 92.00 449 SER A O 1
ATOM 3414 N N . THR A 1 450 ? 12.162 -1.733 -3.107 1.00 93.75 450 THR A N 1
ATOM 3415 C CA . THR A 1 450 ? 12.752 -2.286 -1.873 1.00 93.75 450 THR A CA 1
ATOM 3416 C C . THR A 1 450 ? 13.170 -3.746 -2.045 1.00 93.75 450 THR A C 1
ATOM 3418 O O . THR A 1 450 ? 14.259 -4.123 -1.623 1.00 93.75 450 THR A O 1
ATOM 3421 N N . SER A 1 451 ? 12.349 -4.573 -2.700 1.00 92.62 451 SER A N 1
ATOM 3422 C CA . SER A 1 451 ? 12.748 -5.945 -3.045 1.00 92.62 451 SER A CA 1
ATOM 3423 C C . SER A 1 451 ? 13.926 -5.970 -4.026 1.00 92.62 451 S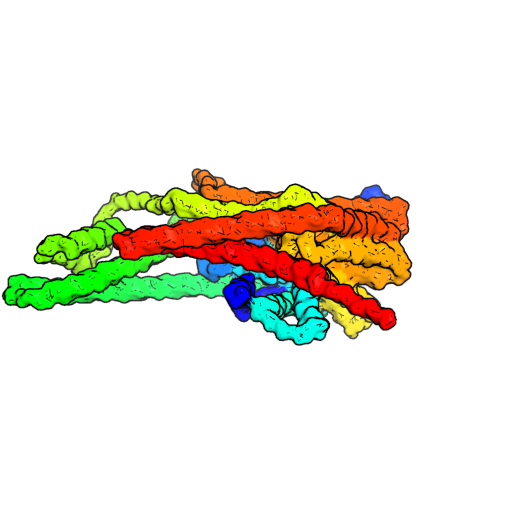ER A C 1
ATOM 3425 O O . SER A 1 451 ? 14.816 -6.806 -3.888 1.00 92.62 451 SER A O 1
ATOM 3427 N N . ALA A 1 452 ? 13.980 -5.018 -4.963 1.00 91.69 452 ALA A N 1
ATOM 3428 C CA . ALA A 1 452 ? 15.097 -4.866 -5.884 1.00 91.69 452 ALA A CA 1
ATOM 3429 C C . ALA A 1 452 ? 16.399 -4.458 -5.174 1.00 91.69 452 ALA A C 1
ATOM 3431 O O . ALA A 1 452 ? 17.455 -4.893 -5.613 1.00 91.69 452 ALA A O 1
ATOM 3432 N N . ILE A 1 453 ? 16.354 -3.685 -4.079 1.00 94.00 453 ILE A N 1
ATOM 3433 C CA . ILE A 1 453 ? 17.549 -3.389 -3.263 1.00 94.00 453 ILE A CA 1
ATOM 3434 C C . ILE A 1 453 ? 18.154 -4.691 -2.737 1.00 94.00 453 ILE A C 1
ATOM 3436 O O . ILE A 1 453 ? 19.339 -4.925 -2.941 1.00 94.00 453 ILE A O 1
ATOM 3440 N N . ALA A 1 454 ? 17.345 -5.555 -2.113 1.00 91.12 454 ALA A N 1
ATOM 3441 C CA . ALA A 1 454 ? 17.831 -6.834 -1.594 1.00 91.12 454 ALA A CA 1
ATOM 3442 C C . ALA A 1 454 ? 18.423 -7.717 -2.703 1.00 91.12 454 ALA A C 1
ATOM 3444 O O . ALA A 1 454 ? 19.520 -8.246 -2.562 1.00 91.12 454 ALA A O 1
ATOM 3445 N N . PHE A 1 455 ? 17.717 -7.814 -3.831 1.00 89.06 455 PHE A N 1
ATOM 3446 C CA . PHE A 1 455 ? 18.156 -8.592 -4.984 1.00 89.06 455 PHE A CA 1
ATOM 3447 C C . PHE A 1 455 ? 19.477 -8.086 -5.587 1.00 89.06 455 PHE A C 1
ATOM 3449 O O . PHE A 1 455 ? 20.396 -8.859 -5.846 1.00 89.06 455 PHE A O 1
ATOM 3456 N N . ARG A 1 456 ? 19.571 -6.772 -5.820 1.00 91.12 456 ARG A N 1
ATOM 3457 C CA . ARG A 1 456 ? 20.718 -6.134 -6.482 1.00 91.12 456 ARG A CA 1
ATOM 3458 C C . ARG A 1 456 ? 21.932 -6.028 -5.562 1.00 91.12 456 ARG A C 1
ATOM 3460 O O . ARG A 1 456 ? 23.047 -6.027 -6.067 1.00 91.12 456 ARG A O 1
ATOM 3467 N N . LEU A 1 457 ? 21.738 -5.950 -4.242 1.00 89.25 457 LEU A N 1
ATOM 3468 C CA . LEU A 1 457 ? 22.839 -5.937 -3.275 1.00 89.25 457 LEU A CA 1
ATOM 3469 C C . LEU A 1 457 ? 23.612 -7.260 -3.294 1.00 89.25 457 LEU A C 1
ATOM 3471 O O . LEU A 1 457 ? 24.836 -7.248 -3.359 1.00 89.25 457 LEU A O 1
ATOM 3475 N N . GLU A 1 458 ? 22.902 -8.386 -3.298 1.00 84.56 458 GLU A N 1
ATOM 3476 C CA . GLU A 1 458 ? 23.535 -9.705 -3.367 1.00 84.56 458 GLU A CA 1
ATOM 3477 C C . GLU A 1 458 ? 24.271 -9.901 -4.695 1.00 84.56 458 GLU A C 1
ATOM 3479 O O . GLU A 1 458 ? 25.443 -10.264 -4.709 1.00 84.56 458 GLU A O 1
ATOM 3484 N N . GLY A 1 459 ? 23.629 -9.583 -5.823 1.00 82.06 459 GLY A N 1
ATOM 3485 C CA . GLY A 1 459 ? 24.301 -9.708 -7.116 1.00 82.06 459 GLY A CA 1
ATOM 3486 C C . GLY A 1 459 ? 25.449 -8.703 -7.309 1.00 82.06 459 GLY A C 1
ATOM 3487 O O . GLY A 1 459 ? 26.359 -8.974 -8.082 1.00 82.06 459 GLY A O 1
ATOM 3488 N N . TYR A 1 460 ? 25.482 -7.584 -6.574 1.00 84.88 460 TYR A N 1
ATOM 3489 C CA . TYR A 1 460 ? 26.672 -6.726 -6.505 1.00 84.88 460 TYR A CA 1
ATOM 3490 C C . TYR A 1 460 ? 27.832 -7.418 -5.771 1.00 84.88 460 TYR A C 1
ATOM 3492 O O . TYR A 1 460 ? 28.963 -7.362 -6.243 1.00 84.88 460 TYR A O 1
ATOM 3500 N N . HIS A 1 461 ? 27.567 -8.111 -4.656 1.00 83.50 461 HIS A N 1
ATOM 3501 C CA . HIS A 1 461 ? 28.595 -8.887 -3.948 1.00 83.50 461 HIS A CA 1
ATOM 3502 C C . HIS A 1 461 ? 29.120 -10.071 -4.770 1.00 83.50 461 HIS A C 1
ATOM 3504 O O . HIS A 1 461 ? 30.297 -10.405 -4.667 1.00 83.50 461 HIS A O 1
ATOM 3510 N N . GLN A 1 462 ? 28.265 -10.681 -5.592 1.00 82.38 462 GLN A N 1
ATOM 3511 C CA . GLN A 1 462 ? 28.637 -11.790 -6.478 1.00 82.38 462 GLN A CA 1
ATOM 3512 C C . GLN A 1 462 ? 29.336 -11.327 -7.769 1.00 82.38 462 GLN A C 1
ATOM 3514 O O . GLN A 1 462 ? 29.940 -12.139 -8.461 1.00 82.38 462 GLN A O 1
ATOM 3519 N N . GLY A 1 463 ? 29.299 -10.025 -8.082 1.00 80.19 463 GLY A N 1
ATOM 3520 C CA . GLY A 1 463 ? 29.870 -9.456 -9.308 1.00 80.19 463 GLY A CA 1
ATOM 3521 C C . GLY A 1 463 ? 28.945 -9.505 -10.535 1.00 80.19 463 GLY A C 1
ATOM 3522 O O . GLY A 1 463 ? 29.352 -9.071 -11.610 1.00 80.19 463 GLY A O 1
ATOM 3523 N N . ASP A 1 464 ? 27.701 -9.965 -10.377 1.00 77.06 464 ASP A N 1
ATOM 3524 C CA . ASP A 1 464 ? 26.696 -10.096 -11.443 1.00 77.06 464 ASP A CA 1
ATOM 3525 C C . ASP A 1 464 ? 26.129 -8.747 -11.910 1.00 77.06 464 ASP A C 1
ATOM 3527 O O . ASP A 1 464 ? 25.771 -8.579 -13.079 1.00 77.06 464 ASP A O 1
ATOM 3531 N N . TYR A 1 465 ? 26.015 -7.771 -11.000 1.00 77.06 465 TYR A N 1
ATOM 3532 C CA . TYR A 1 465 ? 25.464 -6.449 -11.306 1.00 77.06 465 TYR A CA 1
ATOM 3533 C C . TYR A 1 465 ? 26.418 -5.323 -10.924 1.00 77.06 465 TYR A C 1
ATOM 3535 O O . TYR A 1 465 ? 26.975 -5.279 -9.829 1.00 77.06 465 TYR A O 1
ATOM 3543 N N . GLY A 1 466 ? 26.520 -4.325 -11.804 1.00 78.19 466 GLY A N 1
ATOM 3544 C CA . GLY A 1 466 ? 27.203 -3.076 -11.486 1.00 78.19 466 GLY A CA 1
ATOM 3545 C C . GLY A 1 466 ? 26.488 -2.287 -10.382 1.00 78.19 466 GLY A C 1
ATOM 3546 O O . GLY A 1 466 ? 25.257 -2.337 -10.251 1.00 78.19 466 GLY A O 1
ATOM 3547 N N . SER A 1 467 ? 27.263 -1.483 -9.643 1.00 85.25 467 SER A N 1
ATOM 3548 C CA . SER A 1 467 ? 26.765 -0.615 -8.559 1.00 85.25 467 SER A CA 1
ATOM 3549 C C . SER A 1 467 ? 25.622 0.318 -8.990 1.00 85.25 467 SER A C 1
ATOM 3551 O O . SER A 1 467 ? 24.796 0.706 -8.166 1.00 85.25 467 SER A O 1
ATOM 3553 N N . GLU A 1 468 ? 25.521 0.632 -10.283 1.00 85.19 468 GLU A N 1
ATOM 3554 C CA . GLU A 1 468 ? 24.494 1.501 -10.867 1.00 85.19 468 GLU A CA 1
ATOM 3555 C C . GLU A 1 468 ? 23.064 0.988 -10.665 1.00 85.19 468 GLU A C 1
ATOM 3557 O O . GLU A 1 468 ? 22.169 1.755 -10.313 1.00 85.19 468 GLU A O 1
ATOM 3562 N N . THR A 1 469 ? 22.831 -0.318 -10.807 1.00 86.62 469 THR A N 1
ATOM 3563 C CA . THR A 1 469 ? 21.481 -0.867 -10.609 1.00 86.62 469 THR A CA 1
ATOM 3564 C C . THR A 1 469 ? 21.073 -0.793 -9.136 1.00 86.62 469 THR A C 1
ATOM 3566 O O . THR A 1 469 ? 19.929 -0.467 -8.813 1.00 86.62 469 THR A O 1
ATOM 3569 N N . LEU A 1 470 ? 21.993 -1.052 -8.207 1.00 90.19 470 LEU A N 1
ATOM 3570 C CA . LEU A 1 470 ? 21.717 -0.903 -6.781 1.00 90.19 470 LEU A CA 1
ATOM 3571 C C . LEU A 1 470 ? 21.423 0.564 -6.435 1.00 90.19 470 LEU A C 1
ATOM 3573 O O . LEU A 1 470 ? 20.433 0.842 -5.754 1.00 90.19 470 LEU A O 1
ATOM 3577 N N . LYS A 1 471 ? 22.224 1.499 -6.970 1.00 91.56 471 LYS A N 1
ATOM 3578 C CA . LYS A 1 471 ? 22.000 2.944 -6.821 1.00 91.56 471 LYS A CA 1
ATOM 3579 C C . LYS A 1 471 ? 20.600 3.339 -7.278 1.00 91.56 471 LYS A C 1
ATOM 3581 O O . LYS A 1 471 ? 19.913 4.015 -6.528 1.00 91.56 471 LYS A O 1
ATOM 3586 N N . GLU A 1 472 ? 20.126 2.858 -8.427 1.00 92.06 472 GLU A N 1
ATOM 3587 C CA . GLU A 1 472 ? 18.761 3.135 -8.900 1.00 92.06 472 GLU A CA 1
ATOM 3588 C C . GLU A 1 472 ? 17.677 2.740 -7.901 1.00 92.06 472 GLU A C 1
ATOM 3590 O O . GLU A 1 472 ? 16.790 3.539 -7.602 1.00 92.06 472 GLU A O 1
ATOM 3595 N N . ALA A 1 473 ? 17.736 1.515 -7.377 1.00 92.38 473 ALA A N 1
ATOM 3596 C CA . ALA A 1 473 ? 16.717 1.026 -6.458 1.00 92.38 473 ALA A CA 1
ATOM 3597 C C . ALA A 1 473 ? 16.725 1.833 -5.147 1.00 92.38 473 ALA A C 1
ATOM 3599 O O . ALA A 1 473 ? 15.664 2.247 -4.671 1.00 92.38 473 ALA A O 1
ATOM 3600 N N . CYS A 1 474 ? 17.916 2.126 -4.615 1.00 94.81 474 CYS A N 1
ATOM 3601 C CA . CYS A 1 474 ? 18.099 2.966 -3.433 1.00 94.81 474 CYS A CA 1
ATOM 3602 C C . CYS A 1 474 ? 17.616 4.405 -3.662 1.00 94.81 474 CYS A C 1
ATOM 3604 O O . CYS A 1 474 ? 16.869 4.937 -2.839 1.00 94.81 474 CYS A O 1
ATOM 3606 N N . SER A 1 475 ? 17.988 5.022 -4.786 1.00 95.38 475 SER A N 1
ATOM 3607 C CA . SER A 1 475 ? 17.592 6.385 -5.145 1.00 95.38 475 SER A CA 1
ATOM 3608 C C . SER A 1 475 ? 16.084 6.515 -5.308 1.00 95.38 475 SER A C 1
ATOM 3610 O O . SER A 1 475 ? 15.519 7.468 -4.791 1.00 95.38 475 SER A O 1
ATOM 3612 N N . LEU A 1 476 ? 15.397 5.551 -5.930 1.00 95.19 476 LEU A N 1
ATOM 3613 C CA . LEU A 1 476 ? 13.936 5.604 -6.065 1.00 95.19 476 LEU A CA 1
ATOM 3614 C C . LEU A 1 476 ? 13.223 5.574 -4.704 1.00 95.19 476 LEU A C 1
ATOM 3616 O O . LEU A 1 476 ? 12.319 6.379 -4.469 1.00 95.19 476 LEU A O 1
ATOM 3620 N N . VAL A 1 477 ? 13.638 4.684 -3.791 1.00 95.69 477 VAL A N 1
ATOM 3621 C CA . VAL A 1 477 ? 13.071 4.618 -2.430 1.00 95.69 477 VAL A CA 1
ATOM 3622 C C . VAL A 1 477 ? 13.366 5.909 -1.665 1.00 95.69 477 VAL A C 1
ATOM 3624 O O . VAL A 1 477 ? 12.462 6.485 -1.055 1.00 95.69 477 VAL A O 1
ATOM 3627 N N . PHE A 1 478 ? 14.609 6.391 -1.729 1.00 96.38 478 PHE A N 1
ATOM 3628 C CA . PHE A 1 478 ? 15.036 7.607 -1.046 1.00 96.38 478 PHE A CA 1
ATOM 3629 C C . PHE A 1 478 ? 14.325 8.853 -1.579 1.00 96.38 478 PHE A C 1
ATOM 3631 O O . PHE A 1 478 ? 13.790 9.635 -0.800 1.00 96.38 478 PHE A O 1
ATOM 3638 N N . SER A 1 479 ? 14.245 9.036 -2.894 1.00 96.94 479 SER A N 1
ATOM 3639 C CA . SER A 1 479 ? 13.579 10.192 -3.492 1.00 96.94 479 SER A CA 1
ATOM 3640 C C . SER A 1 479 ? 12.082 10.199 -3.212 1.00 96.94 479 SER A C 1
ATOM 3642 O O . SER A 1 479 ? 11.536 11.252 -2.887 1.00 96.94 479 SER A O 1
ATOM 3644 N N . PHE A 1 480 ? 11.420 9.038 -3.235 1.00 96.69 480 PHE A N 1
ATOM 3645 C CA . PHE A 1 480 ? 10.028 8.933 -2.799 1.00 96.69 480 PHE A CA 1
ATOM 3646 C C . PHE A 1 480 ? 9.855 9.352 -1.329 1.00 96.69 480 PHE A C 1
ATOM 3648 O O . PHE A 1 480 ? 8.946 10.121 -1.004 1.00 96.69 480 PHE A O 1
ATOM 3655 N N . LEU A 1 481 ? 10.747 8.889 -0.445 1.00 96.75 481 LEU A N 1
ATOM 3656 C CA . LEU A 1 481 ? 10.771 9.285 0.964 1.00 96.75 481 LEU A CA 1
ATOM 3657 C C . LEU A 1 481 ? 10.976 10.800 1.122 1.00 96.75 481 LEU A C 1
ATOM 3659 O O . LEU A 1 481 ? 10.251 11.423 1.896 1.00 96.75 481 LEU A O 1
ATOM 3663 N N . VAL A 1 482 ? 11.904 11.398 0.368 1.00 97.06 482 VAL A N 1
ATOM 3664 C CA . VAL A 1 482 ? 12.157 12.849 0.358 1.00 97.06 482 VAL A CA 1
ATOM 3665 C C . VAL A 1 482 ? 10.911 13.618 -0.074 1.00 97.06 482 VAL A C 1
ATOM 3667 O O . VAL A 1 482 ? 10.532 14.573 0.594 1.00 97.06 482 VAL A O 1
ATOM 3670 N N . GLY A 1 483 ? 10.212 13.176 -1.121 1.00 96.38 483 GLY A N 1
ATOM 3671 C CA . GLY A 1 483 ? 8.947 13.787 -1.533 1.00 96.38 483 GLY A CA 1
ATOM 3672 C C . GLY A 1 483 ? 7.894 13.781 -0.420 1.00 96.38 483 GLY A C 1
ATOM 3673 O O . GLY A 1 483 ? 7.290 14.812 -0.110 1.00 96.38 483 GLY A O 1
ATOM 3674 N N . ALA A 1 484 ? 7.707 12.633 0.237 1.00 95.19 484 ALA A N 1
ATOM 3675 C CA . ALA A 1 484 ? 6.791 12.513 1.371 1.00 95.19 484 ALA A CA 1
ATOM 3676 C C . ALA A 1 484 ? 7.237 13.359 2.581 1.00 95.19 484 ALA A C 1
ATOM 3678 O O . ALA A 1 484 ? 6.401 13.948 3.268 1.00 95.19 484 ALA A O 1
ATOM 3679 N N . TYR A 1 485 ? 8.546 13.466 2.817 1.00 95.81 485 TYR A N 1
ATOM 3680 C CA . TYR A 1 485 ? 9.150 14.330 3.830 1.00 95.81 485 TYR A CA 1
ATOM 3681 C C . TYR A 1 485 ? 8.875 15.810 3.572 1.00 95.81 485 TYR A C 1
ATOM 3683 O O . TYR A 1 485 ? 8.392 16.507 4.467 1.00 95.81 485 TYR A O 1
ATOM 3691 N N . THR A 1 486 ? 9.069 16.277 2.338 1.00 95.06 486 THR A N 1
ATOM 3692 C CA . THR A 1 486 ? 8.731 17.646 1.939 1.00 95.06 486 THR A CA 1
ATOM 3693 C C . THR A 1 486 ? 7.246 17.931 2.150 1.00 95.06 486 THR A C 1
ATOM 3695 O O . THR A 1 486 ? 6.897 18.990 2.668 1.00 95.06 486 THR A O 1
ATOM 3698 N N . CYS A 1 487 ? 6.361 16.970 1.859 1.00 92.69 487 CYS A N 1
ATOM 3699 C CA . CYS A 1 487 ? 4.941 17.115 2.182 1.00 92.69 487 CYS A CA 1
ATOM 3700 C C . CYS A 1 487 ? 4.703 17.316 3.684 1.00 92.69 487 CYS A C 1
ATOM 3702 O O . CYS A 1 487 ? 3.890 18.154 4.063 1.00 92.69 487 CYS A O 1
ATOM 3704 N N . GLY A 1 488 ? 5.388 16.545 4.535 1.00 90.31 488 GLY A N 1
ATOM 3705 C CA . GLY A 1 488 ? 5.268 16.648 5.990 1.00 90.31 488 GLY A CA 1
ATOM 3706 C C . GLY A 1 488 ? 5.749 17.989 6.548 1.00 90.31 488 GLY A C 1
ATOM 3707 O O . GLY A 1 488 ? 5.213 18.457 7.547 1.00 90.31 488 GLY A O 1
ATOM 3708 N N . ILE A 1 489 ? 6.719 18.634 5.894 1.00 89.94 489 ILE A N 1
ATOM 3709 C CA . ILE A 1 489 ? 7.131 20.005 6.232 1.00 89.94 489 ILE A CA 1
ATOM 3710 C C . ILE A 1 489 ? 6.038 21.013 5.853 1.00 89.94 489 ILE A C 1
ATOM 3712 O O . ILE A 1 489 ? 5.735 21.926 6.622 1.00 89.94 489 ILE A O 1
ATOM 3716 N N . LEU A 1 490 ? 5.456 20.858 4.660 1.00 87.25 490 LEU A N 1
ATOM 3717 C CA . LEU A 1 490 ? 4.481 21.798 4.099 1.00 87.25 490 LEU A CA 1
ATOM 3718 C C . LEU A 1 490 ? 3.091 21.696 4.746 1.00 87.25 490 LEU A C 1
ATOM 3720 O O . LEU A 1 490 ? 2.366 22.692 4.812 1.00 87.25 490 LEU A O 1
ATOM 3724 N N . ILE A 1 491 ? 2.691 20.499 5.175 1.00 82.94 491 ILE A N 1
ATOM 3725 C CA . ILE A 1 491 ? 1.315 20.189 5.571 1.00 82.94 491 ILE A CA 1
ATOM 3726 C C . ILE A 1 491 ? 1.303 19.599 6.980 1.00 82.94 491 ILE A C 1
ATOM 3728 O O . ILE A 1 491 ? 1.762 18.481 7.215 1.00 82.94 491 ILE A O 1
ATOM 3732 N N . ASP A 1 492 ? 0.742 20.369 7.911 1.00 68.62 492 ASP A N 1
ATOM 3733 C CA . ASP A 1 492 ? 0.592 19.982 9.312 1.00 68.62 492 ASP A CA 1
ATOM 3734 C C . ASP A 1 492 ? -0.593 19.019 9.524 1.00 68.62 492 ASP A C 1
ATOM 3736 O O . ASP A 1 492 ? -1.506 18.941 8.694 1.00 68.62 492 ASP A O 1
ATOM 3740 N N . LYS A 1 493 ? -0.610 18.293 10.650 1.00 60.53 493 LYS A N 1
ATOM 3741 C CA . LYS A 1 493 ? -1.761 17.448 11.017 1.00 60.53 493 LYS A CA 1
ATOM 3742 C C . LYS A 1 493 ? -2.993 18.317 11.310 1.00 60.53 493 LYS A C 1
ATOM 3744 O O . LYS A 1 493 ? -2.884 19.421 11.828 1.00 60.53 493 LYS A O 1
ATOM 3749 N N . ASN A 1 494 ? -4.178 17.775 11.017 1.00 49.97 494 ASN A N 1
ATOM 3750 C CA . ASN A 1 494 ? -5.497 18.320 11.384 1.00 49.97 494 ASN A CA 1
ATOM 3751 C C . ASN A 1 494 ? -5.963 19.599 10.657 1.00 49.97 494 ASN A C 1
ATOM 3753 O O . ASN A 1 494 ? -6.975 20.180 11.031 1.00 49.97 494 ASN A O 1
ATOM 3757 N N . GLN A 1 495 ? -5.318 20.010 9.564 1.00 50.47 495 GLN A N 1
ATOM 3758 C CA . GLN A 1 495 ? -5.824 21.080 8.690 1.00 50.47 495 GLN A CA 1
ATOM 3759 C C . GLN A 1 495 ? -6.671 20.478 7.551 1.00 50.47 495 GLN A C 1
ATOM 3761 O O . GLN A 1 495 ? -6.270 20.501 6.385 1.00 50.47 495 GLN A O 1
ATOM 3766 N N . VAL A 1 496 ? -7.819 19.877 7.893 1.00 41.50 496 VAL A N 1
ATOM 3767 C CA . VAL A 1 496 ? -8.767 19.288 6.914 1.00 41.50 496 VAL A CA 1
ATOM 3768 C C . VAL A 1 496 ? -9.824 20.309 6.457 1.00 41.50 496 VAL A C 1
ATOM 3770 O O . VAL A 1 496 ? -10.659 20.016 5.602 1.00 41.50 496 VAL A O 1
ATOM 3773 N N . HIS A 1 497 ? -9.782 21.542 6.970 1.00 49.50 497 HIS A N 1
ATOM 3774 C CA . HIS A 1 497 ? -10.657 22.603 6.485 1.00 49.50 497 HIS A CA 1
ATOM 3775 C C . HIS A 1 497 ? -10.253 23.027 5.070 1.00 49.50 497 HIS A C 1
ATOM 3777 O O . HIS A 1 497 ? -9.116 23.431 4.812 1.00 49.50 497 HIS A O 1
ATOM 3783 N N . PHE A 1 498 ? -11.206 22.908 4.143 1.00 42.12 498 PHE A N 1
ATOM 3784 C CA . PHE A 1 498 ? -11.116 23.460 2.797 1.00 42.12 498 PHE A CA 1
ATOM 3785 C C . PHE A 1 498 ? -10.768 24.954 2.926 1.00 42.12 498 PHE A C 1
ATOM 3787 O O . PHE A 1 498 ? -11.531 25.696 3.534 1.00 42.12 498 PHE A O 1
ATOM 3794 N N . LEU A 1 499 ? -9.598 25.355 2.407 1.00 47.78 499 LEU A N 1
ATOM 3795 C CA . LEU A 1 499 ? -8.997 26.703 2.497 1.00 47.78 499 LEU A CA 1
ATOM 3796 C C . LEU A 1 499 ? -8.262 27.077 3.811 1.00 47.78 499 LEU A C 1
ATOM 3798 O O . LEU A 1 499 ? -7.855 28.232 3.967 1.00 47.78 499 LEU A O 1
ATOM 3802 N N . GLY A 1 500 ? -7.985 26.113 4.700 1.00 51.53 500 GLY A N 1
ATOM 3803 C CA . GLY A 1 500 ? -7.189 26.311 5.925 1.00 51.53 500 GLY A CA 1
ATOM 3804 C C . GLY A 1 500 ? -5.725 26.735 5.691 1.00 51.53 500 GLY A C 1
ATOM 3805 O O . GLY A 1 500 ? -5.269 26.898 4.558 1.00 51.53 500 GLY A O 1
ATOM 3806 N N . LYS A 1 501 ? -4.939 26.899 6.769 1.00 54.88 501 LYS A N 1
ATOM 3807 C CA . LYS A 1 501 ? -3.538 27.392 6.746 1.00 54.88 501 LYS A CA 1
ATOM 3808 C C . LYS A 1 501 ? -2.570 26.511 5.938 1.00 54.88 501 LYS A C 1
ATOM 3810 O O . LYS A 1 501 ? -1.498 26.984 5.569 1.00 54.88 501 LYS A O 1
ATOM 3815 N N . ALA A 1 502 ? -2.943 25.272 5.637 1.00 60.59 502 ALA A N 1
ATOM 3816 C CA . ALA A 1 502 ? -2.095 24.305 4.950 1.00 60.59 502 ALA A CA 1
ATOM 3817 C C . ALA A 1 502 ? -1.731 24.697 3.503 1.00 60.59 502 ALA A C 1
ATOM 3819 O O . ALA A 1 502 ? -2.544 25.195 2.716 1.00 60.59 502 ALA A O 1
ATOM 3820 N N . PHE A 1 503 ? -0.481 24.413 3.136 1.00 78.62 503 PHE A N 1
ATOM 3821 C CA . PHE A 1 503 ? 0.129 24.749 1.850 1.00 78.62 503 PHE A CA 1
ATOM 3822 C C . PHE A 1 503 ? -0.189 23.719 0.743 1.00 78.62 503 PHE A C 1
ATOM 3824 O O . PHE A 1 503 ? 0.684 23.362 -0.043 1.00 78.62 503 PHE A O 1
ATOM 3831 N N . TYR A 1 504 ? -1.441 23.248 0.648 1.00 82.62 504 TYR A N 1
ATOM 3832 C CA . TYR A 1 504 ? -1.861 22.249 -0.354 1.00 82.62 504 TYR A CA 1
ATOM 3833 C C . TYR A 1 504 ? -1.607 22.709 -1.798 1.00 82.62 504 TYR A C 1
ATOM 3835 O O . TYR A 1 504 ? -1.049 21.963 -2.598 1.00 82.62 504 TYR A O 1
ATOM 3843 N N . GLY A 1 505 ? -1.948 23.962 -2.120 1.00 87.38 505 GLY A N 1
ATOM 3844 C CA . GLY A 1 505 ? -1.681 24.535 -3.443 1.00 87.38 505 GLY A CA 1
ATOM 3845 C C . GLY A 1 505 ? -0.189 24.584 -3.789 1.00 87.38 505 GLY A C 1
ATOM 3846 O O . GLY A 1 505 ? 0.194 24.219 -4.896 1.00 87.38 505 GLY A O 1
ATOM 3847 N N . LEU A 1 506 ? 0.666 24.926 -2.819 1.00 90.50 506 LEU A N 1
ATOM 3848 C CA . LEU A 1 506 ? 2.121 24.913 -3.000 1.00 90.50 506 LEU A CA 1
ATOM 3849 C C . LEU A 1 506 ? 2.657 23.487 -3.182 1.00 90.50 506 LEU A C 1
ATOM 3851 O O . LEU A 1 506 ? 3.537 23.278 -4.008 1.00 90.50 506 LEU A O 1
ATOM 3855 N N . ALA A 1 507 ? 2.121 22.501 -2.457 1.00 93.00 507 ALA A N 1
ATOM 3856 C CA . ALA A 1 507 ? 2.502 21.100 -2.632 1.00 93.00 507 ALA A CA 1
ATOM 3857 C C . ALA A 1 507 ? 2.149 20.575 -4.040 1.00 93.00 507 ALA A C 1
ATOM 3859 O O . ALA A 1 507 ? 2.941 19.847 -4.633 1.00 93.00 507 ALA A O 1
ATOM 3860 N N . LEU A 1 508 ? 1.013 20.990 -4.612 1.00 93.38 508 LEU A N 1
ATOM 3861 C CA . LEU A 1 508 ? 0.635 20.686 -6.001 1.00 93.38 508 LEU A CA 1
ATOM 3862 C C . LEU A 1 508 ? 1.545 21.370 -7.027 1.00 93.38 508 LEU A C 1
ATOM 3864 O O . LEU A 1 508 ? 1.990 20.726 -7.974 1.00 93.38 508 LEU A O 1
ATOM 3868 N N . VAL A 1 509 ? 1.863 22.651 -6.822 1.00 95.69 509 VAL A N 1
ATOM 3869 C CA . VAL A 1 509 ? 2.807 23.384 -7.681 1.00 95.69 509 VAL A CA 1
ATOM 3870 C C . VAL A 1 509 ? 4.201 22.757 -7.610 1.00 95.69 509 VAL A C 1
ATOM 3872 O O . VAL A 1 509 ? 4.846 22.587 -8.639 1.00 95.69 509 VAL A O 1
ATOM 3875 N N . LEU A 1 510 ? 4.652 22.337 -6.427 1.00 96.50 510 LEU A N 1
ATOM 3876 C CA . LEU A 1 510 ? 5.927 21.641 -6.265 1.00 96.50 510 LEU A CA 1
ATOM 3877 C C . LEU A 1 510 ? 5.913 20.262 -6.940 1.00 96.50 510 LEU A C 1
ATOM 3879 O O . LEU A 1 510 ? 6.884 19.898 -7.597 1.00 96.50 510 LEU A O 1
ATOM 3883 N N . ASN A 1 511 ? 4.815 19.508 -6.829 1.00 96.88 511 ASN A N 1
ATOM 3884 C CA . ASN A 1 511 ? 4.640 18.255 -7.564 1.00 96.88 511 ASN A CA 1
ATOM 3885 C C . ASN A 1 511 ? 4.757 18.482 -9.082 1.00 96.88 511 ASN A C 1
ATOM 3887 O O . ASN A 1 511 ? 5.517 17.778 -9.742 1.00 96.88 511 ASN A O 1
ATOM 3891 N N . SER A 1 512 ? 4.072 19.500 -9.610 1.00 97.62 512 SER A N 1
ATOM 3892 C CA . SER A 1 512 ? 4.176 19.913 -11.011 1.00 97.62 512 SER A CA 1
ATOM 3893 C C . SER A 1 512 ? 5.614 20.275 -11.392 1.00 97.62 512 SER A C 1
ATOM 3895 O O . SER A 1 512 ? 6.139 19.742 -12.366 1.00 97.62 512 SER A O 1
ATOM 3897 N N . ALA A 1 513 ? 6.303 21.083 -10.582 1.00 98.00 513 ALA A N 1
ATOM 3898 C CA . ALA A 1 513 ? 7.689 21.477 -10.827 1.00 98.00 513 ALA A CA 1
ATOM 3899 C C . ALA A 1 513 ? 8.653 20.278 -10.872 1.00 98.00 513 ALA A C 1
ATOM 3901 O O . ALA A 1 513 ? 9.545 20.245 -11.720 1.00 98.00 513 ALA A O 1
ATOM 3902 N N . LEU A 1 514 ? 8.462 19.271 -10.010 1.00 98.06 514 LEU A N 1
ATOM 3903 C CA . LEU A 1 514 ? 9.249 18.032 -10.034 1.00 98.06 514 LEU A CA 1
ATOM 3904 C C . LEU A 1 514 ? 9.019 17.237 -11.328 1.00 98.06 514 LEU A C 1
ATOM 3906 O O . LEU A 1 514 ? 9.983 16.753 -11.920 1.00 98.06 514 LEU A O 1
ATOM 3910 N N . LEU A 1 515 ? 7.770 17.136 -11.795 1.00 97.56 515 LEU A N 1
ATOM 3911 C CA . LEU A 1 515 ? 7.432 16.453 -13.050 1.00 97.56 515 LEU A CA 1
ATOM 3912 C C . LEU A 1 515 ? 7.950 17.207 -14.284 1.00 97.56 515 LEU A C 1
ATOM 3914 O O . LEU A 1 515 ? 8.506 16.583 -15.183 1.00 97.56 515 LEU A O 1
ATOM 3918 N N . VAL A 1 516 ? 7.831 18.540 -14.309 1.00 97.56 516 VAL A N 1
ATOM 3919 C CA . VAL A 1 516 ? 8.427 19.387 -15.356 1.00 97.56 516 VAL A CA 1
ATOM 3920 C C . VAL A 1 516 ? 9.942 19.206 -15.372 1.00 97.56 516 VAL A C 1
ATOM 3922 O O . VAL A 1 516 ? 10.520 18.972 -16.427 1.00 97.56 516 VAL A O 1
ATOM 3925 N N . SER A 1 517 ? 10.592 19.242 -14.208 1.00 97.44 517 SER A N 1
ATOM 3926 C CA . SER A 1 517 ? 12.043 19.045 -14.113 1.00 97.44 517 SER A CA 1
ATOM 3927 C C . SER A 1 517 ? 12.453 17.668 -14.640 1.00 97.44 517 SER A C 1
ATOM 3929 O O . SER A 1 517 ? 13.385 17.568 -15.433 1.00 97.44 517 SER A O 1
ATOM 3931 N N . ALA A 1 518 ? 11.718 16.610 -14.285 1.00 96.81 518 ALA A N 1
ATOM 3932 C CA . ALA A 1 518 ? 11.959 15.260 -14.795 1.00 96.81 518 ALA A CA 1
ATOM 3933 C C . ALA A 1 518 ? 11.821 15.152 -16.326 1.00 96.81 518 ALA A C 1
ATOM 3935 O O . ALA A 1 518 ? 12.494 14.328 -16.939 1.00 96.81 518 ALA A O 1
ATOM 3936 N N . ALA A 1 519 ? 10.978 15.983 -16.947 1.00 95.44 519 ALA A N 1
ATOM 3937 C CA . ALA A 1 519 ? 10.787 16.000 -18.395 1.00 95.44 519 ALA A CA 1
ATOM 3938 C C . ALA A 1 519 ? 11.988 16.577 -19.170 1.00 95.44 519 ALA A C 1
ATOM 3940 O O . ALA A 1 519 ? 12.160 16.260 -20.347 1.00 95.44 519 ALA A O 1
ATOM 3941 N N . PHE A 1 520 ? 12.801 17.428 -18.533 1.00 96.06 520 PHE A N 1
ATOM 3942 C CA . PHE A 1 520 ? 13.901 18.150 -19.188 1.00 96.06 520 PHE A CA 1
ATOM 3943 C C . PHE A 1 520 ? 15.294 17.771 -18.678 1.00 96.06 520 PHE A C 1
ATOM 3945 O O . PHE A 1 520 ? 16.286 18.050 -19.351 1.00 96.06 520 PHE A O 1
ATOM 3952 N N . VAL A 1 521 ? 15.393 17.148 -17.505 1.00 95.44 521 VAL A N 1
ATOM 3953 C CA . VAL A 1 521 ? 16.675 16.732 -16.935 1.00 95.44 521 VAL A CA 1
ATOM 3954 C C . VAL A 1 521 ? 17.278 15.569 -17.736 1.00 95.44 521 VAL A C 1
ATOM 3956 O O . VAL A 1 521 ? 16.588 14.580 -17.997 1.00 95.44 521 VAL A O 1
ATOM 3959 N N . PRO A 1 522 ? 18.575 15.640 -18.097 1.00 88.50 522 PRO A N 1
ATOM 3960 C CA . PRO A 1 522 ? 19.256 14.536 -18.754 1.00 88.50 522 PRO A CA 1
ATOM 3961 C C . PRO A 1 522 ? 19.511 13.376 -17.781 1.00 88.50 522 PRO A C 1
ATOM 3963 O O . PRO A 1 522 ? 19.797 13.569 -16.599 1.00 88.50 522 PRO A O 1
ATOM 3966 N N . GLY A 1 523 ? 19.483 12.154 -18.314 1.00 87.81 523 GLY A N 1
ATOM 3967 C CA . GLY A 1 523 ? 19.827 10.936 -17.580 1.00 87.81 523 GLY A CA 1
ATOM 3968 C C . GLY A 1 523 ? 18.643 10.269 -16.872 1.00 87.81 523 GLY A C 1
ATOM 3969 O O . GLY A 1 523 ? 17.788 10.910 -16.263 1.00 87.81 523 GLY A O 1
ATOM 3970 N N . ARG A 1 524 ? 18.613 8.931 -16.926 1.00 92.19 524 ARG A N 1
ATOM 3971 C CA . ARG A 1 524 ? 17.477 8.132 -16.438 1.00 92.19 524 ARG A CA 1
ATOM 3972 C C . ARG A 1 524 ? 17.276 8.182 -14.923 1.00 92.19 524 ARG A C 1
ATOM 3974 O O . ARG A 1 524 ? 16.144 8.215 -14.454 1.00 92.19 524 ARG A O 1
ATOM 3981 N N . LEU A 1 525 ? 18.369 8.187 -14.156 1.00 92.94 525 LEU A N 1
ATOM 3982 C CA . LEU A 1 525 ? 18.319 8.038 -12.701 1.00 92.94 525 LEU A CA 1
ATOM 3983 C C . LEU A 1 525 ? 17.718 9.272 -12.029 1.00 92.94 525 LEU A C 1
ATOM 3985 O O . LEU A 1 525 ? 16.785 9.149 -11.236 1.00 92.94 525 LEU A O 1
ATOM 3989 N N . LEU A 1 526 ? 18.238 10.458 -12.355 1.00 95.06 526 LEU A N 1
ATOM 3990 C CA . LEU A 1 526 ? 17.777 11.706 -11.754 1.00 95.06 526 LEU A CA 1
ATOM 3991 C C . LEU A 1 526 ? 16.332 12.009 -12.164 1.00 95.06 526 LEU A C 1
ATOM 3993 O O . LEU A 1 526 ? 15.521 12.353 -11.309 1.00 95.06 526 LEU A O 1
ATOM 3997 N N . ALA A 1 527 ? 15.980 11.797 -13.435 1.00 95.69 527 ALA A N 1
ATOM 3998 C CA . ALA A 1 527 ? 14.619 12.004 -13.908 1.00 95.69 527 ALA A CA 1
ATOM 3999 C C . ALA A 1 527 ? 13.612 11.057 -13.224 1.00 95.69 527 ALA A C 1
ATOM 4001 O O . ALA A 1 527 ? 12.617 11.519 -12.664 1.00 95.69 527 ALA A O 1
ATOM 4002 N N . ALA A 1 528 ? 13.906 9.753 -13.147 1.00 95.19 528 ALA A N 1
ATOM 4003 C CA . ALA A 1 528 ? 13.054 8.799 -12.431 1.00 95.19 528 ALA A CA 1
ATOM 4004 C C . ALA A 1 528 ? 12.965 9.106 -10.921 1.00 95.19 528 ALA A C 1
ATOM 4006 O O . ALA A 1 528 ? 11.899 8.966 -10.320 1.00 95.19 528 ALA A O 1
ATOM 4007 N N . SER A 1 529 ? 14.056 9.589 -10.319 1.00 96.81 529 SER A N 1
ATOM 4008 C CA . SER A 1 529 ? 14.104 10.034 -8.919 1.00 96.81 529 SER A CA 1
ATOM 4009 C C . SER A 1 529 ? 13.204 11.250 -8.667 1.00 96.81 529 SER A C 1
ATOM 4011 O O . SER A 1 529 ? 12.486 11.290 -7.669 1.00 96.81 529 SER A O 1
ATOM 4013 N N . LEU A 1 530 ? 13.169 12.217 -9.588 1.00 97.81 530 LEU A N 1
ATOM 4014 C CA . LEU A 1 530 ? 12.270 13.372 -9.513 1.00 97.81 530 LEU A CA 1
ATOM 4015 C C . LEU A 1 530 ? 10.797 12.953 -9.615 1.00 97.81 530 LEU A C 1
ATOM 4017 O O . LEU A 1 530 ? 9.976 13.425 -8.826 1.00 97.81 530 LEU A O 1
ATOM 4021 N N . VAL A 1 531 ? 10.457 12.015 -10.508 1.00 97.19 531 VAL A N 1
ATOM 4022 C CA . VAL A 1 531 ? 9.094 11.455 -10.571 1.00 97.19 531 VAL A CA 1
ATOM 4023 C C . VAL A 1 531 ? 8.754 10.690 -9.287 1.00 97.19 531 VAL A C 1
ATOM 4025 O O . VAL A 1 531 ? 7.636 10.810 -8.782 1.00 97.19 531 VAL A O 1
ATOM 4028 N N . ALA A 1 532 ? 9.703 9.945 -8.711 1.00 96.81 532 ALA A N 1
ATOM 4029 C CA . ALA A 1 532 ? 9.502 9.235 -7.448 1.00 96.81 532 ALA A CA 1
ATOM 4030 C C . ALA A 1 532 ? 9.236 10.214 -6.293 1.00 96.81 532 ALA A C 1
ATOM 4032 O O . ALA A 1 532 ? 8.289 10.018 -5.528 1.00 96.81 532 ALA A O 1
ATOM 4033 N N . ALA A 1 533 ? 9.994 11.312 -6.217 1.00 97.94 533 ALA A N 1
ATOM 4034 C CA . ALA A 1 533 ? 9.749 12.398 -5.271 1.00 97.94 533 ALA A CA 1
ATOM 4035 C C . ALA A 1 533 ? 8.380 13.058 -5.489 1.00 97.94 533 ALA A C 1
ATOM 4037 O O . ALA A 1 533 ? 7.644 13.274 -4.525 1.00 97.94 533 ALA A O 1
ATOM 4038 N N . ALA A 1 534 ? 7.983 13.307 -6.740 1.00 97.38 534 ALA A N 1
ATOM 4039 C CA . ALA A 1 534 ? 6.663 13.846 -7.057 1.00 97.38 534 ALA A CA 1
ATOM 4040 C C . ALA A 1 534 ? 5.545 12.910 -6.559 1.00 97.38 534 ALA A C 1
ATOM 4042 O O . ALA A 1 534 ? 4.608 13.359 -5.892 1.00 97.38 534 ALA A O 1
ATOM 4043 N N . CYS A 1 535 ? 5.678 11.602 -6.801 1.00 95.50 535 CYS A N 1
ATOM 4044 C CA . CYS A 1 535 ? 4.737 10.582 -6.336 1.00 95.50 535 CYS A CA 1
ATOM 4045 C C . CYS A 1 535 ? 4.668 10.504 -4.801 1.00 95.50 535 CYS A C 1
ATOM 4047 O O . CYS A 1 535 ? 3.573 10.416 -4.240 1.00 95.50 535 CYS A O 1
ATOM 4049 N N . GLY A 1 536 ? 5.815 10.565 -4.118 1.00 94.94 536 GLY A N 1
ATOM 4050 C CA . GLY A 1 536 ? 5.895 10.566 -2.655 1.00 94.94 536 GLY A CA 1
ATOM 4051 C C . GLY A 1 536 ? 5.220 11.788 -2.029 1.00 94.94 536 GLY A C 1
ATOM 4052 O O . GLY A 1 536 ? 4.411 11.645 -1.109 1.00 94.94 536 GLY A O 1
ATOM 4053 N N . LEU A 1 537 ? 5.486 12.975 -2.587 1.00 94.94 537 LEU A N 1
ATOM 4054 C CA . LEU A 1 537 ? 4.856 14.241 -2.201 1.00 94.94 537 LEU A CA 1
ATOM 4055 C C . LEU A 1 537 ? 3.335 14.179 -2.388 1.00 94.94 537 LEU A C 1
ATOM 4057 O O . LEU A 1 537 ? 2.581 14.496 -1.469 1.00 94.94 537 LEU A O 1
ATOM 4061 N N . GLN A 1 538 ? 2.876 13.714 -3.553 1.00 93.81 538 GLN A N 1
ATOM 4062 C CA . GLN A 1 538 ? 1.453 13.627 -3.881 1.00 93.81 538 GLN A CA 1
ATOM 4063 C C . GLN A 1 538 ? 0.704 12.642 -2.979 1.00 93.81 538 GLN A C 1
ATOM 4065 O O . GLN A 1 538 ? -0.397 12.944 -2.517 1.00 93.81 538 GLN A O 1
ATOM 4070 N N . ASN A 1 539 ? 1.296 11.479 -2.705 1.00 90.31 539 ASN A N 1
ATOM 4071 C CA . ASN A 1 539 ? 0.707 10.493 -1.806 1.00 90.31 539 ASN A CA 1
ATOM 4072 C C . ASN A 1 539 ? 0.527 11.043 -0.394 1.00 90.31 539 ASN A C 1
ATOM 4074 O O . ASN A 1 539 ? -0.560 10.915 0.168 1.00 90.31 539 ASN A O 1
ATOM 4078 N N . ALA A 1 540 ? 1.581 11.650 0.161 1.00 90.12 540 ALA A N 1
ATOM 4079 C CA . ALA A 1 540 ? 1.546 12.237 1.497 1.00 90.12 540 ALA A CA 1
ATOM 4080 C C . ALA A 1 540 ? 0.518 13.377 1.571 1.00 90.12 540 ALA A C 1
ATOM 4082 O O . ALA A 1 540 ? -0.248 13.483 2.531 1.00 90.12 540 ALA A O 1
ATOM 4083 N N . MET A 1 541 ? 0.431 14.184 0.514 1.00 89.31 541 MET A N 1
ATOM 4084 C CA . MET A 1 541 ? -0.535 15.271 0.420 1.00 89.31 541 MET A CA 1
ATOM 4085 C C . MET A 1 541 ? -1.971 14.747 0.406 1.00 89.31 541 MET A C 1
ATOM 4087 O O . MET A 1 541 ? -2.806 15.261 1.146 1.00 89.31 541 MET A O 1
ATOM 4091 N N . CYS A 1 542 ? -2.263 13.706 -0.379 1.00 84.56 542 CYS A N 1
ATOM 4092 C CA . CYS A 1 542 ? -3.599 13.109 -0.429 1.00 84.56 542 CYS A CA 1
ATOM 4093 C C . CYS A 1 542 ? -4.010 12.523 0.927 1.00 84.56 542 CYS A C 1
ATOM 4095 O O . CYS A 1 542 ? -5.141 12.745 1.359 1.00 84.56 542 CYS A O 1
ATOM 4097 N N . THR A 1 543 ? -3.086 11.854 1.632 1.00 79.25 543 THR A N 1
ATOM 4098 C CA . THR A 1 543 ? -3.361 11.322 2.976 1.00 79.25 543 THR A CA 1
ATOM 4099 C C . THR A 1 543 ? -3.664 12.406 4.002 1.00 79.25 543 THR A C 1
ATOM 4101 O O . THR A 1 543 ? -4.501 12.191 4.878 1.00 79.25 543 THR A O 1
ATOM 4104 N N . SER A 1 544 ? -2.999 13.559 3.903 1.00 75.81 544 SER A N 1
ATOM 4105 C CA . SER A 1 544 ? -3.216 14.683 4.816 1.00 75.81 544 SER A CA 1
ATOM 4106 C C . SER A 1 544 ? -4.487 15.463 4.473 1.00 75.81 544 SER A C 1
ATOM 4108 O O . SER A 1 544 ? -5.223 15.845 5.379 1.00 75.81 544 SER A O 1
ATOM 4110 N N . HIS A 1 545 ? -4.775 15.666 3.181 1.00 69.31 545 HIS A N 1
ATOM 4111 C CA . HIS A 1 545 ? -5.891 16.505 2.735 1.00 69.31 545 HIS A CA 1
ATOM 4112 C C . HIS A 1 545 ? -7.249 15.806 2.793 1.00 69.31 545 HIS A C 1
ATOM 4114 O O . HIS A 1 545 ? -8.245 16.408 3.182 1.00 69.31 545 HIS A O 1
ATOM 4120 N N . PHE A 1 546 ? -7.300 14.537 2.389 1.00 65.00 546 PHE A N 1
ATOM 4121 C CA . PHE A 1 546 ? -8.552 13.806 2.172 1.00 65.00 546 PHE A CA 1
ATOM 4122 C C . PHE A 1 546 ? -8.761 12.663 3.165 1.00 65.00 546 PHE A C 1
ATOM 4124 O O . PHE A 1 546 ? -9.632 11.805 2.984 1.00 65.00 546 PHE A O 1
ATOM 4131 N N . GLY A 1 547 ? -7.948 12.652 4.218 1.00 66.31 547 GLY A N 1
ATOM 4132 C CA . GLY A 1 547 ? -7.912 11.596 5.210 1.00 66.31 547 GLY A CA 1
ATOM 4133 C C . GLY A 1 547 ? -7.267 10.312 4.693 1.00 66.31 547 GLY A C 1
ATOM 4134 O O . GLY A 1 547 ? -6.781 10.193 3.570 1.00 66.31 547 GLY A O 1
ATOM 4135 N N . THR A 1 548 ? -7.286 9.289 5.542 1.00 60.22 548 THR A N 1
ATOM 4136 C CA . THR A 1 548 ? -6.571 8.022 5.325 1.00 60.22 548 THR A CA 1
ATOM 4137 C C . THR A 1 548 ? -7.135 7.152 4.196 1.00 60.22 548 THR A C 1
ATOM 4139 O O . THR A 1 548 ? -6.556 6.100 3.905 1.00 60.22 548 THR A O 1
ATOM 4142 N N . ILE A 1 549 ? -8.252 7.559 3.581 1.00 63.66 549 ILE A N 1
ATOM 4143 C CA . ILE A 1 549 ? -9.006 6.779 2.593 1.00 63.66 549 ILE A CA 1
ATOM 4144 C C . ILE A 1 549 ? -8.497 7.031 1.169 1.00 63.66 549 ILE A C 1
ATOM 4146 O O . ILE A 1 549 ? -8.376 6.080 0.400 1.00 63.66 549 ILE A O 1
ATOM 4150 N N . ILE A 1 550 ? -8.187 8.280 0.805 1.00 75.44 550 ILE A N 1
ATOM 4151 C CA . ILE A 1 550 ? -7.788 8.635 -0.564 1.00 75.44 550 ILE A CA 1
ATOM 4152 C C . ILE A 1 550 ? -6.259 8.636 -0.671 1.00 75.44 550 ILE A C 1
ATOM 4154 O O . ILE A 1 550 ? -5.583 9.523 -0.157 1.00 75.44 550 ILE A O 1
ATOM 4158 N N . ARG A 1 551 ? -5.707 7.629 -1.361 1.00 79.81 551 ARG A N 1
ATOM 4159 C CA . ARG A 1 551 ? -4.275 7.512 -1.683 1.00 79.81 551 ARG A CA 1
ATOM 4160 C C . ARG A 1 551 ? -4.093 7.153 -3.160 1.00 79.81 551 ARG A C 1
ATOM 4162 O O . ARG A 1 551 ? -4.662 6.170 -3.616 1.00 79.81 551 ARG A O 1
ATOM 4169 N N . THR A 1 552 ? -3.296 7.924 -3.899 1.00 82.06 552 THR A N 1
ATOM 4170 C CA . THR A 1 552 ? -3.296 7.905 -5.375 1.00 82.06 552 THR A CA 1
ATOM 4171 C C . THR A 1 552 ? -2.387 6.845 -5.995 1.00 82.06 552 THR A C 1
ATOM 4173 O O . THR A 1 552 ? -2.841 6.117 -6.866 1.00 82.06 552 THR A O 1
ATOM 4176 N N . THR A 1 553 ? -1.135 6.690 -5.546 1.00 73.00 553 THR A N 1
ATOM 4177 C CA . THR A 1 553 ? -0.214 5.643 -6.070 1.00 73.00 553 THR A CA 1
ATOM 4178 C C . THR A 1 553 ? -0.201 4.362 -5.223 1.00 73.00 553 THR A C 1
ATOM 4180 O O . THR A 1 553 ? 0.604 3.444 -5.399 1.00 73.00 553 THR A O 1
ATOM 4183 N N . HIS A 1 554 ? -1.113 4.280 -4.261 1.00 79.69 554 HIS A N 1
ATOM 4184 C CA . HIS A 1 554 ? -1.122 3.269 -3.214 1.00 79.69 554 HIS A CA 1
ATOM 4185 C C . HIS A 1 554 ? -1.994 2.053 -3.575 1.00 79.69 554 HIS A C 1
ATOM 4187 O O . HIS A 1 554 ? -2.885 1.617 -2.842 1.00 79.69 554 HIS A O 1
ATOM 4193 N N . VAL A 1 555 ? -1.749 1.487 -4.752 1.00 86.69 555 VAL A N 1
ATOM 4194 C CA . VAL A 1 555 ? -2.627 0.459 -5.321 1.00 86.69 555 VAL A CA 1
ATOM 4195 C C . VAL A 1 555 ? -2.568 -0.859 -4.542 1.00 86.69 555 VAL A C 1
ATOM 4197 O O . VAL A 1 555 ? -3.614 -1.460 -4.320 1.00 86.69 555 VAL A O 1
ATOM 4200 N N . THR A 1 556 ? -1.401 -1.289 -4.041 1.00 89.44 556 THR A N 1
ATOM 4201 C CA . THR A 1 556 ? -1.286 -2.530 -3.238 1.00 89.44 556 THR A CA 1
ATOM 4202 C C . THR A 1 556 ? -2.212 -2.531 -2.020 1.00 89.44 556 THR A C 1
ATOM 4204 O O . THR A 1 556 ? -2.908 -3.515 -1.762 1.00 89.44 556 THR A O 1
ATOM 4207 N N . GLY A 1 557 ? -2.280 -1.425 -1.274 1.00 88.31 557 GLY A N 1
ATOM 4208 C CA . GLY A 1 557 ? -3.211 -1.345 -0.148 1.00 88.31 557 GLY A CA 1
ATOM 4209 C C . GLY A 1 557 ? -4.655 -1.102 -0.577 1.00 88.31 557 GLY A C 1
ATOM 4210 O O . GLY A 1 557 ? -5.552 -1.647 0.055 1.00 88.31 557 GLY A O 1
ATOM 4211 N N . THR A 1 558 ? -4.882 -0.378 -1.677 1.00 90.25 558 THR A N 1
ATOM 4212 C CA . THR A 1 558 ? -6.221 -0.228 -2.271 1.00 90.25 558 THR A CA 1
ATOM 4213 C C . THR A 1 558 ? -6.812 -1.595 -2.629 1.00 90.25 558 THR A C 1
ATOM 4215 O O . THR A 1 558 ? -7.917 -1.905 -2.201 1.00 90.25 558 THR A O 1
ATOM 4218 N N . MET A 1 559 ? -6.052 -2.462 -3.304 1.00 92.88 559 MET A N 1
ATOM 4219 C CA . MET A 1 559 ? -6.477 -3.823 -3.655 1.00 92.88 559 MET A CA 1
ATOM 4220 C C . MET A 1 559 ? -6.663 -4.736 -2.441 1.00 92.88 559 MET A C 1
ATOM 4222 O O . MET A 1 559 ? -7.609 -5.521 -2.403 1.00 92.88 559 MET A O 1
ATOM 4226 N N . THR A 1 560 ? -5.815 -4.595 -1.418 1.00 91.56 560 THR A N 1
ATOM 4227 C CA . THR A 1 560 ? -5.989 -5.307 -0.139 1.00 91.56 560 THR A CA 1
ATOM 4228 C C . THR A 1 560 ? -7.329 -4.942 0.514 1.00 91.56 560 THR A C 1
ATOM 4230 O O . THR A 1 560 ? -8.089 -5.811 0.951 1.00 91.56 560 THR A O 1
ATOM 4233 N N . ASP A 1 561 ? -7.640 -3.647 0.566 1.00 90.44 561 ASP A N 1
ATOM 4234 C CA . ASP A 1 561 ? -8.866 -3.138 1.173 1.00 90.44 561 ASP A CA 1
ATOM 4235 C C . ASP A 1 561 ? -10.109 -3.479 0.330 1.00 90.44 561 ASP A C 1
ATOM 4237 O O . ASP A 1 561 ? -11.140 -3.818 0.909 1.00 90.44 561 ASP A O 1
ATOM 4241 N N . ILE A 1 562 ? -10.023 -3.434 -1.007 1.00 93.56 562 ILE A N 1
ATOM 4242 C CA . ILE A 1 562 ? -11.087 -3.880 -1.926 1.00 93.56 562 ILE A CA 1
ATOM 4243 C C . ILE A 1 562 ? -11.395 -5.357 -1.668 1.00 93.56 562 ILE A C 1
ATOM 4245 O O . ILE A 1 562 ? -12.529 -5.683 -1.315 1.00 93.56 562 ILE A O 1
ATOM 4249 N N . GLY A 1 563 ? -10.387 -6.233 -1.757 1.00 94.31 563 GLY A N 1
ATOM 4250 C CA . GLY A 1 563 ? -10.565 -7.675 -1.584 1.00 94.31 563 GLY A CA 1
ATOM 4251 C C . GLY A 1 563 ? -11.149 -8.019 -0.219 1.00 94.31 563 GLY A C 1
ATOM 4252 O O . GLY A 1 563 ? -12.216 -8.622 -0.136 1.00 94.31 563 GLY A O 1
ATOM 4253 N N . SER A 1 564 ? -10.522 -7.553 0.863 1.00 91.62 564 SER A N 1
ATOM 4254 C CA . SER A 1 564 ? -10.999 -7.834 2.225 1.00 91.62 564 SER A CA 1
ATOM 4255 C C . SER A 1 564 ? -12.410 -7.303 2.495 1.00 91.62 564 SER A C 1
ATOM 4257 O O . SER A 1 564 ? -13.173 -7.912 3.241 1.00 91.62 564 SER A O 1
ATOM 4259 N N . THR A 1 565 ? -12.800 -6.184 1.885 1.00 91.69 565 THR A N 1
ATOM 4260 C CA . THR A 1 565 ? -14.151 -5.623 2.023 1.00 91.69 565 THR A CA 1
ATOM 4261 C C . THR A 1 565 ? -15.178 -6.422 1.221 1.00 91.69 565 THR A C 1
ATOM 4263 O O . THR A 1 565 ? -16.237 -6.745 1.755 1.00 91.69 565 THR A O 1
ATOM 4266 N N . MET A 1 566 ? -14.847 -6.827 -0.009 1.00 94.12 566 MET A N 1
ATOM 4267 C CA . MET A 1 566 ? -15.680 -7.733 -0.808 1.00 94.12 566 MET A CA 1
ATOM 4268 C C . MET A 1 566 ? -15.884 -9.082 -0.109 1.00 94.12 566 MET A C 1
ATOM 4270 O O . MET A 1 566 ? -17.007 -9.583 -0.061 1.00 94.12 566 MET A O 1
ATOM 4274 N N . GLY A 1 567 ? -14.824 -9.647 0.477 1.00 92.69 567 GLY A N 1
ATOM 4275 C CA . GLY A 1 567 ? -14.885 -10.915 1.204 1.00 92.69 567 GLY A CA 1
ATOM 4276 C C . GLY A 1 567 ? -15.799 -10.846 2.425 1.00 92.69 567 GLY A C 1
ATOM 4277 O O . GLY A 1 567 ? -16.620 -11.738 2.628 1.00 92.69 567 GLY A O 1
ATOM 4278 N N . ARG A 1 568 ? -15.733 -9.747 3.191 1.00 88.50 568 ARG A N 1
ATOM 4279 C CA . ARG A 1 568 ? -16.597 -9.529 4.364 1.00 88.50 568 ARG A CA 1
ATOM 4280 C C . ARG A 1 568 ? -18.068 -9.414 3.978 1.00 88.50 568 ARG A C 1
ATOM 4282 O O . ARG A 1 568 ? -18.897 -10.118 4.549 1.00 88.50 568 ARG A O 1
ATOM 4289 N N . ILE A 1 569 ? -18.387 -8.602 2.966 1.00 90.56 569 ILE A N 1
ATOM 4290 C CA . ILE A 1 569 ? -19.757 -8.488 2.438 1.00 90.56 569 ILE A CA 1
ATOM 4291 C C . ILE A 1 569 ? -20.268 -9.865 1.991 1.00 90.56 569 ILE A C 1
ATOM 4293 O O . ILE A 1 569 ? -21.360 -10.281 2.379 1.00 90.56 569 ILE A O 1
ATOM 4297 N N . SER A 1 570 ? -19.455 -10.595 1.225 1.00 91.31 570 SER A N 1
ATOM 4298 C CA . SER A 1 570 ? -19.811 -11.920 0.705 1.00 91.31 570 SER A CA 1
ATOM 4299 C C . SER A 1 570 ? -20.054 -12.922 1.828 1.00 91.31 570 SER A C 1
ATOM 4301 O O . SER A 1 570 ? -21.022 -13.676 1.777 1.00 91.31 570 SER A O 1
ATOM 4303 N N . MET A 1 571 ? -19.241 -12.892 2.887 1.00 87.50 571 MET A N 1
ATOM 4304 C CA . MET A 1 571 ? -19.430 -13.778 4.031 1.00 87.50 571 MET A CA 1
ATOM 4305 C C . MET A 1 571 ? -20.697 -13.457 4.829 1.00 87.50 571 MET A C 1
ATOM 4307 O O . MET A 1 571 ? -21.365 -14.380 5.295 1.00 87.50 571 MET A O 1
ATOM 4311 N N . ILE A 1 572 ? -21.077 -12.182 4.971 1.00 84.62 572 ILE A N 1
ATOM 4312 C CA . ILE A 1 572 ? -22.350 -11.817 5.615 1.00 84.62 572 ILE A CA 1
ATOM 4313 C C . ILE A 1 572 ? -23.526 -12.395 4.814 1.00 84.62 572 ILE A C 1
ATOM 4315 O O . ILE A 1 572 ? -24.395 -13.050 5.396 1.00 84.62 572 ILE A O 1
ATOM 4319 N N . TYR A 1 573 ? -23.523 -12.233 3.486 1.00 85.62 573 TYR A N 1
ATOM 4320 C CA . TYR A 1 573 ? -24.554 -12.818 2.624 1.00 85.62 573 TYR A CA 1
ATOM 4321 C C . TYR A 1 573 ? -24.561 -14.349 2.681 1.00 85.62 573 TYR A C 1
ATOM 4323 O O . TYR A 1 573 ? -25.624 -14.939 2.873 1.00 85.62 573 TYR A O 1
ATOM 4331 N N . LEU A 1 574 ? -23.395 -14.999 2.606 1.00 84.62 574 LEU A N 1
ATOM 4332 C CA . LEU A 1 574 ? -23.276 -16.458 2.649 1.00 84.62 574 LEU A CA 1
ATOM 4333 C C . LEU A 1 574 ? -23.791 -17.033 3.977 1.00 84.62 574 LEU A C 1
ATOM 4335 O O . LEU A 1 574 ? -24.594 -17.964 3.978 1.00 84.62 574 LEU A O 1
ATOM 4339 N N . ARG A 1 575 ? -23.411 -16.442 5.121 1.00 80.56 575 ARG A N 1
ATOM 4340 C CA . ARG A 1 575 ? -23.910 -16.854 6.450 1.00 80.56 575 ARG A CA 1
ATOM 4341 C C . ARG A 1 575 ? -25.430 -16.778 6.545 1.00 80.56 575 ARG A C 1
ATOM 4343 O O . ARG A 1 575 ? -26.030 -17.580 7.259 1.00 80.56 575 ARG A O 1
ATOM 4350 N N . ARG A 1 576 ? -26.042 -15.793 5.885 1.00 78.81 576 ARG A N 1
ATOM 4351 C CA . ARG A 1 576 ? -27.489 -15.552 5.935 1.00 78.81 576 ARG A CA 1
ATOM 4352 C C . ARG A 1 576 ? -28.254 -16.436 4.963 1.00 78.81 576 ARG A C 1
ATOM 4354 O O . ARG A 1 576 ? -29.270 -16.992 5.375 1.00 78.81 576 ARG A O 1
ATOM 4361 N N . ALA A 1 577 ? -27.721 -16.650 3.761 1.00 77.62 577 ALA A N 1
ATOM 4362 C CA . ALA A 1 577 ? -28.238 -17.622 2.804 1.00 77.62 577 ALA A CA 1
ATOM 4363 C C . ALA A 1 577 ? -28.263 -19.032 3.416 1.00 77.62 577 ALA A C 1
ATOM 4365 O O . ALA A 1 577 ? -29.319 -19.654 3.474 1.00 77.62 577 ALA A O 1
ATOM 4366 N N . CYS A 1 578 ? -27.153 -19.483 4.016 1.00 77.12 578 CYS A N 1
ATOM 4367 C CA . CYS A 1 578 ? -27.082 -20.799 4.663 1.00 77.12 578 CYS A CA 1
ATOM 4368 C C . CYS A 1 578 ? -27.987 -20.940 5.901 1.00 77.12 578 CYS A C 1
ATOM 4370 O O . CYS A 1 578 ? -28.278 -22.053 6.323 1.00 77.12 578 CYS A O 1
ATOM 4372 N N . ARG A 1 579 ? -28.414 -19.830 6.520 1.00 73.81 579 ARG A N 1
ATOM 4373 C CA . ARG A 1 579 ? -29.280 -19.829 7.715 1.00 73.81 579 ARG A CA 1
ATOM 4374 C C . ARG A 1 579 ? -30.734 -19.455 7.423 1.00 73.81 579 ARG A C 1
ATOM 4376 O O . ARG A 1 579 ? -31.494 -19.338 8.380 1.00 73.81 579 ARG A O 1
ATOM 4383 N N . CYS A 1 580 ? -31.100 -19.220 6.158 1.00 68.06 580 CYS A N 1
ATOM 4384 C CA . CYS A 1 580 ? -32.427 -18.750 5.733 1.00 68.06 580 CYS A CA 1
ATOM 4385 C C . CYS A 1 580 ? -32.977 -17.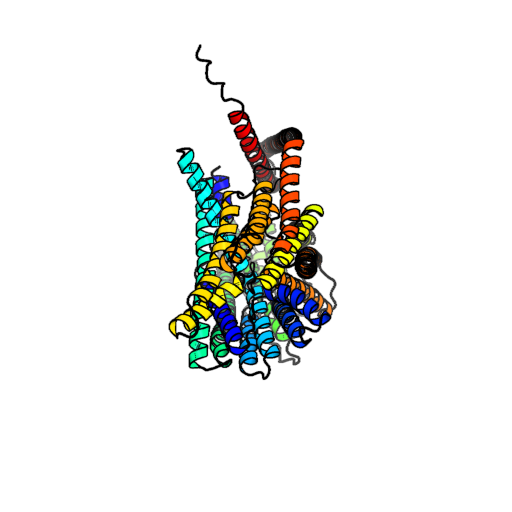608 6.613 1.00 68.06 580 CYS A C 1
ATOM 4387 O O . CYS A 1 580 ? -34.142 -17.605 7.004 1.00 68.06 580 CYS A O 1
ATOM 4389 N N . ARG A 1 581 ? -32.120 -16.648 6.989 1.00 74.00 581 ARG A N 1
ATOM 4390 C CA . ARG A 1 581 ? -32.466 -15.562 7.925 1.00 74.00 581 ARG A CA 1
ATOM 4391 C C . ARG A 1 581 ? -32.309 -14.193 7.285 1.00 74.00 581 ARG A C 1
ATOM 4393 O O . ARG A 1 581 ? -31.342 -13.947 6.570 1.00 74.00 581 ARG A O 1
ATOM 4400 N N . GLN A 1 582 ? -33.202 -13.271 7.642 1.00 76.38 582 GLN A N 1
ATOM 4401 C CA . GLN A 1 582 ? -33.096 -11.871 7.237 1.00 76.38 582 GLN A CA 1
ATOM 4402 C C . GLN A 1 582 ? -31.863 -11.180 7.853 1.00 76.38 582 GLN A C 1
ATOM 4404 O O . GLN A 1 582 ? -31.337 -11.590 8.898 1.00 76.38 582 GLN A O 1
ATOM 4409 N N . LEU A 1 583 ? -31.400 -10.134 7.165 1.00 78.75 583 LEU A N 1
ATOM 4410 C CA . LEU A 1 583 ? -30.299 -9.261 7.579 1.00 78.75 583 LEU A CA 1
ATOM 4411 C C . LEU A 1 583 ? -30.721 -8.367 8.745 1.00 78.75 583 LEU A C 1
ATOM 4413 O O . LEU A 1 583 ? -31.715 -7.645 8.634 1.00 78.75 583 LEU A O 1
ATOM 4417 N N . THR A 1 584 ? -29.918 -8.372 9.808 1.00 80.94 584 THR A N 1
ATOM 4418 C CA . THR A 1 584 ? -30.075 -7.469 10.959 1.00 80.94 584 THR A CA 1
ATOM 4419 C C . THR A 1 584 ? -29.675 -6.033 10.608 1.00 80.94 584 THR A C 1
ATOM 4421 O O . THR A 1 584 ? -28.896 -5.808 9.680 1.00 80.94 584 THR A O 1
ATOM 4424 N N . ASP A 1 585 ? -30.150 -5.043 11.368 1.00 78.75 585 ASP A N 1
ATOM 4425 C CA . ASP A 1 585 ? -29.821 -3.629 11.120 1.00 78.75 585 ASP A CA 1
ATOM 4426 C C . ASP A 1 585 ? -28.325 -3.318 11.237 1.00 78.75 585 ASP A C 1
ATOM 4428 O O . ASP A 1 585 ? -27.806 -2.467 10.509 1.00 78.75 585 ASP A O 1
ATOM 4432 N N . VAL A 1 586 ? -27.625 -4.045 12.113 1.00 79.44 586 VAL A N 1
ATOM 4433 C CA . VAL A 1 586 ? -26.166 -3.979 12.277 1.00 79.44 586 VAL A CA 1
ATOM 4434 C C . VAL A 1 586 ? -25.466 -4.487 11.017 1.00 79.44 586 VAL A C 1
ATOM 4436 O O . VAL A 1 586 ? -24.628 -3.781 10.468 1.00 79.44 586 VAL A O 1
ATOM 4439 N N . GLU A 1 587 ? -25.860 -5.650 10.492 1.00 81.94 587 GLU A N 1
ATOM 4440 C CA . GLU A 1 587 ? -25.280 -6.205 9.260 1.00 81.94 587 GLU A CA 1
ATOM 4441 C C . GLU A 1 587 ? -25.579 -5.324 8.041 1.00 81.94 587 GLU A C 1
ATOM 4443 O O . GLU A 1 587 ? -24.701 -5.095 7.212 1.00 81.94 587 GLU A O 1
ATOM 4448 N N . ARG A 1 588 ? -26.794 -4.762 7.936 1.00 85.00 588 ARG A N 1
ATOM 4449 C CA . ARG A 1 588 ? -27.119 -3.791 6.875 1.00 85.00 588 ARG A CA 1
ATOM 4450 C C . ARG A 1 588 ? -26.257 -2.534 6.983 1.00 85.00 588 ARG A C 1
ATOM 4452 O O . ARG A 1 588 ? -25.816 -2.006 5.964 1.00 85.00 588 ARG A O 1
ATOM 4459 N N . ALA A 1 589 ? -26.015 -2.045 8.201 1.00 83.38 589 ALA A N 1
ATOM 4460 C CA . ALA A 1 589 ? -25.126 -0.913 8.438 1.00 83.38 589 ALA A CA 1
ATOM 4461 C C . ALA A 1 589 ? -23.675 -1.230 8.036 1.00 83.38 589 ALA A C 1
ATOM 4463 O O . ALA A 1 589 ? -23.048 -0.410 7.362 1.00 83.38 589 ALA A O 1
ATOM 4464 N N . GLU A 1 590 ? -23.164 -2.411 8.390 1.00 84.38 590 GLU A N 1
ATOM 4465 C CA . GLU A 1 590 ? -21.821 -2.875 8.023 1.00 84.38 590 GLU A CA 1
ATOM 4466 C C . GLU A 1 590 ? -21.660 -3.005 6.506 1.00 84.38 590 GLU A C 1
ATOM 4468 O O . GLU A 1 590 ? -20.749 -2.395 5.944 1.00 84.38 590 GLU A O 1
ATOM 4473 N N . ILE A 1 591 ? -22.589 -3.698 5.832 1.00 87.75 591 ILE A N 1
ATOM 4474 C CA . ILE A 1 591 ? -22.610 -3.824 4.367 1.00 87.75 591 ILE A CA 1
ATOM 4475 C C . ILE A 1 591 ? -22.662 -2.440 3.717 1.00 87.75 591 ILE A C 1
ATOM 4477 O O . ILE A 1 591 ? -21.903 -2.171 2.791 1.00 87.75 591 ILE A O 1
ATOM 4481 N N . GLY A 1 592 ? -23.518 -1.536 4.203 1.00 88.31 592 GLY A N 1
ATOM 4482 C CA . GLY A 1 592 ? -23.642 -0.190 3.643 1.00 88.31 592 GLY A CA 1
ATOM 4483 C C . GLY A 1 592 ? -22.367 0.650 3.790 1.00 88.31 592 GLY A C 1
ATOM 4484 O O . GLY A 1 592 ? -22.005 1.412 2.892 1.00 88.31 592 GLY A O 1
ATOM 4485 N N . VAL A 1 593 ? -21.652 0.528 4.910 1.00 86.75 593 VAL A N 1
ATOM 4486 C CA . VAL A 1 593 ? -20.345 1.176 5.110 1.00 86.75 593 VAL A CA 1
ATOM 4487 C C . VAL A 1 593 ? -19.293 0.587 4.177 1.00 86.75 593 VAL A C 1
ATOM 4489 O O . VAL A 1 593 ? -18.604 1.327 3.473 1.00 86.75 593 VAL A O 1
ATOM 4492 N N . ASP A 1 594 ? -19.192 -0.735 4.146 1.00 88.25 594 ASP A N 1
ATOM 4493 C CA . ASP A 1 594 ? -18.197 -1.450 3.362 1.00 88.25 594 ASP A CA 1
ATOM 4494 C C . ASP A 1 594 ? -18.423 -1.267 1.850 1.00 88.25 594 ASP A C 1
ATOM 4496 O O . ASP A 1 594 ? -17.467 -1.000 1.124 1.00 88.25 594 ASP A O 1
ATOM 4500 N N . ALA A 1 595 ? -19.671 -1.261 1.374 1.00 89.62 595 ALA A N 1
ATOM 4501 C CA . ALA A 1 595 ? -20.011 -0.971 -0.021 1.00 89.62 595 ALA A CA 1
ATOM 4502 C C . ALA A 1 595 ? -19.636 0.465 -0.427 1.00 89.62 595 ALA A C 1
ATOM 4504 O O . ALA A 1 595 ? -19.090 0.692 -1.509 1.00 89.62 595 ALA A O 1
ATOM 4505 N N . ARG A 1 596 ? -19.856 1.453 0.453 1.00 89.75 596 ARG A N 1
ATOM 4506 C CA . ARG A 1 596 ? -19.426 2.841 0.200 1.00 89.75 596 ARG A CA 1
ATOM 4507 C C . ARG A 1 596 ? -17.906 2.962 0.152 1.00 89.75 596 ARG A C 1
ATOM 4509 O O . ARG A 1 596 ? -17.387 3.647 -0.728 1.00 89.75 596 ARG A O 1
ATOM 4516 N N . LYS A 1 597 ? -17.192 2.280 1.054 1.00 88.25 597 LYS A N 1
ATOM 4517 C CA . LYS A 1 597 ? -15.724 2.213 1.035 1.00 88.25 597 LYS A CA 1
ATOM 4518 C C . LYS A 1 597 ? -15.223 1.568 -0.263 1.00 88.25 597 LYS A C 1
ATOM 4520 O O . LYS A 1 597 ? -14.326 2.113 -0.902 1.00 88.25 597 LYS A O 1
ATOM 4525 N N . LEU A 1 598 ? -15.842 0.462 -0.679 1.00 91.44 598 LEU A N 1
ATOM 4526 C CA . LEU A 1 598 ? -15.529 -0.252 -1.917 1.00 91.44 598 LEU A CA 1
ATOM 4527 C C . LEU A 1 598 ? -15.693 0.646 -3.149 1.00 91.44 598 LEU A C 1
ATOM 4529 O O . LEU A 1 598 ? -14.806 0.661 -3.999 1.00 91.44 598 LEU A O 1
ATOM 4533 N N . GLY A 1 599 ? -16.767 1.438 -3.220 1.00 90.88 599 GLY A N 1
ATOM 4534 C CA . GLY A 1 599 ? -16.987 2.384 -4.318 1.00 90.88 599 GLY A CA 1
ATOM 4535 C C . GLY A 1 599 ? -15.889 3.449 -4.430 1.00 90.88 599 GLY A C 1
ATOM 4536 O O . GLY A 1 599 ? -15.410 3.728 -5.527 1.00 90.88 599 GLY A O 1
ATOM 4537 N N . VAL A 1 600 ? -15.433 4.007 -3.301 1.00 89.50 600 VAL A N 1
ATOM 4538 C CA . VAL A 1 600 ? -14.335 4.995 -3.291 1.00 89.50 600 VAL A CA 1
ATOM 4539 C C . VAL A 1 600 ? -13.020 4.364 -3.759 1.00 89.50 600 VAL A C 1
ATOM 4541 O O . VAL A 1 600 ? -12.349 4.917 -4.631 1.00 89.50 600 VAL A O 1
ATOM 4544 N N . LEU A 1 601 ? -12.664 3.199 -3.209 1.00 91.19 601 LEU A N 1
ATOM 4545 C CA . LEU A 1 601 ? -11.403 2.515 -3.513 1.00 91.19 601 LEU A CA 1
ATOM 4546 C C . LEU A 1 601 ? -11.344 1.991 -4.951 1.00 91.19 601 LEU A C 1
ATOM 4548 O O . LEU A 1 601 ? -10.327 2.154 -5.622 1.00 91.19 601 LEU A O 1
ATOM 4552 N N . SER A 1 602 ? -12.441 1.411 -5.441 1.00 92.25 602 SER A N 1
ATOM 4553 C CA . SER A 1 602 ? -12.530 0.910 -6.818 1.00 92.25 602 SER A CA 1
ATOM 4554 C C . SER A 1 602 ? -12.433 2.055 -7.825 1.00 92.25 602 SER A C 1
ATOM 4556 O O . SER A 1 602 ? -11.763 1.916 -8.847 1.00 92.25 602 SER A O 1
ATOM 4558 N N . GLY A 1 603 ? -13.023 3.215 -7.508 1.00 93.31 603 GLY A N 1
ATOM 4559 C CA . GLY A 1 603 ? -12.854 4.433 -8.299 1.00 93.31 603 GLY A CA 1
ATOM 4560 C C . GLY A 1 603 ? -11.392 4.883 -8.366 1.00 93.31 603 GLY A C 1
ATOM 4561 O O . GLY A 1 603 ? -10.876 5.104 -9.455 1.00 93.31 603 GLY A O 1
ATOM 4562 N N . LEU A 1 604 ? -10.686 4.945 -7.231 1.00 92.19 604 LEU A N 1
ATOM 4563 C CA . LEU A 1 604 ? -9.264 5.325 -7.207 1.00 92.19 604 LEU A CA 1
ATOM 4564 C C . LEU A 1 604 ? -8.390 4.394 -8.053 1.00 92.19 604 LEU A C 1
ATOM 4566 O O . LEU A 1 604 ? -7.566 4.877 -8.827 1.00 92.19 604 LEU A O 1
ATOM 4570 N N . TRP A 1 605 ? -8.586 3.078 -7.940 1.00 94.38 605 TRP A N 1
ATOM 4571 C CA . TRP A 1 605 ? -7.854 2.116 -8.765 1.00 94.38 605 TRP A CA 1
ATOM 4572 C C . TRP A 1 605 ? -8.170 2.271 -10.256 1.00 94.38 605 TRP A C 1
ATOM 4574 O O . TRP A 1 605 ? -7.250 2.306 -11.072 1.00 94.38 605 TRP A O 1
ATOM 4584 N N . SER A 1 606 ? -9.450 2.421 -10.605 1.00 95.12 606 SER A N 1
ATOM 4585 C CA . SER A 1 606 ? -9.882 2.572 -11.999 1.00 95.12 606 SER A CA 1
ATOM 4586 C C . SER A 1 606 ? -9.270 3.818 -12.633 1.00 95.12 606 SER A C 1
ATOM 4588 O O . SER A 1 606 ? -8.709 3.741 -13.719 1.00 95.12 606 SER A O 1
ATOM 4590 N N . PHE A 1 607 ? -9.296 4.956 -11.934 1.00 95.44 607 PHE A N 1
ATOM 4591 C CA . PHE A 1 607 ? -8.684 6.187 -12.432 1.00 95.44 607 PHE A CA 1
ATOM 4592 C C . PHE A 1 607 ? -7.159 6.110 -12.501 1.00 95.44 607 PHE A C 1
ATOM 4594 O O . PHE A 1 607 ? -6.585 6.650 -13.440 1.00 95.44 607 PHE A O 1
ATOM 4601 N N . TYR A 1 608 ? -6.495 5.409 -11.578 1.00 95.38 608 TYR A N 1
ATOM 4602 C CA . TYR A 1 608 ? -5.060 5.137 -11.698 1.00 95.38 608 TYR A CA 1
ATOM 4603 C C . TYR A 1 608 ? -4.740 4.330 -12.966 1.00 95.38 608 TYR A C 1
ATOM 4605 O O . TYR A 1 608 ? -3.828 4.689 -13.709 1.00 95.38 608 TYR A O 1
ATOM 4613 N N . LEU A 1 609 ? -5.512 3.276 -13.252 1.00 95.12 609 LEU A N 1
ATOM 4614 C CA . LEU A 1 609 ? -5.343 2.463 -14.459 1.00 95.12 609 LEU A CA 1
ATOM 4615 C C . LEU A 1 609 ? -5.628 3.267 -15.737 1.00 95.12 609 LEU A C 1
ATOM 4617 O O . LEU A 1 609 ? -4.811 3.252 -16.655 1.00 95.12 609 LEU A O 1
ATOM 4621 N N . ILE A 1 610 ? -6.741 4.010 -15.775 1.00 95.06 610 ILE A N 1
ATOM 4622 C CA . ILE A 1 610 ? -7.101 4.899 -16.893 1.00 95.06 610 ILE A CA 1
ATOM 4623 C C . ILE A 1 610 ? -6.008 5.944 -17.109 1.00 95.06 610 ILE A C 1
ATOM 4625 O O . ILE A 1 610 ? -5.592 6.164 -18.237 1.00 95.06 610 ILE A O 1
ATOM 4629 N N . GLY A 1 611 ? -5.493 6.549 -16.040 1.00 94.50 611 GLY A N 1
ATOM 4630 C CA . GLY A 1 611 ? -4.371 7.474 -16.119 1.00 94.50 611 GLY A CA 1
ATOM 4631 C C . GLY A 1 611 ? -3.124 6.842 -16.725 1.00 94.50 611 GLY A C 1
ATOM 4632 O O . GLY A 1 611 ? -2.468 7.468 -17.546 1.00 94.50 611 GLY A O 1
ATOM 4633 N N . GLY A 1 612 ? -2.821 5.588 -16.382 1.00 94.19 612 GLY A N 1
ATOM 4634 C CA . GLY A 1 612 ? -1.744 4.830 -17.019 1.00 94.19 612 GLY A CA 1
ATOM 4635 C C . GLY A 1 612 ? -1.957 4.623 -18.522 1.00 94.19 612 GLY A C 1
ATOM 4636 O O . GLY A 1 612 ? -1.026 4.834 -19.295 1.00 94.19 612 GLY A O 1
ATOM 4637 N N . LEU A 1 613 ? -3.179 4.263 -18.938 1.00 93.25 613 LEU A N 1
ATOM 4638 C CA . LEU A 1 613 ? -3.557 4.105 -20.354 1.00 93.25 613 LEU A CA 1
ATOM 4639 C C . LEU A 1 613 ? -3.458 5.428 -21.120 1.00 93.25 613 LEU A C 1
ATOM 4641 O O . LEU A 1 613 ? -2.910 5.504 -22.214 1.00 93.25 613 LEU A O 1
ATOM 4645 N N . VAL A 1 614 ? -3.947 6.498 -20.505 1.00 92.69 614 VAL A N 1
ATOM 4646 C CA . VAL A 1 614 ? -3.839 7.850 -21.041 1.00 92.69 614 VAL A CA 1
ATOM 4647 C C . VAL A 1 614 ? -2.368 8.268 -21.132 1.00 92.69 614 VAL A C 1
ATOM 4649 O O . VAL A 1 614 ? -1.962 8.822 -22.142 1.00 92.69 614 VAL A O 1
ATOM 4652 N N . GLY A 1 615 ? -1.548 7.950 -20.128 1.00 91.94 615 GLY A N 1
ATOM 4653 C CA . GLY A 1 615 ? -0.119 8.260 -20.109 1.00 91.94 615 GLY A CA 1
ATOM 4654 C C . GLY A 1 615 ? 0.677 7.564 -21.213 1.00 91.94 615 GLY A C 1
ATOM 4655 O O . GLY A 1 615 ? 1.519 8.211 -21.828 1.00 91.94 615 GLY A O 1
ATOM 4656 N N . ILE A 1 616 ? 0.401 6.284 -21.498 1.00 90.25 616 ILE A N 1
ATOM 4657 C CA . ILE A 1 616 ? 1.059 5.585 -22.614 1.00 90.25 616 ILE A CA 1
ATOM 4658 C C . ILE A 1 616 ? 0.610 6.147 -23.967 1.00 90.25 616 ILE A C 1
ATOM 4660 O O . ILE A 1 616 ? 1.446 6.416 -24.821 1.00 90.25 616 ILE A O 1
ATOM 4664 N N . TYR A 1 617 ? -0.683 6.435 -24.130 1.00 87.81 617 TYR A N 1
ATOM 4665 C CA . TYR A 1 617 ? -1.198 7.046 -25.355 1.00 87.81 617 TYR A CA 1
ATOM 4666 C C . TYR A 1 617 ? -0.645 8.464 -25.575 1.00 87.81 617 TYR A C 1
ATOM 4668 O O . TYR A 1 617 ? -0.337 8.864 -26.694 1.00 87.81 617 TYR A O 1
ATOM 4676 N N . MET A 1 618 ? -0.475 9.234 -24.499 1.00 84.12 618 MET A N 1
ATOM 4677 C CA . MET A 1 618 ? 0.122 10.568 -24.541 1.00 84.12 618 MET A CA 1
ATOM 4678 C C . MET A 1 618 ? 1.589 10.547 -24.957 1.00 84.12 618 MET A C 1
ATOM 4680 O O . MET A 1 618 ? 2.021 11.474 -25.635 1.00 84.12 618 MET A O 1
ATOM 4684 N N . GLU A 1 619 ? 2.343 9.517 -24.578 1.00 83.38 619 GLU A N 1
ATOM 4685 C CA . GLU A 1 619 ? 3.729 9.346 -25.019 1.00 83.38 619 GLU A CA 1
ATOM 4686 C C . GLU A 1 619 ? 3.812 9.085 -26.529 1.00 83.38 619 GLU A C 1
ATOM 4688 O O . GLU A 1 619 ? 4.685 9.646 -27.184 1.00 83.38 619 GLU A O 1
ATOM 4693 N N . ASN A 1 620 ? 2.835 8.376 -27.110 1.00 79.12 620 ASN A N 1
ATOM 4694 C CA . ASN A 1 620 ? 2.746 8.214 -28.566 1.00 79.12 620 ASN A CA 1
ATOM 4695 C C . ASN A 1 620 ? 2.547 9.560 -29.302 1.00 79.12 620 ASN A C 1
ATOM 4697 O O . ASN A 1 620 ? 2.960 9.698 -30.452 1.00 79.12 620 ASN A O 1
ATOM 4701 N N . ILE A 1 621 ? 1.915 10.554 -28.662 1.00 83.19 621 ILE A N 1
ATOM 4702 C CA . ILE A 1 621 ? 1.699 11.899 -29.234 1.00 83.19 621 ILE A CA 1
ATOM 4703 C C . ILE A 1 621 ? 2.897 12.814 -28.949 1.00 83.19 621 ILE A C 1
ATOM 4705 O O . ILE A 1 621 ? 3.375 13.531 -29.828 1.00 83.19 621 ILE A O 1
ATOM 4709 N N . VAL A 1 622 ? 3.364 12.821 -27.701 1.00 85.75 622 VAL A N 1
ATOM 4710 C CA . VAL A 1 622 ? 4.473 13.640 -27.210 1.00 85.75 622 VAL A CA 1
ATOM 4711 C C . VAL A 1 622 ? 5.603 12.702 -26.811 1.00 85.75 622 VAL A C 1
ATOM 4713 O O . VAL A 1 622 ? 5.715 12.310 -25.649 1.00 85.75 622 VAL A O 1
ATOM 4716 N N . ALA A 1 623 ? 6.441 12.367 -27.791 1.00 82.31 623 ALA A N 1
ATOM 4717 C CA . ALA A 1 623 ? 7.501 11.381 -27.625 1.00 82.31 623 ALA A CA 1
ATOM 4718 C C . ALA A 1 623 ? 8.436 11.703 -26.444 1.00 82.31 623 ALA A C 1
ATOM 4720 O O . ALA A 1 623 ? 8.934 12.829 -26.286 1.00 82.31 623 ALA A O 1
ATOM 4721 N N . GLY A 1 624 ? 8.716 10.672 -25.646 1.00 87.50 624 GLY A N 1
ATOM 4722 C CA . GLY A 1 624 ? 9.688 10.710 -24.563 1.00 87.50 624 GLY A CA 1
ATOM 4723 C C . GLY A 1 624 ? 9.227 11.430 -23.284 1.00 87.50 624 GLY A C 1
ATOM 4724 O O . GLY A 1 624 ? 8.034 11.591 -23.015 1.00 87.50 624 GLY A O 1
ATOM 4725 N N . PRO A 1 625 ? 10.178 11.889 -22.442 1.00 90.94 625 PRO A N 1
ATOM 4726 C CA . PRO A 1 625 ? 9.887 12.410 -21.100 1.00 90.94 625 PRO A CA 1
ATOM 4727 C C . PRO A 1 625 ? 8.945 13.620 -21.055 1.00 90.94 625 PRO A C 1
ATOM 4729 O O . PRO A 1 625 ? 8.349 13.901 -20.015 1.00 90.94 625 PRO A O 1
ATOM 4732 N N . LYS A 1 626 ? 8.774 14.328 -22.178 1.00 93.56 626 LYS A N 1
ATOM 4733 C CA . LYS A 1 626 ? 7.896 15.499 -22.299 1.00 93.56 626 LYS A CA 1
ATOM 4734 C C . LYS A 1 626 ? 6.416 15.166 -22.111 1.00 93.56 626 LYS A C 1
ATOM 4736 O O . LYS A 1 626 ? 5.660 16.058 -21.734 1.00 93.56 626 LYS A O 1
ATOM 4741 N N . ALA A 1 627 ? 6.002 13.906 -22.257 1.00 93.81 627 ALA A N 1
ATOM 4742 C CA . ALA A 1 627 ? 4.651 13.479 -21.894 1.00 93.81 627 ALA A CA 1
ATOM 4743 C C . ALA A 1 627 ? 4.309 13.768 -20.415 1.00 93.81 627 ALA A C 1
ATOM 4745 O O . ALA A 1 627 ? 3.143 13.984 -20.082 1.00 93.81 627 ALA A O 1
ATOM 4746 N N . LEU A 1 628 ? 5.311 13.867 -19.522 1.00 95.06 628 LEU A N 1
ATOM 4747 C CA . LEU A 1 628 ? 5.118 14.253 -18.115 1.00 95.06 628 LEU A CA 1
ATOM 4748 C C . LEU A 1 628 ? 4.567 15.674 -17.935 1.00 95.06 628 LEU A C 1
ATOM 4750 O O . LEU A 1 628 ? 4.011 15.978 -16.877 1.00 95.06 628 LEU A O 1
ATOM 4754 N N . LEU A 1 629 ? 4.665 16.537 -18.952 1.00 95.12 629 LEU A N 1
ATOM 4755 C CA . LEU A 1 629 ? 4.092 17.883 -18.907 1.00 95.12 629 LEU A CA 1
ATOM 4756 C C . LEU A 1 629 ? 2.570 17.859 -18.771 1.00 95.12 629 LEU A C 1
ATOM 4758 O O . LEU A 1 629 ? 1.997 18.798 -18.227 1.00 95.12 629 LEU A O 1
ATOM 4762 N N . ILE A 1 630 ? 1.909 16.782 -19.196 1.00 93.06 630 ILE A N 1
ATOM 4763 C CA . ILE A 1 630 ? 0.459 16.665 -19.081 1.00 93.06 630 ILE A CA 1
ATOM 4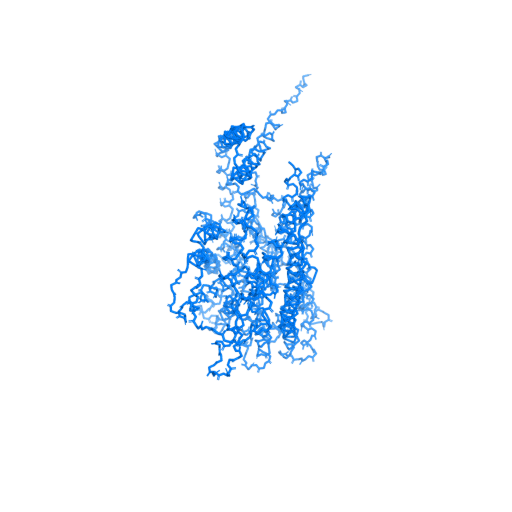764 C C . ILE A 1 630 ? 0.032 16.468 -17.622 1.00 93.06 630 ILE A C 1
ATOM 4766 O O . ILE A 1 630 ? -0.649 17.360 -17.104 1.00 93.06 630 ILE A O 1
ATOM 4770 N N . PRO A 1 631 ? 0.458 15.408 -16.898 1.00 95.31 631 PRO A N 1
ATOM 4771 C CA . PRO A 1 631 ? 0.163 15.311 -15.472 1.00 95.31 631 PRO A CA 1
ATOM 4772 C C . PRO A 1 631 ? 0.709 16.516 -14.691 1.00 95.31 631 PRO A C 1
ATOM 4774 O O . PRO A 1 631 ? 0.041 16.963 -13.763 1.00 95.31 631 PRO A O 1
ATOM 4777 N N . ALA A 1 632 ? 1.840 17.110 -15.099 1.00 96.75 632 ALA A N 1
ATOM 4778 C CA . ALA A 1 632 ? 2.348 18.332 -14.477 1.00 96.75 632 ALA A CA 1
ATOM 4779 C C . ALA A 1 632 ? 1.430 19.551 -14.676 1.00 96.75 632 ALA A C 1
ATOM 4781 O O . ALA A 1 632 ? 1.238 20.329 -13.744 1.00 96.75 632 ALA A O 1
ATOM 4782 N N . SER A 1 633 ? 0.846 19.737 -15.860 1.00 95.81 633 SER A N 1
ATOM 4783 C CA . SER A 1 633 ? -0.068 20.849 -16.150 1.00 95.81 633 SER A CA 1
ATOM 4784 C C . SER A 1 633 ? -1.364 20.724 -15.354 1.00 95.81 633 SER A C 1
ATOM 4786 O O . SER A 1 633 ? -1.863 21.712 -14.816 1.00 95.81 633 SER A O 1
ATOM 4788 N N . VAL A 1 634 ? -1.863 19.496 -15.192 1.00 95.56 634 VAL A N 1
ATOM 4789 C CA . VAL A 1 634 ? -3.049 19.203 -14.385 1.00 95.56 634 VAL A CA 1
ATOM 4790 C C . VAL A 1 634 ? -2.769 19.510 -12.915 1.00 95.56 634 VAL A C 1
ATOM 4792 O O . VAL A 1 634 ? -3.485 20.306 -12.312 1.00 95.56 634 VAL A O 1
ATOM 4795 N N . THR A 1 635 ? -1.696 18.965 -12.331 1.00 94.75 635 THR A N 1
ATOM 4796 C CA . THR A 1 635 ? -1.392 19.233 -10.915 1.00 94.75 635 THR A CA 1
ATOM 4797 C C . THR A 1 635 ? -1.022 20.695 -10.670 1.00 94.75 635 THR A C 1
ATOM 4799 O O . THR A 1 635 ? -1.481 21.284 -9.692 1.00 94.75 635 THR A O 1
ATOM 4802 N N . GLY A 1 636 ? -0.276 21.318 -11.583 1.00 95.69 636 GLY A N 1
ATOM 4803 C CA . GLY A 1 636 ? 0.106 22.727 -11.509 1.00 95.69 636 GLY A CA 1
ATOM 4804 C C . GLY A 1 636 ? -1.098 23.665 -11.591 1.00 95.69 636 GLY A C 1
ATOM 4805 O O . GLY A 1 636 ? -1.252 24.534 -10.734 1.00 95.69 636 GLY A O 1
ATOM 4806 N N . SER A 1 637 ? -1.996 23.455 -12.559 1.00 95.12 637 SER A N 1
ATOM 4807 C CA . SER A 1 637 ? -3.223 24.251 -12.700 1.00 95.12 637 SER A CA 1
ATOM 4808 C C . SER A 1 637 ? -4.157 24.082 -11.503 1.00 95.12 637 SER A C 1
ATOM 4810 O O . SER A 1 637 ? -4.677 25.078 -11.002 1.00 95.12 637 SER A O 1
ATOM 4812 N N . MET A 1 638 ? -4.310 22.865 -10.970 1.00 91.62 638 MET A N 1
ATOM 4813 C CA . MET A 1 638 ? -5.067 22.618 -9.738 1.00 91.62 638 MET A CA 1
ATOM 4814 C C . MET A 1 638 ? -4.448 23.348 -8.538 1.00 91.62 638 MET A C 1
ATOM 4816 O O . MET A 1 638 ? -5.171 23.959 -7.752 1.00 91.62 638 MET A O 1
ATOM 4820 N N . GLY A 1 639 ? -3.118 23.332 -8.413 1.00 90.62 639 GLY A N 1
ATOM 4821 C CA . GLY A 1 639 ? -2.391 24.039 -7.358 1.00 90.62 639 GLY A CA 1
ATOM 4822 C C . GLY A 1 639 ? -2.554 25.556 -7.430 1.00 90.62 639 GLY A C 1
ATOM 4823 O O . GLY A 1 639 ? -2.918 26.184 -6.434 1.00 90.62 639 GLY A O 1
ATOM 4824 N N . LEU A 1 640 ? -2.357 26.136 -8.616 1.00 92.00 640 LEU A N 1
ATOM 4825 C CA . LEU A 1 640 ? -2.534 27.569 -8.863 1.00 92.00 640 LEU A CA 1
ATOM 4826 C C . LEU A 1 640 ? -3.986 28.003 -8.656 1.00 92.00 640 LEU A C 1
ATOM 4828 O O . LEU A 1 640 ? -4.231 29.002 -7.986 1.00 92.00 640 LEU A O 1
ATOM 4832 N N . THR A 1 641 ? -4.948 27.223 -9.154 1.00 89.44 641 THR A N 1
ATOM 4833 C CA . THR A 1 641 ? -6.381 27.489 -8.962 1.00 89.44 641 THR A CA 1
ATOM 4834 C C . THR A 1 641 ? -6.745 27.448 -7.483 1.00 89.44 641 THR A C 1
ATOM 4836 O O . THR A 1 641 ? -7.436 28.342 -7.003 1.00 89.44 641 THR A O 1
ATOM 4839 N N . TYR A 1 642 ? -6.239 26.467 -6.728 1.00 85.25 642 TYR A N 1
ATOM 4840 C CA . TYR A 1 642 ? -6.444 26.402 -5.281 1.00 85.25 642 TYR A CA 1
ATOM 4841 C C . TYR A 1 642 ? -5.877 27.640 -4.575 1.00 85.25 642 TYR A C 1
ATOM 4843 O O . TYR A 1 642 ? -6.545 28.222 -3.722 1.00 85.25 642 TYR A O 1
ATOM 4851 N N . MET A 1 643 ? -4.666 28.076 -4.937 1.00 86.31 643 MET A N 1
ATOM 4852 C CA . MET A 1 643 ? -4.043 29.273 -4.359 1.00 86.31 643 MET A CA 1
ATOM 4853 C C . MET A 1 643 ? -4.808 30.553 -4.710 1.00 86.31 643 MET A C 1
ATOM 4855 O O . MET A 1 643 ? -5.051 31.369 -3.823 1.00 86.31 643 MET A O 1
ATOM 4859 N N . ALA A 1 644 ? -5.227 30.710 -5.966 1.00 86.38 644 ALA A N 1
ATOM 4860 C CA . ALA A 1 644 ? -6.013 31.851 -6.423 1.00 86.38 644 ALA A CA 1
ATOM 4861 C C . ALA A 1 644 ? -7.385 31.890 -5.739 1.00 86.38 644 ALA A C 1
ATOM 4863 O O . ALA A 1 644 ? -7.749 32.904 -5.152 1.00 86.38 644 ALA A O 1
ATOM 4864 N N . CYS A 1 645 ? -8.109 30.767 -5.722 1.00 82.62 645 CYS A N 1
ATOM 4865 C CA . CYS A 1 645 ? -9.394 30.630 -5.038 1.00 82.62 645 CYS A CA 1
ATOM 4866 C C . CYS A 1 645 ? -9.266 30.955 -3.544 1.00 82.62 645 CYS A C 1
ATOM 4868 O O . CYS A 1 645 ? -10.067 31.715 -3.003 1.00 82.62 645 CYS A O 1
ATOM 4870 N N . ARG A 1 646 ? -8.203 30.470 -2.891 1.00 79.50 646 ARG A N 1
ATOM 4871 C CA . ARG A 1 646 ? -7.901 30.796 -1.494 1.00 79.50 646 ARG A CA 1
ATOM 4872 C C . ARG A 1 646 ? -7.634 32.273 -1.267 1.00 79.50 646 ARG A C 1
ATOM 4874 O O . ARG A 1 646 ? -8.067 32.810 -0.253 1.00 79.50 646 ARG A O 1
ATOM 4881 N N . GLN A 1 647 ? -6.925 32.917 -2.183 1.00 81.69 647 GLN A N 1
ATOM 4882 C CA . GLN A 1 647 ? -6.626 34.336 -2.073 1.00 81.69 647 GLN A CA 1
ATOM 4883 C C . GLN A 1 647 ? -7.878 35.194 -2.297 1.00 81.69 647 GLN A C 1
ATOM 4885 O O . GLN A 1 647 ? -8.094 36.140 -1.546 1.00 81.69 647 GLN A O 1
ATOM 4890 N N . LEU A 1 648 ? -8.719 34.837 -3.272 1.00 83.06 648 LEU A N 1
ATOM 4891 C CA . LEU A 1 648 ? -9.964 35.544 -3.589 1.00 83.06 648 LEU A CA 1
ATOM 4892 C C . LEU A 1 648 ? -11.023 35.378 -2.495 1.00 83.06 648 LEU A C 1
ATOM 4894 O O . LEU A 1 648 ? -11.706 36.331 -2.139 1.00 83.06 648 LEU A O 1
ATOM 4898 N N . LEU A 1 649 ? -11.141 34.177 -1.927 1.00 79.50 649 LEU A N 1
ATOM 4899 C CA . LEU A 1 649 ? -12.096 33.890 -0.859 1.00 79.50 649 LEU A CA 1
ATOM 4900 C C . LEU A 1 649 ? -11.553 34.224 0.529 1.00 79.50 649 LEU A C 1
ATOM 4902 O O . LEU A 1 649 ? -12.246 33.975 1.508 1.00 79.50 649 LEU A O 1
ATOM 4906 N N . LYS A 1 650 ? -10.342 34.780 0.653 1.00 78.19 650 LYS A N 1
ATOM 4907 C CA . LYS A 1 650 ? -9.672 34.981 1.946 1.00 78.19 650 LYS A CA 1
ATOM 4908 C C . LYS A 1 650 ? -10.540 35.740 2.947 1.00 78.19 650 LYS A C 1
ATOM 4910 O O . LYS A 1 650 ? -10.642 35.326 4.099 1.00 78.19 650 LYS A O 1
ATOM 4915 N N . ASP A 1 651 ? -11.179 36.820 2.509 1.00 73.94 651 ASP A N 1
ATOM 4916 C CA . ASP A 1 651 ? -12.013 37.647 3.384 1.00 73.94 651 ASP A CA 1
ATOM 4917 C C . ASP A 1 651 ? -13.366 36.991 3.681 1.00 73.94 651 ASP A C 1
ATOM 4919 O O . ASP A 1 651 ? -13.865 37.082 4.802 1.00 73.94 651 ASP A O 1
ATOM 4923 N N . TYR A 1 652 ? -13.914 36.239 2.723 1.00 77.19 652 TYR A N 1
ATOM 4924 C CA . TYR A 1 652 ? -15.116 35.433 2.931 1.00 77.19 652 TYR A CA 1
ATOM 4925 C C . TYR A 1 652 ? -14.873 34.282 3.919 1.00 77.19 652 TYR A C 1
ATOM 4927 O O . TYR A 1 652 ? -15.676 34.069 4.821 1.00 77.19 652 TYR A O 1
ATOM 4935 N N . ILE A 1 653 ? -13.734 33.591 3.814 1.00 70.00 653 ILE A N 1
ATOM 4936 C CA . ILE A 1 653 ? -13.320 32.531 4.744 1.00 70.00 653 ILE A CA 1
ATOM 4937 C C . ILE A 1 653 ? -13.144 33.102 6.141 1.00 70.00 653 ILE A C 1
ATOM 4939 O O . ILE A 1 653 ? -13.669 32.532 7.084 1.00 70.00 653 ILE A O 1
ATOM 4943 N N . LYS A 1 654 ? -12.469 34.250 6.283 1.00 71.81 654 LYS A N 1
ATOM 4944 C CA . LYS A 1 654 ? -12.351 34.926 7.582 1.00 71.81 654 LYS A CA 1
ATOM 4945 C C . LYS A 1 654 ? -13.715 35.253 8.180 1.00 71.81 654 LYS A C 1
ATOM 4947 O O . LYS A 1 654 ? -13.900 35.120 9.387 1.00 71.81 654 LYS A O 1
ATOM 4952 N N . LYS A 1 655 ? -14.664 35.694 7.348 1.00 78.31 655 LYS A N 1
ATOM 4953 C CA . LYS A 1 655 ? -16.032 35.970 7.790 1.00 78.31 655 LYS A CA 1
ATOM 4954 C C . LYS A 1 655 ? -16.727 34.690 8.261 1.00 78.31 655 LYS A C 1
ATOM 4956 O O . LYS A 1 655 ? -17.282 34.697 9.351 1.00 78.31 655 LYS A O 1
ATOM 4961 N N . LEU A 1 656 ? -16.622 33.599 7.500 1.00 74.50 656 LEU A N 1
ATOM 4962 C CA . LEU A 1 656 ? -17.169 32.291 7.869 1.00 74.50 656 LEU A CA 1
ATOM 4963 C C . LEU A 1 656 ? -16.529 31.712 9.137 1.00 74.50 656 LEU A C 1
ATOM 4965 O O . LEU A 1 656 ? -17.251 31.209 9.985 1.00 74.50 656 LEU A O 1
ATOM 4969 N N . GLU A 1 657 ? -15.203 31.795 9.291 1.00 69.88 657 GLU A N 1
ATOM 4970 C CA . GLU A 1 657 ? -14.492 31.375 10.510 1.00 69.88 657 GLU A CA 1
ATOM 4971 C C . GLU A 1 657 ? -15.002 32.162 11.722 1.00 69.88 657 GLU A C 1
ATOM 4973 O O . GLU A 1 657 ? -15.261 31.588 12.772 1.00 69.88 657 GLU A O 1
ATOM 4978 N N . LYS A 1 658 ? -15.219 33.473 11.567 1.00 75.50 658 LYS A N 1
ATOM 4979 C CA . LYS A 1 658 ? -15.759 34.320 12.635 1.00 75.50 658 LYS A CA 1
ATOM 4980 C C . LYS A 1 658 ? -17.224 34.006 12.960 1.00 75.50 658 LYS A C 1
ATOM 4982 O O . LYS A 1 658 ? -17.594 34.004 14.131 1.00 75.50 658 LYS A O 1
ATOM 4987 N N . GLU A 1 659 ? -18.058 33.779 11.947 1.00 78.25 659 GLU A N 1
ATOM 4988 C CA . GLU A 1 659 ? -19.468 33.403 12.122 1.00 78.25 659 GLU A CA 1
ATOM 4989 C C . GLU A 1 659 ? -19.597 32.030 12.785 1.00 78.25 659 GLU A C 1
ATOM 4991 O O . GLU A 1 659 ? -20.398 31.880 13.705 1.00 78.25 659 GLU A O 1
ATOM 4996 N N . ARG A 1 660 ? -18.769 31.064 12.376 1.00 73.31 660 ARG A N 1
ATOM 4997 C CA . ARG A 1 660 ? -18.714 29.728 12.971 1.00 73.31 660 ARG A CA 1
ATOM 4998 C C . ARG A 1 660 ? -18.239 29.774 14.415 1.00 73.31 660 ARG A C 1
ATOM 5000 O O . ARG A 1 660 ? -18.970 29.329 15.283 1.00 73.31 660 ARG A O 1
ATOM 5007 N N . PHE A 1 661 ? -17.126 30.453 14.683 1.00 71.44 661 PHE A N 1
ATOM 5008 C CA . PHE A 1 661 ? -16.655 30.676 16.047 1.00 71.44 661 PHE A CA 1
ATOM 5009 C C . PHE A 1 661 ? -17.735 31.310 16.934 1.00 71.44 661 PHE A C 1
ATOM 5011 O O . PHE A 1 661 ? -17.900 30.936 18.090 1.00 71.44 661 PHE A O 1
ATOM 5018 N N . SER A 1 662 ? -18.506 32.262 16.394 1.00 75.25 662 SER A N 1
ATOM 5019 C CA . SER A 1 662 ? -19.629 32.863 17.117 1.00 75.25 662 SER A CA 1
ATOM 5020 C C . SER A 1 662 ? -20.797 31.899 17.341 1.00 75.25 662 SER A C 1
ATOM 5022 O O . SER A 1 662 ? -21.523 32.090 18.316 1.00 75.25 662 SER A O 1
ATOM 5024 N N . ALA A 1 663 ? -21.040 30.950 16.438 1.00 77.12 663 ALA A N 1
ATOM 5025 C CA . ALA A 1 663 ? -22.062 29.923 16.600 1.00 77.12 663 ALA A CA 1
ATOM 5026 C C . ALA A 1 663 ? -21.633 28.904 17.663 1.00 77.12 663 ALA A C 1
ATOM 5028 O O . ALA A 1 663 ? -22.391 28.678 18.601 1.00 77.12 663 ALA A O 1
ATOM 5029 N N . ASP A 1 664 ? -20.395 28.419 17.588 1.00 71.88 664 ASP A N 1
ATOM 5030 C CA . ASP A 1 664 ? -19.818 27.470 18.543 1.00 71.88 664 ASP A CA 1
ATOM 5031 C C . ASP A 1 664 ? -19.772 28.091 19.956 1.00 71.88 664 ASP A C 1
ATOM 5033 O O . ASP A 1 664 ? -20.123 27.450 20.945 1.00 71.88 664 ASP A O 1
ATOM 5037 N N . LEU A 1 665 ? -19.453 29.391 20.066 1.00 74.88 665 LEU A N 1
ATOM 5038 C CA . LEU A 1 665 ? -19.545 30.147 21.327 1.00 74.88 665 LEU A CA 1
ATOM 5039 C C . LEU A 1 665 ? -20.962 30.159 21.905 1.00 74.88 665 LEU A C 1
ATOM 5041 O O . LEU A 1 665 ? -21.132 30.019 23.116 1.00 74.88 665 LEU A O 1
ATOM 5045 N N . LYS A 1 666 ? -21.978 30.355 21.057 1.00 81.00 666 LYS A N 1
ATOM 5046 C CA . LYS A 1 666 ? -23.383 30.346 21.488 1.00 81.00 666 LYS A CA 1
ATOM 5047 C C . LYS A 1 666 ? -23.820 28.953 21.917 1.00 81.00 666 LYS A C 1
ATOM 5049 O O . LYS A 1 666 ? -24.536 28.839 22.905 1.00 81.00 666 LYS A O 1
ATOM 5054 N N . GLU A 1 667 ? -23.390 27.918 21.202 1.00 75.81 667 GLU A N 1
ATOM 5055 C CA . GLU A 1 667 ? -23.680 26.527 21.542 1.00 75.81 667 GLU A CA 1
ATOM 5056 C C . GLU A 1 667 ? -23.063 26.159 22.896 1.00 75.81 667 GLU A C 1
ATOM 5058 O O . GLU A 1 667 ? -23.790 25.748 23.801 1.00 75.81 667 GLU A O 1
ATOM 5063 N N . ALA A 1 668 ? -21.775 26.450 23.101 1.00 71.94 668 ALA A N 1
ATOM 5064 C CA . ALA A 1 668 ? -21.105 26.252 24.385 1.00 71.94 668 ALA A CA 1
ATOM 5065 C C . ALA A 1 668 ? -21.783 27.036 25.525 1.00 71.94 668 ALA A C 1
ATOM 5067 O O . ALA A 1 668 ? -21.993 26.498 26.613 1.00 71.94 668 ALA A O 1
ATOM 5068 N N . GLN A 1 669 ? -22.181 28.291 25.279 1.00 79.19 669 GLN A N 1
ATOM 5069 C CA . GLN A 1 669 ? -22.912 29.100 26.258 1.00 79.19 669 GLN A CA 1
ATOM 5070 C C . GLN A 1 669 ? -24.296 28.510 26.583 1.00 79.19 669 GLN A C 1
ATOM 5072 O O . GLN A 1 669 ? -24.709 28.527 27.741 1.00 79.19 669 GLN A O 1
ATOM 5077 N N . SER A 1 670 ? -25.011 27.979 25.587 1.00 77.62 670 SER A N 1
ATOM 5078 C CA . SER A 1 670 ? -26.318 27.345 25.787 1.00 77.62 670 SER A CA 1
ATOM 5079 C C . SER A 1 670 ? -26.217 26.037 26.575 1.00 77.62 670 SER A C 1
ATOM 5081 O O . SER A 1 670 ? -27.023 25.816 27.476 1.00 77.62 670 SER A O 1
ATOM 5083 N N . ALA A 1 671 ? -25.184 25.228 26.316 1.00 70.75 671 ALA A N 1
ATOM 5084 C CA . ALA A 1 671 ? -24.901 24.009 27.068 1.00 70.75 671 ALA A CA 1
ATOM 5085 C C . ALA A 1 671 ? -24.579 24.320 28.542 1.00 70.75 671 ALA A C 1
ATOM 5087 O O . ALA A 1 671 ? -25.132 23.694 29.442 1.00 70.75 671 ALA A O 1
ATOM 5088 N N . LEU A 1 672 ? -23.769 25.358 28.795 1.00 71.19 672 LEU A N 1
ATOM 5089 C CA . LEU A 1 672 ? -23.485 25.876 30.141 1.00 71.19 672 LEU A CA 1
ATOM 5090 C C . LEU A 1 672 ? -24.751 26.313 30.888 1.00 71.19 672 LEU A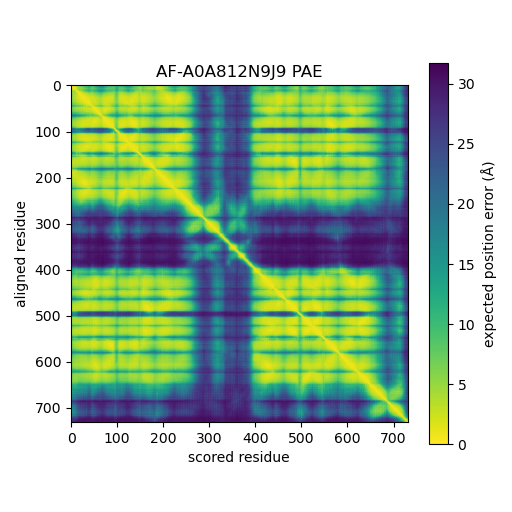 C 1
ATOM 5092 O O . LEU A 1 672 ? -24.913 26.007 32.068 1.00 71.19 672 LEU A O 1
ATOM 5096 N N . ALA A 1 673 ? -25.648 27.032 30.209 1.00 77.44 673 ALA A N 1
ATOM 5097 C CA . ALA A 1 673 ? -26.896 27.502 30.804 1.00 77.44 673 ALA A CA 1
ATOM 5098 C C . ALA A 1 673 ? -27.848 26.341 31.147 1.00 77.44 673 ALA A C 1
ATOM 5100 O O . ALA A 1 673 ? -28.428 26.331 32.233 1.00 77.44 673 ALA A O 1
ATOM 5101 N N . HIS A 1 674 ? -27.968 25.351 30.256 1.00 72.56 674 HIS A N 1
ATOM 5102 C CA . HIS A 1 674 ? -28.755 24.137 30.496 1.00 72.56 674 HIS A CA 1
ATOM 5103 C C . HIS A 1 674 ? -28.228 23.334 31.690 1.00 72.56 674 HIS A C 1
ATOM 5105 O O . HIS A 1 674 ? -29.005 22.936 32.559 1.00 72.56 674 HIS A O 1
ATOM 5111 N N . MET A 1 675 ? -26.908 23.171 31.784 1.00 67.69 675 MET A N 1
ATOM 5112 C CA . MET A 1 675 ? -26.269 22.457 32.886 1.00 67.69 675 MET A CA 1
ATOM 5113 C C . MET A 1 675 ? -26.447 23.182 34.224 1.00 67.69 675 MET A C 1
ATOM 5115 O O . MET A 1 675 ? -26.757 22.547 35.227 1.00 67.69 675 MET A O 1
ATOM 5119 N N . GLY A 1 676 ? -26.314 24.514 34.240 1.00 73.44 676 GLY A N 1
ATOM 5120 C CA . GLY A 1 676 ? -26.545 25.321 35.441 1.00 73.44 676 GLY A CA 1
ATOM 5121 C C . GLY A 1 676 ? -27.977 25.209 35.976 1.00 73.44 676 GLY A C 1
ATOM 5122 O O . GLY A 1 676 ? -28.167 25.106 37.185 1.00 73.44 676 GLY A O 1
ATOM 5123 N N . SER A 1 677 ? -28.976 25.163 35.087 1.00 71.69 677 SER A N 1
ATOM 5124 C CA . SER A 1 677 ? -30.377 24.928 35.471 1.00 71.69 677 SER A CA 1
ATOM 5125 C C . SER A 1 677 ? -30.572 23.546 36.098 1.00 71.69 677 SER A C 1
ATOM 5127 O O . SER A 1 677 ? -31.212 23.445 37.138 1.00 71.69 677 SER A O 1
ATOM 5129 N N . ARG A 1 678 ? -29.989 22.489 35.523 1.00 67.25 678 ARG A N 1
ATOM 5130 C CA . ARG A 1 678 ? -30.157 21.124 36.045 1.00 67.25 678 ARG A CA 1
ATOM 5131 C C . ARG A 1 678 ? -29.354 20.832 37.306 1.00 67.25 678 ARG A C 1
ATOM 5133 O O . ARG A 1 678 ? -29.803 20.048 38.135 1.00 67.25 678 ARG A O 1
ATOM 5140 N N . LEU A 1 679 ? -28.197 21.470 37.485 1.00 68.06 679 LEU A N 1
ATOM 5141 C CA . LEU A 1 679 ? -27.470 21.419 38.756 1.00 68.06 679 LEU A CA 1
ATOM 5142 C C . LEU A 1 679 ? -28.308 22.018 39.891 1.00 68.06 679 LEU A C 1
ATOM 5144 O O . LEU A 1 679 ? -28.318 21.471 40.988 1.00 68.06 679 LEU A O 1
ATOM 5148 N N . HIS A 1 680 ? -29.050 23.090 39.607 1.00 70.25 680 HIS A N 1
ATOM 5149 C CA . HIS A 1 680 ? -29.973 23.692 40.566 1.00 70.25 680 HIS A CA 1
ATOM 5150 C C . HIS A 1 680 ? -31.171 22.773 40.887 1.00 70.25 680 HIS A C 1
ATOM 5152 O O . HIS A 1 680 ? -31.587 22.669 42.044 1.00 70.25 680 HIS A O 1
ATOM 5158 N N . ASP A 1 681 ? -31.674 22.036 39.892 1.00 67.00 681 ASP A N 1
ATOM 5159 C CA . ASP A 1 681 ? -32.720 21.014 40.077 1.00 67.00 681 ASP A CA 1
ATOM 5160 C C . ASP A 1 681 ? -32.215 19.785 40.874 1.00 67.00 681 ASP A C 1
ATOM 5162 O O . ASP A 1 681 ? -32.964 19.158 41.623 1.00 67.00 681 ASP A O 1
ATOM 5166 N N . LEU A 1 682 ? -30.925 19.444 40.763 1.00 64.69 682 LEU A N 1
ATOM 5167 C CA . LEU A 1 682 ? -30.283 18.392 41.566 1.00 64.69 682 LEU A CA 1
ATOM 5168 C C . LEU A 1 682 ? -30.081 18.819 43.023 1.00 64.69 682 LEU A C 1
ATOM 5170 O O . LEU A 1 682 ? -30.350 18.036 43.933 1.00 64.69 682 LEU A O 1
ATOM 5174 N N . GLU A 1 683 ? -29.664 20.066 43.251 1.00 63.12 683 GLU A N 1
ATOM 5175 C CA . GLU A 1 683 ? -29.513 20.652 44.592 1.00 63.12 683 GLU A CA 1
ATOM 5176 C C . GLU A 1 683 ? -30.845 20.719 45.360 1.00 63.12 683 GLU A C 1
ATOM 5178 O O . GLU A 1 683 ? -30.860 20.719 46.589 1.00 63.12 683 GLU A O 1
ATOM 5183 N N . SER A 1 684 ? -31.970 20.722 44.637 1.00 65.75 684 SER A N 1
ATOM 5184 C CA . SER A 1 684 ? -33.329 20.732 45.188 1.00 65.75 684 SER A CA 1
ATOM 5185 C C . SER A 1 684 ? -33.971 19.339 45.344 1.00 65.75 684 SER A C 1
ATOM 5187 O O . SER A 1 684 ? -35.137 19.254 45.731 1.00 65.75 684 SER A O 1
ATOM 5189 N N . GLY A 1 685 ? -33.210 18.247 45.151 1.00 58.16 685 GLY A N 1
ATOM 5190 C CA . GLY A 1 685 ? -33.599 16.883 45.556 1.00 58.16 685 GLY A CA 1
ATOM 5191 C C . GLY A 1 685 ? -33.945 15.889 44.432 1.00 58.16 685 GLY A C 1
ATOM 5192 O O . GLY A 1 685 ? -34.738 14.976 44.659 1.00 58.16 685 GLY A O 1
ATOM 5193 N N . GLY A 1 686 ? -33.391 16.046 43.224 1.00 56.56 686 GLY A N 1
ATOM 5194 C CA . GLY A 1 686 ? -33.695 15.206 42.049 1.00 56.56 686 GLY A CA 1
ATOM 5195 C C . GLY A 1 686 ? -33.105 13.774 42.025 1.00 56.56 686 GLY A C 1
ATOM 5196 O O . GLY A 1 686 ? -32.044 13.507 42.581 1.00 56.56 686 GLY A O 1
ATOM 5197 N N . GLN A 1 687 ? -33.808 12.859 41.332 1.00 56.75 687 GLN A N 1
ATOM 5198 C CA . GLN A 1 687 ? -33.549 11.406 41.180 1.00 56.75 687 GLN A CA 1
ATOM 5199 C C . GLN A 1 687 ? -32.256 11.021 40.416 1.00 56.75 687 GLN A C 1
ATOM 5201 O O . GLN A 1 687 ? -31.745 11.775 39.593 1.00 56.75 687 GLN A O 1
ATOM 5206 N N . SER A 1 688 ? -31.792 9.776 40.618 1.00 51.25 688 SER A N 1
ATOM 5207 C CA . SER A 1 688 ? -30.544 9.193 40.080 1.00 51.25 688 SER A CA 1
ATOM 5208 C C . SER A 1 688 ? -30.431 9.104 38.548 1.00 51.25 688 SER A C 1
ATOM 5210 O O . SER A 1 688 ? -29.313 9.153 38.036 1.00 51.25 688 SER A O 1
ATOM 5212 N N . ASP A 1 689 ? -31.541 9.028 37.804 1.00 53.38 689 ASP A N 1
ATOM 5213 C CA . ASP A 1 689 ? -31.527 9.025 36.327 1.00 53.38 689 ASP A CA 1
ATOM 5214 C C . ASP A 1 689 ? -31.007 10.354 35.741 1.00 53.38 689 ASP A C 1
ATOM 5216 O O . ASP A 1 689 ? -30.456 10.377 34.641 1.00 53.38 689 ASP A O 1
ATOM 5220 N N . LEU A 1 690 ? -31.093 11.459 36.496 1.00 52.88 690 LEU A N 1
ATOM 5221 C CA . LEU A 1 690 ? -30.608 12.772 36.061 1.00 52.88 690 LEU A CA 1
ATOM 5222 C C . LEU A 1 690 ? -29.072 12.854 35.994 1.00 52.88 690 LEU A C 1
ATOM 5224 O O . LEU A 1 690 ? -28.536 13.677 35.258 1.00 52.88 690 LEU A O 1
ATOM 5228 N N . VAL A 1 691 ? -28.364 12.011 36.756 1.00 53.06 691 VAL A N 1
ATOM 5229 C CA . VAL A 1 691 ? -26.892 12.014 36.853 1.00 53.06 691 VAL A CA 1
ATOM 5230 C C . VAL A 1 691 ? -26.249 11.409 35.602 1.00 53.06 691 VAL A C 1
ATOM 5232 O O . VAL A 1 691 ? -25.199 11.872 35.165 1.00 53.06 691 VAL A O 1
ATOM 5235 N N . VAL A 1 692 ? -26.895 10.408 34.992 1.00 52.91 692 VAL A N 1
ATOM 5236 C CA . VAL A 1 692 ? -26.414 9.762 33.757 1.00 52.91 692 VAL A CA 1
ATOM 5237 C C . VAL A 1 692 ? -26.575 10.694 32.552 1.00 52.91 692 VAL A C 1
ATOM 5239 O O . VAL A 1 692 ? -25.665 10.786 31.730 1.00 52.91 692 VAL A O 1
ATOM 5242 N N . ASP A 1 693 ? -27.687 11.432 32.482 1.00 55.59 693 ASP A N 1
ATOM 5243 C CA . ASP A 1 693 ? -27.902 12.466 31.461 1.00 55.59 693 ASP A CA 1
ATOM 5244 C C . ASP A 1 693 ? -26.927 13.648 31.630 1.00 55.59 693 ASP A C 1
ATOM 5246 O O . ASP A 1 693 ? -26.453 14.204 30.637 1.00 55.59 693 ASP A O 1
ATOM 5250 N N . LEU A 1 694 ? -26.570 14.004 32.873 1.00 57.38 694 LEU A N 1
ATOM 5251 C CA . LEU A 1 694 ? -25.602 15.071 33.158 1.00 57.38 694 LEU A CA 1
ATOM 5252 C C . LEU A 1 694 ? -24.195 14.738 32.636 1.00 57.38 694 LEU A C 1
ATOM 5254 O O . LEU A 1 694 ? -23.495 15.628 32.160 1.00 57.38 694 LEU A O 1
ATOM 5258 N N . ASP A 1 695 ? -23.779 13.470 32.711 1.00 53.75 695 ASP A N 1
ATOM 5259 C CA . ASP A 1 695 ? -22.456 13.023 32.251 1.00 53.75 695 ASP A CA 1
ATOM 5260 C C . ASP A 1 695 ? -22.363 13.034 30.709 1.00 53.75 695 ASP A C 1
ATOM 5262 O O . ASP A 1 695 ? -21.344 13.432 30.134 1.00 53.75 695 ASP A O 1
ATOM 5266 N N . GLU A 1 696 ? -23.456 12.692 30.012 1.00 59.00 696 GLU A N 1
ATOM 5267 C CA . GLU A 1 696 ? -23.553 12.789 28.547 1.00 59.00 696 GLU A CA 1
ATOM 5268 C C . GLU A 1 696 ? -23.594 14.258 28.071 1.00 59.00 696 GLU A C 1
ATOM 5270 O O . GLU A 1 696 ? -22.893 14.622 27.121 1.00 59.00 696 GLU A O 1
ATOM 5275 N N . GLU A 1 697 ? -24.333 15.137 28.759 1.00 58.53 697 GLU A N 1
ATOM 5276 C CA . GLU A 1 697 ? -24.356 16.580 28.468 1.00 58.53 697 GLU A CA 1
ATOM 5277 C C . GLU A 1 697 ? -23.027 17.276 28.795 1.00 58.53 697 GLU A C 1
ATOM 5279 O O . GLU A 1 697 ? -22.574 18.128 28.025 1.00 58.53 697 GLU A O 1
ATOM 5284 N N . MET A 1 698 ? -22.355 16.886 29.882 1.00 56.25 698 MET A N 1
ATOM 5285 C CA . MET A 1 698 ? -21.016 17.376 30.215 1.00 56.25 698 MET A CA 1
ATOM 5286 C C . MET A 1 698 ? -19.993 16.960 29.153 1.00 56.25 698 MET A C 1
ATOM 5288 O O . MET A 1 698 ? -19.153 17.772 28.763 1.00 56.25 698 MET A O 1
ATOM 5292 N N . GLY A 1 699 ? -20.115 15.744 28.610 1.00 55.31 699 GLY A N 1
ATOM 5293 C CA . GLY A 1 699 ? -19.344 15.300 27.448 1.00 55.31 699 GLY A CA 1
ATOM 5294 C C . GLY A 1 699 ? -19.550 16.194 26.220 1.00 55.31 699 GLY A C 1
ATOM 5295 O O . GLY A 1 699 ? -18.571 16.651 25.625 1.00 55.31 699 GLY A O 1
ATOM 5296 N N . ASN A 1 700 ? -20.804 16.512 25.887 1.00 57.97 700 ASN A N 1
ATOM 5297 C CA . ASN A 1 700 ? -21.140 17.386 24.757 1.00 57.97 700 ASN A CA 1
ATOM 5298 C C . ASN A 1 700 ? -20.648 18.832 24.966 1.00 57.97 700 ASN A C 1
ATOM 5300 O O . ASN A 1 700 ? -20.170 19.471 24.030 1.00 57.97 700 ASN A O 1
ATOM 5304 N N . MET A 1 701 ? -20.710 19.350 26.197 1.00 63.78 701 MET A N 1
ATOM 5305 C CA . MET A 1 701 ? -20.214 20.687 26.537 1.00 63.78 701 MET A CA 1
ATOM 5306 C C . MET A 1 701 ? -18.690 20.785 26.424 1.00 63.78 701 MET A C 1
ATOM 5308 O O . MET A 1 701 ? -18.174 21.778 25.909 1.00 63.78 701 MET A O 1
ATOM 5312 N N . ILE A 1 702 ? -17.961 19.770 26.896 1.00 57.53 702 ILE A N 1
ATOM 5313 C CA . ILE A 1 702 ? -16.501 19.709 26.753 1.00 57.53 702 ILE A CA 1
ATOM 5314 C C . ILE A 1 702 ? -16.122 19.691 25.268 1.00 57.53 702 ILE A C 1
ATOM 5316 O O . ILE A 1 702 ? -15.194 20.393 24.865 1.00 57.53 702 ILE A O 1
ATOM 5320 N N . GLU A 1 703 ? -16.868 18.952 24.444 1.00 58.50 703 GLU A N 1
ATOM 5321 C CA . GLU A 1 703 ? -16.657 18.904 22.995 1.00 58.50 703 GLU A CA 1
ATOM 5322 C C . GLU A 1 703 ? -16.920 20.273 22.333 1.00 58.50 703 GLU A C 1
ATOM 5324 O O . GLU A 1 703 ? -16.062 20.764 21.598 1.00 58.50 703 GLU A O 1
ATOM 5329 N N . ALA A 1 704 ? -18.016 20.958 22.683 1.00 59.75 704 ALA A N 1
ATOM 5330 C CA . ALA A 1 704 ? -18.318 22.310 22.195 1.00 59.75 704 ALA A CA 1
ATOM 5331 C C . ALA A 1 704 ? -17.268 23.354 22.635 1.00 59.75 704 ALA A C 1
ATOM 5333 O O . ALA A 1 704 ? -16.831 24.192 21.844 1.00 59.75 704 ALA A O 1
ATOM 5334 N N . LEU A 1 705 ? -16.794 23.289 23.884 1.00 56.66 705 LEU A N 1
ATOM 5335 C CA . LEU A 1 705 ? -15.715 24.151 24.381 1.00 56.66 705 LEU A CA 1
ATOM 5336 C C . LEU A 1 705 ? -14.379 23.881 23.674 1.00 56.66 705 LEU A C 1
ATOM 5338 O O . LEU A 1 705 ? -13.615 24.819 23.434 1.00 56.66 705 LEU A O 1
ATOM 5342 N N . HIS A 1 706 ? -14.091 22.627 23.311 1.00 56.75 706 HIS A N 1
ATOM 5343 C CA . HIS A 1 706 ? -12.908 22.280 22.515 1.00 56.75 706 HIS A CA 1
ATOM 5344 C C . HIS A 1 706 ? -12.982 22.849 21.093 1.00 56.75 706 HIS A C 1
ATOM 5346 O O . HIS A 1 706 ? -11.945 23.267 20.565 1.00 56.75 706 HIS A O 1
ATOM 5352 N N . GLU A 1 707 ? -14.167 22.898 20.479 1.00 58.38 707 GLU A N 1
ATOM 5353 C CA . GLU A 1 707 ? -14.365 23.542 19.172 1.00 58.38 707 GLU A CA 1
ATOM 5354 C C . GLU A 1 707 ? -14.144 25.062 19.256 1.00 58.38 707 GLU A C 1
ATOM 5356 O O . GLU A 1 707 ? -13.359 25.615 18.479 1.00 58.38 707 GLU A O 1
ATOM 5361 N N . VAL A 1 708 ? -14.695 25.716 20.286 1.00 59.72 708 VAL A N 1
ATOM 5362 C CA . VAL A 1 708 ? -14.460 27.142 20.571 1.00 59.72 708 VAL A CA 1
ATOM 5363 C C . VAL A 1 708 ? -12.970 27.442 20.799 1.00 59.72 708 VAL A C 1
ATOM 5365 O O . VAL A 1 708 ? -12.436 28.386 20.216 1.00 59.72 708 VAL A O 1
ATOM 5368 N N . GLU A 1 709 ? -12.247 26.645 21.597 1.00 53.75 709 GLU A N 1
ATOM 5369 C CA . GLU A 1 709 ? -10.803 26.845 21.838 1.00 53.75 709 GLU A CA 1
ATOM 5370 C C . GLU A 1 709 ? -9.993 26.731 20.529 1.00 53.75 709 GLU A C 1
ATOM 5372 O O . GLU A 1 709 ? -9.084 27.530 20.278 1.00 53.75 709 GLU A O 1
ATOM 5377 N N . ALA A 1 710 ? -10.340 25.775 19.657 1.00 54.28 710 ALA A N 1
ATOM 5378 C CA . ALA A 1 710 ? -9.665 25.572 18.375 1.00 54.28 710 ALA A CA 1
ATOM 5379 C C . ALA A 1 710 ? -9.847 26.755 17.409 1.00 54.28 710 ALA A C 1
ATOM 5381 O O . ALA A 1 710 ? -8.894 27.158 16.728 1.00 54.28 710 ALA A O 1
ATOM 5382 N N . ASP A 1 711 ? -11.046 27.326 17.365 1.00 58.03 711 ASP A N 1
ATOM 5383 C CA . ASP A 1 711 ? -11.361 28.472 16.517 1.00 58.03 711 ASP A CA 1
ATOM 5384 C C . ASP A 1 711 ? -10.798 29.788 17.092 1.00 58.03 711 ASP A C 1
ATOM 5386 O O . ASP A 1 711 ? -10.277 30.624 16.340 1.00 58.03 711 ASP A O 1
ATOM 5390 N N . PHE A 1 712 ? -10.753 29.935 18.422 1.00 57.06 712 PHE A N 1
ATOM 5391 C CA . PHE A 1 712 ? -10.110 31.070 19.093 1.00 57.06 712 PHE A CA 1
ATOM 5392 C C . PHE A 1 712 ? -8.601 31.140 18.813 1.00 57.06 712 PHE A C 1
ATOM 5394 O O . PHE A 1 712 ? -8.094 32.194 18.414 1.00 57.06 712 PHE A O 1
ATOM 5401 N N .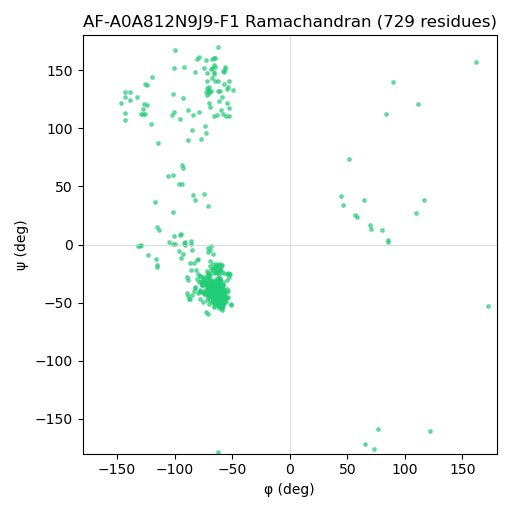 ASP A 1 713 ? -7.877 30.022 18.942 1.00 52.50 713 ASP A N 1
ATOM 5402 C CA . ASP A 1 713 ? -6.439 29.938 18.634 1.00 52.50 713 ASP A CA 1
ATOM 5403 C C . ASP A 1 713 ? -6.141 30.343 17.179 1.00 52.50 713 ASP A C 1
ATOM 5405 O O . ASP A 1 713 ? -5.114 30.968 16.869 1.00 52.50 713 ASP A O 1
ATOM 5409 N N . ASN A 1 714 ? -7.055 30.013 16.262 1.00 53.12 714 ASN A N 1
ATOM 5410 C CA . ASN A 1 714 ? -6.941 30.387 14.860 1.00 53.12 714 ASN A CA 1
ATOM 5411 C C . ASN A 1 714 ? -7.112 31.893 14.637 1.00 53.12 714 ASN A C 1
ATOM 5413 O O . ASN A 1 714 ? -6.326 32.455 13.863 1.00 53.12 714 ASN A O 1
ATOM 5417 N N . LEU A 1 715 ? -8.061 32.538 15.323 1.00 55.81 715 LEU A N 1
ATOM 5418 C CA . LEU A 1 715 ? -8.331 33.979 15.241 1.00 55.81 715 LEU A CA 1
ATOM 5419 C C . LEU A 1 715 ? -7.276 34.829 15.972 1.00 55.81 715 LEU A C 1
ATOM 5421 O O . LEU A 1 715 ? -6.817 35.840 15.434 1.00 55.81 715 LEU A O 1
ATOM 5425 N N . TYR A 1 716 ? -6.816 34.405 17.152 1.00 48.88 716 TYR A N 1
ATOM 5426 C CA . TYR A 1 716 ? -5.804 35.121 17.941 1.00 48.88 716 TYR A CA 1
ATOM 5427 C C . TYR A 1 716 ? -4.444 35.195 17.220 1.00 48.88 716 TYR A C 1
ATOM 5429 O O . TYR A 1 716 ? -3.769 36.230 17.187 1.00 48.88 716 TYR A O 1
ATOM 5437 N N . GLN A 1 717 ? -4.058 34.118 16.529 1.00 50.50 717 GLN A N 1
ATOM 5438 C CA . GLN A 1 717 ? -2.877 34.132 15.658 1.00 50.50 717 GLN A CA 1
ATOM 5439 C C . GLN A 1 717 ? -3.023 35.069 14.449 1.00 50.50 717 GLN A C 1
ATOM 5441 O O . GLN A 1 717 ? -2.016 35.504 13.896 1.00 50.50 717 GLN A O 1
ATOM 5446 N N . GLN A 1 718 ? -4.246 35.376 14.007 1.00 49.12 718 GLN A N 1
ATOM 5447 C CA . GLN A 1 718 ? -4.472 36.298 12.891 1.00 49.12 718 GLN A CA 1
ATOM 5448 C C . GLN A 1 718 ? -4.427 37.767 13.340 1.00 49.12 718 GLN A C 1
ATOM 5450 O O . GLN A 1 718 ? -3.883 38.593 12.606 1.00 49.12 718 GLN A O 1
ATOM 5455 N N . SER A 1 719 ? -4.924 38.100 14.540 1.00 43.66 719 SER A N 1
ATOM 5456 C CA . SER A 1 719 ? -4.877 39.483 15.052 1.00 43.66 719 SER A CA 1
ATOM 5457 C C . SER A 1 719 ? -3.457 39.916 15.436 1.00 43.66 719 SER A C 1
ATOM 5459 O O . SER A 1 719 ? -3.044 41.025 15.101 1.00 43.66 719 SER A O 1
ATOM 5461 N N . SER A 1 720 ? -2.658 39.009 16.009 1.00 38.69 720 SER A N 1
ATOM 5462 C CA . SER A 1 720 ? -1.252 39.265 16.372 1.00 38.69 720 SER A CA 1
ATOM 5463 C C . SER A 1 720 ? -0.333 39.559 15.173 1.00 38.69 720 SER A C 1
ATOM 5465 O O . SER A 1 720 ? 0.720 40.175 15.337 1.00 38.69 720 SER A O 1
ATOM 5467 N N . HIS A 1 721 ? -0.724 39.172 13.952 1.00 41.62 721 HIS A N 1
ATOM 5468 C CA . HIS A 1 721 ? -0.015 39.538 12.719 1.00 41.62 721 HIS A CA 1
ATOM 5469 C C . HIS A 1 721 ? -0.441 40.895 12.134 1.00 41.62 721 HIS A C 1
ATOM 5471 O O . HIS A 1 721 ? 0.339 41.490 11.392 1.00 41.62 721 HIS A O 1
ATOM 5477 N N . ALA A 1 722 ? -1.635 41.396 12.466 1.00 39.91 722 ALA A N 1
ATOM 5478 C CA . ALA A 1 722 ? -2.124 42.707 12.032 1.00 39.91 722 ALA A CA 1
ATOM 5479 C C . ALA A 1 722 ? -1.617 43.862 12.920 1.00 39.91 722 ALA A C 1
ATOM 5481 O O . ALA A 1 722 ? -1.659 45.015 12.505 1.00 39.91 722 ALA A O 1
ATOM 5482 N N . SER A 1 723 ? -1.101 43.564 14.117 1.00 34.56 723 SER A N 1
ATOM 5483 C CA . SER A 1 723 ? -0.690 44.547 15.127 1.00 34.56 723 SER A CA 1
ATOM 5484 C C . SER A 1 723 ? 0.825 44.797 15.207 1.00 34.56 723 SER A C 1
ATOM 5486 O O . SER A 1 723 ? 1.330 45.131 16.279 1.00 34.56 723 SER A O 1
ATOM 5488 N N . LYS A 1 724 ? 1.588 44.626 14.116 1.00 35.72 724 LYS A N 1
ATOM 5489 C CA . LYS A 1 724 ? 2.970 45.142 14.070 1.00 35.72 724 LYS A CA 1
ATOM 5490 C C . LYS A 1 724 ? 2.931 46.620 13.658 1.00 35.72 724 LYS A C 1
ATOM 5492 O O . LYS A 1 724 ? 2.585 46.880 12.506 1.00 35.72 724 LYS A O 1
ATOM 5497 N N . PRO A 1 725 ? 3.267 47.581 14.540 1.00 37.03 725 PRO A N 1
ATOM 5498 C CA . PRO A 1 725 ? 3.381 48.976 14.133 1.00 37.03 725 PRO A CA 1
ATOM 5499 C C . PRO A 1 725 ? 4.490 49.110 13.082 1.00 37.03 725 PRO A C 1
ATOM 5501 O O . PRO A 1 725 ? 5.522 48.436 13.168 1.00 37.03 725 PRO A O 1
ATOM 5504 N N . ALA A 1 726 ? 4.257 49.951 12.071 1.00 39.72 726 ALA A N 1
ATOM 5505 C CA . ALA A 1 726 ? 5.277 50.316 11.093 1.00 39.72 726 ALA A CA 1
ATOM 5506 C C . ALA A 1 726 ? 6.532 50.827 11.829 1.00 39.72 726 ALA A C 1
ATOM 5508 O O . ALA A 1 726 ? 6.389 51.514 12.846 1.00 39.72 726 ALA A O 1
ATOM 5509 N N . PRO A 1 727 ? 7.753 50.493 11.367 1.00 41.91 727 PRO A N 1
ATOM 5510 C CA . PRO A 1 727 ? 8.955 51.054 11.968 1.00 41.91 727 PRO A CA 1
ATOM 5511 C C . PRO A 1 727 ? 8.872 52.586 11.882 1.00 41.91 727 PRO A C 1
ATOM 5513 O O . PRO A 1 727 ? 8.426 53.101 10.853 1.00 41.91 727 PRO A O 1
ATOM 5516 N N . PRO A 1 728 ? 9.251 53.323 12.940 1.00 43.19 728 PRO A N 1
ATOM 5517 C CA . PRO A 1 728 ? 9.188 54.774 12.906 1.00 43.19 728 PRO A CA 1
ATOM 5518 C C . PRO A 1 728 ? 10.063 55.275 11.755 1.00 43.19 728 PRO A C 1
ATOM 5520 O O . PRO A 1 728 ? 11.232 54.894 11.647 1.00 43.19 728 PRO A O 1
ATOM 5523 N N . ASN A 1 729 ? 9.475 56.104 10.887 1.00 41.19 729 ASN A N 1
ATOM 5524 C CA . ASN A 1 729 ? 10.204 56.847 9.868 1.00 41.19 729 ASN A CA 1
ATOM 5525 C C . ASN A 1 729 ? 11.344 57.599 10.562 1.00 41.19 729 ASN A C 1
ATOM 5527 O O . ASN A 1 729 ? 11.096 58.532 11.323 1.00 41.19 729 ASN A O 1
ATOM 5531 N N . ARG A 1 730 ? 12.589 57.184 10.313 1.00 41.84 730 ARG A N 1
ATOM 5532 C CA . ARG A 1 730 ? 13.753 58.031 10.574 1.00 41.84 730 ARG A CA 1
ATOM 5533 C C . ARG A 1 730 ? 13.755 59.114 9.498 1.00 41.84 730 ARG A C 1
ATOM 5535 O O . ARG A 1 730 ? 14.170 58.840 8.374 1.00 41.84 730 ARG A O 1
ATOM 5542 N N . GLN A 1 731 ? 13.202 60.278 9.831 1.00 38.75 731 GLN A N 1
ATOM 5543 C CA . GLN A 1 731 ? 13.660 61.545 9.261 1.00 38.75 731 GLN A CA 1
ATOM 5544 C C . GLN A 1 731 ? 14.961 61.944 9.946 1.00 38.75 731 GLN A C 1
ATOM 5546 O O . GLN A 1 731 ? 15.064 61.699 11.172 1.00 38.75 731 GLN A O 1
#

InterPro domains:
  IPR010699 Protein of unknown function DUF1275 [PF06912] (23-238)
  IPR010699 Protein of unknown function DUF1275 [PF06912] (421-636)

Radius of gyration: 32.53 Å; Cα contacts (8 Å, |Δi|>4): 981; chains: 1; bounding box: 72×100×104 Å

Secondary structure (DSSP, 8-state):
-HHHHHHHHHH-PPPPHHHHHHHHHHHHHHHHHHHHHHHHHS--TT-HHHHHHHHHHHHHHHHHTSS-HHHHHHHHHHHHHHHHHHHHHHHH--TT--STTSS--HHHHHHHHHHHHHHHHH-SSHHHHHHHHHHHHHHHHHHHHHHSGGG--SS-HHHHHHHHHHHHHHHHHHHHHHHHHTPPPPHHHHHHHHHHHHHHHHHHHHHHHHHHHHHHHHHHHHHHTSGGGGHHHHHHHHHHHHHHHHHHHHHHHHHHHHHHHHHHHHHHHHHHHHHHHHHHHHHHHTT--TTHHHHHHHHHHHHHHHHHHHHHHHHHHHHHHHHHHHHHTTSSS-PPP-------HHHHHHHHHHHHHHTTT---SHHHHHHHHHHS-TTTTS----------PPPHHHHHHHHHHHHHT-PPPPHHHHHHHHHHHHHHHHHHHHHHHHHS--SS-HHHHHHHHHHHHHHHHHTSS-HHHHHHHHHHHHHHHHHHHHHHHH--TT--STT-SS-HHHHHHHHHHHHHHHHHSSSHHHHHHHHHHHHHHHHHHHHHHS-TT--SS-HHHHHHHHHHHHHHHHHHHHHHHTTT-PPPHHHHHHHHHHHHHHHHHHHHHHHHHHHHHHHHHHHHHSTGGGGGHHHHHHHHHHHHHHHHHHHHTHHHHHHHHHHHHHHHHHHHHHHHHHHHHHHHHHHTT--THHHHHHHHHHHHHHHHHHHHHHHHHHHHHHHHHH--PPPP---